Protein AF-0000000085167799 (afdb_homodimer)

Foldseek 3Di:
DPPPPPPPPPPPPPDDDDDDDDDPCPPPVPPPPPPPLPVLQLLVLVLLQCFQQNLVRHDLVSSCVSSVHDSVVVCVVAVDSVRSLVVSVVSQCVVLVVVLVVQLVVDDFLLSSLLSNLLSLLVCLADPNLQSFDNLLSCQVVLVVDDPVVSVVSVVSLVVQLVVQLVSLVRNCVVVVFDVPQDSNVLSVVVSVVSSVSSVVSSVHDHSVVSSVVSVVSSVSRD/DPPPPPPPPPPPPPDDDPPDDDDDPPPPPPPPPPPPLPVLQLLVLVLLQCFQQNLVRHDLVSSCVSSVHDSVVVCVVAVDSVRSLVVSVVSQCVVLVVVLVVQLVVDDFLLSSLLSNLLSLLVCLADPSLQSFDNLLSCQVVLVVDDPVVSVVSVVSLVVQLVVQLVSLVRNCVVVNFDVPQDSNVLSVVVSVVSSVSSVVSSVHDHSVVSSVVSVVSSVSRD

Nearest PDB structures (foldseek):
  6nsm-assembly1_B  TM=8.716E-01  e=3.048E-09  Pseudomonas aeruginosa UCBPP-PA14
  6nsr-assembly1_B  TM=8.713E-01  e=4.704E-09  Pseudomonas aeruginosa
  3eup-assembly1_B  TM=7.888E-01  e=7.803E-07  Cytophaga hutchinsonii ATCC 33406
  3qbm-assembly1_B  TM=8.323E-01  e=1.219E-05  Chloroflexus aurantiacus J-10-fl
  2hyj-assembly1_A-2  TM=8.351E-01  e=9.693E-05  Streptomyces coelicolor A3(2)

Secondary structure (DSSP, 8-state):
----------------------S---------------HHHHHHHHHHHHHHH-TTT--HHHHHHHHT--HHHHHHH-SSHHHHHHHHHHHHHHHHHHHHHHHHHT-SSHHHHHHHHHHHHHHHTSHHHHHH--HHHHHHTTGGGS-HHHHHHHHHHHHHHHHHHHHHHHHHHHHTSS-TTS-HHHHHHHHHHHHHHHHHHHHT---HHHHHHHHHHHGGGG-/-------------------------S------------HHHHHHHHHHHHHHH-TTT--HHHHHHHHT--HHHHHHH-SSHHHHHHHHHHHHHHHHHHHHHHHHHT-SSHHHHHHHHHHHHHHHTSHHHHHH--HHHHHHTTGGGS-HHHHHHHHHHHHHHHHHHHHHHHHHHHHTSS-TTS-HHHHHHHHHHHHHHHHHHHHT---HHHHHHHHHHHGGGG-

pLDDT: mean 85.29, std 23.71, range [21.75, 98.88]

Radius of gyration: 26.13 Å; Cα contacts (8 Å, |Δi|>4): 588; chains: 2; bounding box: 106×63×50 Å

Solvent-accessible surface area (backbone atoms only — not comparable to full-atom values): 23380 Å² total; per-residue (Å²): 132,86,72,78,72,74,78,72,80,75,78,76,75,81,74,82,86,82,82,78,82,77,64,88,66,71,74,57,74,59,72,65,72,68,77,71,73,52,62,63,62,29,34,50,25,35,36,50,45,35,12,30,33,18,73,66,54,44,46,68,68,57,37,21,62,50,30,71,39,57,64,69,58,46,46,71,75,25,86,42,70,67,57,43,46,52,52,20,49,50,50,50,50,53,58,48,49,53,55,48,50,55,44,26,66,71,32,89,44,24,43,46,20,49,48,32,46,46,49,53,44,26,60,50,13,12,49,69,48,1,46,37,38,41,53,66,60,38,46,34,41,28,32,77,73,44,58,69,70,57,32,49,52,53,45,45,53,55,50,49,52,28,52,50,42,26,51,34,44,51,45,2,37,73,75,62,61,19,40,79,82,54,53,43,69,39,52,15,49,41,52,43,19,28,50,49,5,33,35,42,53,5,28,61,59,34,49,57,70,63,40,53,49,24,44,67,50,58,57,42,51,41,98,130,87,72,77,74,73,80,73,80,78,78,77,77,80,74,84,83,80,76,82,84,85,73,81,62,87,70,63,73,62,75,66,73,68,77,73,74,53,63,64,61,28,35,51,24,36,38,51,45,36,12,30,31,19,74,66,54,45,45,69,68,59,38,21,62,50,31,70,38,56,62,70,58,44,46,72,74,23,84,43,68,66,58,43,47,54,52,20,50,50,51,53,51,53,57,49,51,54,54,49,50,54,45,26,66,70,33,91,44,25,43,45,19,49,49,30,47,46,48,54,43,27,61,49,14,13,50,70,49,2,46,37,39,40,54,65,61,39,44,35,42,29,33,76,74,44,58,68,72,57,31,50,52,54,44,45,53,56,50,50,53,29,50,50,41,26,51,34,44,49,44,3,36,73,75,63,62,20,40,77,82,54,53,42,69,39,51,14,48,39,52,42,18,28,52,50,5,34,35,43,53,5,27,62,57,36,51,56,68,62,41,52,48,23,46,66,50,57,56,42,51,43,96

Organism: Herbaspirillum seropedicae (strain SmR1) (NCBI:txid757424)

InterPro domains:
  IPR001647 DNA-binding HTH domain, TetR-type [PF00440] (43-88)
  IPR001647 DNA-binding HTH domain, TetR-type [PR00455] (42-55)
  IPR001647 DNA-binding HTH domain, TetR-type [PR00455] (63-86)
  IPR001647 DNA-binding HTH domain, TetR-type [PS50977] (36-96)
  IPR009057 Homedomain-like superfamily [SSF46689] (28-114)
  IPR011075 Tetracyclin repressor-like, C-terminal domain [PF16925] (110-206)
  IPR023772 DNA-binding HTH domain, TetR-type, conserved site [PS01081] (54-84)
  IPR036271 Tetracyclin repressor-like, C-terminal domain superfamily [SSF48498] (109-222)

Structure (mmCIF, N/CA/C/O backbone):
data_AF-0000000085167799-model_v1
#
loop_
_entity.id
_entity.type
_entity.pdbx_description
1 polymer 'Transcription regulator protein'
#
loop_
_atom_site.group_PDB
_atom_site.id
_atom_site.type_symbol
_atom_site.label_atom_id
_atom_site.label_alt_id
_atom_site.label_comp_id
_atom_site.label_asym_id
_atom_site.label_entity_id
_atom_site.label_seq_id
_atom_site.pdbx_PDB_ins_code
_atom_site.Cartn_x
_atom_site.Cartn_y
_atom_site.Cartn_z
_atom_site.occupancy
_atom_site.B_iso_or_equiv
_atom_site.auth_seq_id
_atom_site.auth_comp_id
_atom_site.auth_asym_id
_atom_site.auth_atom_id
_atom_site.pdbx_PDB_model_num
ATOM 1 N N . MET A 1 1 ? -22.047 -16.547 17.547 1 22.27 1 MET A N 1
ATOM 2 C CA . MET A 1 1 ? -21.625 -15.594 18.562 1 22.27 1 MET A CA 1
ATOM 3 C C . MET A 1 1 ? -21.266 -14.25 17.953 1 22.27 1 MET A C 1
ATOM 5 O O . MET A 1 1 ? -20.516 -14.195 16.969 1 22.27 1 MET A O 1
ATOM 9 N N . ASP A 1 2 ? -22.156 -13.164 18.188 1 23.72 2 ASP A N 1
ATOM 10 C CA . ASP A 1 2 ? -22.312 -11.82 17.625 1 23.72 2 ASP A CA 1
ATOM 11 C C . ASP A 1 2 ? -21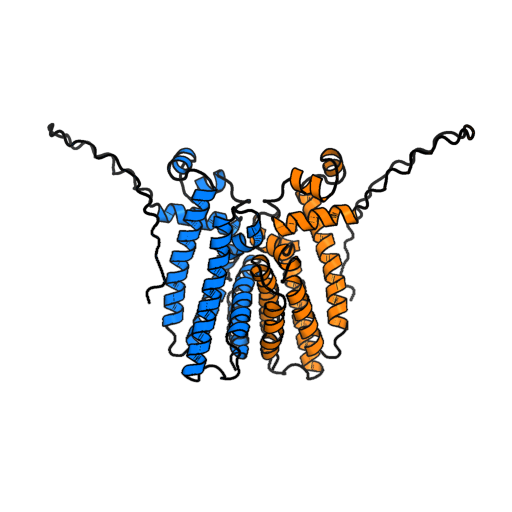.078 -10.961 17.953 1 23.72 2 ASP A C 1
ATOM 13 O O . ASP A 1 2 ? -20.906 -10.508 19.078 1 23.72 2 ASP A O 1
ATOM 17 N N . ILE A 1 3 ? -19.953 -11.422 17.484 1 25.67 3 ILE A N 1
ATOM 18 C CA . ILE A 1 3 ? -18.656 -10.844 17.828 1 25.67 3 ILE A CA 1
ATOM 19 C C . ILE A 1 3 ? -18.641 -9.359 17.484 1 25.67 3 ILE A C 1
ATOM 21 O O . ILE A 1 3 ? -17.625 -8.68 17.641 1 25.67 3 ILE A O 1
ATOM 25 N N . PHE A 1 4 ? -19.469 -8.969 16.453 1 30.88 4 PHE A N 1
ATOM 26 C CA . PHE A 1 4 ? -19.328 -7.59 16 1 30.88 4 PHE A CA 1
ATOM 27 C C . PHE A 1 4 ? -19.875 -6.621 17.047 1 30.88 4 PHE A C 1
ATOM 29 O O . PHE A 1 4 ? -21.078 -6.406 17.141 1 30.88 4 PHE A O 1
ATOM 36 N N . GLY A 1 5 ? -19.328 -6.637 18.25 1 28.16 5 GLY A N 1
ATOM 37 C CA . GLY A 1 5 ? -19.719 -5.645 19.234 1 28.16 5 GLY A CA 1
ATOM 38 C C . GLY A 1 5 ? -19.609 -4.219 18.734 1 28.16 5 GLY A C 1
ATOM 39 O O . GLY A 1 5 ? -18.531 -3.77 18.344 1 28.16 5 GLY A O 1
ATOM 40 N N . SER A 1 6 ? -20.672 -3.779 18.047 1 31.38 6 SER A N 1
ATOM 41 C CA . SER A 1 6 ? -20.891 -2.438 17.516 1 31.38 6 SER A CA 1
ATOM 42 C C . SER A 1 6 ? -20.766 -1.386 18.609 1 31.38 6 SER A C 1
ATOM 44 O O . SER A 1 6 ? -21.609 -1.299 19.5 1 31.38 6 SER A O 1
ATOM 46 N N . ASN A 1 7 ? -19.672 -1.253 19.266 1 30.11 7 ASN A N 1
ATOM 47 C CA . ASN A 1 7 ? -19.625 -0.133 20.203 1 30.11 7 ASN A CA 1
ATOM 48 C C . ASN A 1 7 ? -19.984 1.184 19.516 1 30.11 7 ASN A C 1
ATOM 50 O O . ASN A 1 7 ? -19.219 1.701 18.703 1 30.11 7 ASN A O 1
ATOM 54 N N . HIS A 1 8 ? -21.328 1.431 19.344 1 27.83 8 HIS A N 1
ATOM 55 C CA . HIS A 1 8 ? -21.922 2.68 18.891 1 27.83 8 HIS A CA 1
ATOM 56 C C . HIS A 1 8 ? -21.516 3.85 19.766 1 27.83 8 HIS A C 1
ATOM 58 O O . HIS A 1 8 ? -21.812 3.869 20.969 1 27.83 8 HIS A O 1
ATOM 64 N N . PHE A 1 9 ? -20.453 4.445 19.641 1 27.14 9 PHE A N 1
ATOM 65 C CA . PHE A 1 9 ? -20.188 5.715 20.297 1 27.14 9 PHE A CA 1
ATOM 66 C C . PHE A 1 9 ? -21.297 6.719 20.016 1 27.14 9 PHE A C 1
ATOM 68 O O . PHE A 1 9 ? -21.562 7.039 18.844 1 27.14 9 PHE A O 1
ATOM 75 N N . GLN A 1 10 ? -22.406 6.703 20.734 1 25.61 10 GLN A N 1
ATOM 76 C CA . GLN A 1 10 ? -23.516 7.645 20.719 1 25.61 10 GLN A CA 1
ATOM 77 C C . GLN A 1 10 ? -23.031 9.078 20.938 1 25.61 10 GLN A C 1
ATOM 79 O O . GLN A 1 10 ? -22.469 9.398 21.984 1 25.61 10 GLN A O 1
ATOM 84 N N . ILE A 1 11 ? -22.562 9.719 19.906 1 28.67 11 ILE A N 1
ATOM 85 C CA . ILE A 1 11 ? -22.312 11.148 20.031 1 28.67 11 ILE A CA 1
ATOM 86 C C . ILE A 1 11 ? -23.609 11.875 20.375 1 28.67 11 ILE A C 1
ATOM 88 O O . ILE A 1 11 ? -24.562 11.867 19.594 1 28.67 11 ILE A O 1
ATOM 92 N N . ASN A 1 12 ? -24.047 11.898 21.594 1 27.44 12 ASN A N 1
ATOM 93 C CA . ASN A 1 12 ? -25.203 12.625 22.109 1 27.44 12 ASN A CA 1
ATOM 94 C C . ASN A 1 12 ? -25.125 14.109 21.766 1 27.44 12 ASN A C 1
ATOM 96 O O . ASN A 1 12 ? -24.359 14.852 22.391 1 27.44 12 ASN A O 1
ATOM 100 N N . ILE A 1 13 ? -25.422 14.453 20.531 1 28.95 13 ILE A N 1
ATOM 101 C CA . ILE A 1 13 ? -25.547 15.875 20.219 1 28.95 13 ILE A CA 1
ATOM 102 C C . ILE A 1 13 ? -26.75 16.453 20.953 1 28.95 13 ILE A C 1
ATOM 104 O O . ILE A 1 13 ? -27.891 16.031 20.719 1 28.95 13 ILE A O 1
ATOM 108 N N . PHE A 1 14 ? -26.688 16.906 22.188 1 27.14 14 PHE A N 1
ATOM 109 C CA . PHE A 1 14 ? -27.672 17.531 23.062 1 27.14 14 PHE A CA 1
ATOM 110 C C . PHE A 1 14 ? -28.359 18.703 22.375 1 27.14 14 PHE A C 1
ATOM 112 O O . PHE A 1 14 ? -27.719 19.719 22.094 1 27.14 14 PHE A O 1
ATOM 119 N N . MET A 1 15 ? -29.344 18.484 21.438 1 28.73 15 MET A N 1
ATOM 120 C CA . MET A 1 15 ? -30.109 19.609 20.906 1 28.73 15 MET A CA 1
ATOM 121 C C . MET A 1 15 ? -31.031 20.203 21.969 1 28.73 15 MET A C 1
ATOM 123 O O . MET A 1 15 ? -31.781 19.469 22.625 1 28.73 15 MET A O 1
ATOM 127 N N . PRO A 1 16 ? -30.844 21.422 22.516 1 26.89 16 PRO A N 1
ATOM 128 C CA . PRO A 1 16 ? -31.688 22 23.562 1 26.89 16 PRO A CA 1
ATOM 129 C C . PRO A 1 16 ? -33.156 22.172 23.125 1 26.89 16 PRO A C 1
ATOM 131 O O . PRO A 1 16 ? -33.406 22.375 21.938 1 26.89 16 PRO A O 1
ATOM 134 N N . ALA A 1 17 ? -34.188 21.672 23.844 1 29.75 17 ALA A N 1
ATOM 135 C CA . ALA A 1 17 ? -35.656 21.641 23.656 1 29.75 17 ALA A CA 1
ATOM 136 C C . ALA A 1 17 ? -36.25 23.031 23.812 1 29.75 17 ALA A C 1
ATOM 138 O O . ALA A 1 17 ? -36.188 23.625 24.891 1 29.75 17 ALA A O 1
ATOM 139 N N . SER A 1 18 ? -36.406 23.938 22.75 1 27.64 18 SER A N 1
ATOM 140 C CA . SER A 1 18 ? -37.031 25.25 22.828 1 27.64 18 SER A CA 1
ATOM 141 C C . SER A 1 18 ? -38.531 25.109 23.188 1 27.64 18 SER A C 1
ATOM 143 O O . SER A 1 18 ? -39.188 24.172 22.734 1 27.64 18 SER A O 1
ATOM 145 N N . SER A 1 19 ? -39 25.781 24.188 1 26.09 19 SER A N 1
ATOM 146 C CA . SER A 1 19 ? -40.281 25.938 24.844 1 26.09 19 SER A CA 1
ATOM 147 C C . SER A 1 19 ? -41.312 26.625 23.938 1 26.09 19 SER A C 1
ATOM 149 O O . SER A 1 19 ? -40.969 27.609 23.266 1 26.09 19 SER A O 1
ATOM 151 N N . SER A 1 20 ? -42.531 26.031 23.578 1 28.88 20 SER A N 1
ATOM 152 C CA . SER A 1 20 ? -43.625 26.281 22.641 1 28.88 20 SER A CA 1
ATOM 153 C C . SER A 1 20 ? -44.562 27.391 23.156 1 28.88 20 SER A C 1
ATOM 155 O O . SER A 1 20 ? -45.719 27.453 22.766 1 28.88 20 SER A O 1
ATOM 157 N N . SER A 1 21 ? -44.188 28.594 23.594 1 31.06 21 SER A N 1
ATOM 158 C CA . SER A 1 21 ? -45.281 29.453 24 1 31.06 21 SER A CA 1
ATOM 159 C C . SER A 1 21 ? -46.156 29.859 22.797 1 31.06 21 SER A C 1
ATOM 161 O O . SER A 1 21 ? -45.625 30.094 21.703 1 31.06 21 SER A O 1
ATOM 163 N N . SER A 1 22 ? -47.562 29.844 22.844 1 33.28 22 SER A N 1
ATOM 164 C CA . SER A 1 22 ? -48.688 29.781 21.922 1 33.28 22 SER A CA 1
ATOM 165 C C . SER A 1 22 ? -48.938 31.141 21.297 1 33.28 22 SER A C 1
ATOM 167 O O . SER A 1 22 ? -49.969 31.344 20.641 1 33.28 22 SER A O 1
ATOM 169 N N . ALA A 1 23 ? -48.219 32.25 21.344 1 37.31 23 ALA A N 1
ATOM 170 C CA . ALA A 1 23 ? -48.844 33.469 20.844 1 37.31 23 ALA A CA 1
ATOM 171 C C . ALA A 1 23 ? -49.25 33.344 19.391 1 37.31 23 ALA A C 1
ATOM 173 O O . ALA A 1 23 ? -48.688 32.5 18.656 1 37.31 23 ALA A O 1
ATOM 174 N N . PRO A 1 24 ? -50.219 34.094 18.875 1 39.09 24 PRO A N 1
ATOM 175 C CA . PRO A 1 24 ? -50.844 33.938 17.547 1 39.09 24 PRO A CA 1
ATOM 176 C C . PRO A 1 24 ? -49.812 33.875 16.422 1 39.09 24 PRO A C 1
ATOM 178 O O . PRO A 1 24 ? -49 34.781 16.297 1 39.09 24 PRO A O 1
ATOM 181 N N . SER A 1 25 ? -49.188 32.75 16.141 1 32.28 25 SER A N 1
ATOM 182 C CA . SER A 1 25 ? -47.844 32.656 15.547 1 32.28 25 SER A CA 1
ATOM 183 C C . SER A 1 25 ? -47.875 33.125 14.094 1 32.28 25 SER A C 1
ATOM 185 O O . SER A 1 25 ? -48.594 32.562 13.266 1 32.28 25 SER A O 1
ATOM 187 N N . SER A 1 26 ? -48.125 34.469 13.711 1 37.03 26 SER A N 1
ATOM 188 C CA . SER A 1 26 ? -47.719 34.844 12.352 1 37.03 26 SER A CA 1
ATOM 189 C C . SER A 1 26 ? -46.625 33.875 11.836 1 37.03 26 SER A C 1
ATOM 191 O O . SER A 1 26 ? -45.625 33.656 12.508 1 37.03 26 SER A O 1
ATOM 193 N N . ARG A 1 27 ? -47.125 32.938 11.086 1 35.09 27 ARG A N 1
ATOM 194 C CA . ARG A 1 27 ? -46.219 31.844 10.672 1 35.09 27 ARG A CA 1
ATOM 195 C C . ARG A 1 27 ? -44.906 32.406 10.188 1 35.09 27 ARG A C 1
ATOM 197 O O . ARG A 1 27 ? -44.781 32.844 9.055 1 35.09 27 ARG A O 1
ATOM 204 N N . ARG A 1 28 ? -44.312 33.312 11.023 1 37.09 28 ARG A N 1
ATOM 205 C CA . ARG A 1 28 ? -42.938 33.531 10.633 1 37.09 28 ARG A CA 1
ATOM 206 C C . ARG A 1 28 ? -42.375 32.281 9.961 1 37.09 28 ARG A C 1
ATOM 208 O O . ARG A 1 28 ? -42.656 31.156 10.383 1 37.09 28 ARG A O 1
ATOM 215 N N . ARG A 1 29 ? -42.312 32.375 8.609 1 38.84 29 ARG A N 1
ATOM 216 C CA . ARG A 1 29 ? -41.562 31.359 7.895 1 38.84 29 ARG A CA 1
ATOM 217 C C . ARG A 1 29 ? -40.531 30.703 8.805 1 38.84 29 ARG A C 1
ATOM 219 O O . ARG A 1 29 ? -39.656 31.375 9.344 1 38.84 29 ARG A O 1
ATOM 226 N N . ASN A 1 30 ? -41 29.906 9.711 1 35.81 30 ASN A N 1
ATOM 227 C CA . ASN A 1 30 ? -40.094 29.156 10.562 1 35.81 30 ASN A CA 1
ATOM 228 C C . ASN A 1 30 ? -38.688 29.062 9.945 1 35.81 30 ASN A C 1
ATOM 230 O O . ASN A 1 30 ? -38.562 28.766 8.758 1 35.81 30 ASN A O 1
ATOM 234 N N . PRO A 1 31 ? -37.844 30.047 10.312 1 37.38 31 PRO A N 1
ATOM 235 C CA . PRO A 1 31 ? -36.562 29.812 9.664 1 37.38 31 PRO A CA 1
ATOM 236 C C . PRO A 1 31 ? -36.344 28.344 9.289 1 37.38 31 PRO A C 1
ATOM 238 O O . PRO A 1 31 ? -36.844 27.453 9.977 1 37.38 31 PRO A O 1
ATOM 241 N N . GLY A 1 32 ? -36.656 28.031 7.996 1 38.66 32 GLY A N 1
ATOM 242 C CA . GLY A 1 32 ? -36.344 26.703 7.496 1 38.66 32 GLY A CA 1
ATOM 243 C C . GLY A 1 32 ? -35.344 25.969 8.367 1 38.66 32 GLY A C 1
ATOM 244 O O . GLY A 1 32 ? -34.562 26.594 9.117 1 38.66 32 GLY A O 1
ATOM 245 N N . ARG A 1 33 ? -35.812 24.969 9.195 1 40.88 33 ARG A N 1
ATOM 246 C CA . ARG A 1 33 ? -34.812 24.156 9.914 1 40.88 33 ARG A CA 1
ATOM 247 C C . ARG A 1 33 ? -33.438 24.281 9.289 1 40.88 33 ARG A C 1
ATOM 249 O O . ARG A 1 33 ? -33.281 24.188 8.07 1 40.88 33 ARG A O 1
ATOM 256 N N . PRO A 1 34 ? -32.625 25.203 9.742 1 43.53 34 PRO A N 1
ATOM 257 C CA . PRO A 1 34 ? -31.312 25.219 9.125 1 43.53 34 PRO A CA 1
ATOM 258 C C . PRO A 1 34 ? -31 23.922 8.375 1 43.53 34 PRO A C 1
ATOM 260 O O . PRO A 1 34 ? -31.469 22.844 8.75 1 43.53 34 PRO A O 1
ATOM 263 N N . ARG A 1 35 ? -31 23.828 7.145 1 43.03 35 ARG A N 1
ATOM 264 C CA . ARG A 1 35 ? -30.594 22.641 6.395 1 43.03 35 ARG A CA 1
ATOM 265 C C . ARG A 1 35 ? -29.766 21.703 7.262 1 43.03 35 ARG A C 1
ATOM 267 O O . ARG A 1 35 ? -28.734 22.094 7.816 1 43.03 35 ARG A O 1
ATOM 274 N N . GLU A 1 36 ? -30.328 21.016 8.219 1 46.03 36 GLU A N 1
ATOM 275 C CA . GLU A 1 36 ? -29.656 19.922 8.93 1 46.03 36 GLU A CA 1
ATOM 276 C C . GLU A 1 36 ? -28.438 19.422 8.172 1 46.03 36 GLU A C 1
ATOM 278 O O . GLU A 1 36 ? -28.547 19.031 7.004 1 46.03 36 GLU A O 1
ATOM 283 N N . PHE A 1 37 ? -27.375 20.109 8.352 1 56.44 37 PHE A N 1
ATOM 284 C CA . PHE A 1 37 ? -26.078 19.609 7.93 1 56.44 37 PHE A CA 1
ATOM 285 C C . PHE A 1 37 ? -26.062 18.094 7.867 1 56.44 37 PHE A C 1
ATOM 287 O O . PHE A 1 37 ? -26.406 17.422 8.844 1 56.44 37 PHE A O 1
ATOM 294 N N . ASP A 1 38 ? -26.391 17.594 6.75 1 75.88 38 ASP A N 1
ATOM 295 C CA . ASP A 1 38 ? -26.25 16.141 6.598 1 75.88 38 ASP A CA 1
ATOM 296 C C . ASP A 1 38 ? -24.828 15.695 6.949 1 75.88 38 ASP A C 1
ATOM 298 O O . ASP A 1 38 ? -23.922 15.812 6.125 1 75.88 38 ASP A O 1
ATOM 302 N N . ALA A 1 39 ? -24.609 15.492 8.219 1 82.19 39 ALA A N 1
ATOM 303 C CA . ALA A 1 39 ? -23.312 15.086 8.773 1 82.19 39 ALA A CA 1
ATOM 304 C C . ALA A 1 39 ? -22.656 14.023 7.891 1 82.19 39 ALA A C 1
ATOM 306 O O . ALA A 1 39 ? -21.438 14.039 7.695 1 82.19 39 ALA A O 1
ATOM 307 N N . ASP A 1 40 ? -23.516 13.297 7.27 1 87.75 40 ASP A N 1
ATOM 308 C CA . ASP A 1 40 ? -22.984 12.227 6.43 1 87.75 40 ASP A CA 1
ATOM 309 C C . ASP A 1 40 ? -22.375 12.781 5.145 1 87.75 40 ASP A C 1
ATOM 311 O O . ASP A 1 40 ? -21.281 12.391 4.754 1 87.75 40 ASP A O 1
ATOM 315 N N . GLN A 1 41 ? -23.031 13.633 4.559 1 89.12 41 GLN A N 1
ATOM 316 C CA . GLN A 1 41 ? -22.516 14.242 3.338 1 89.12 41 GLN A CA 1
ATOM 317 C C . GLN A 1 41 ? -21.25 15.039 3.615 1 89.12 41 GLN A C 1
ATOM 319 O O . GLN A 1 41 ? -20.312 15.023 2.812 1 89.12 41 GLN A O 1
ATOM 324 N N . ALA A 1 42 ? -21.297 15.766 4.711 1 91.75 42 ALA A N 1
ATOM 325 C CA . ALA A 1 42 ? -20.109 16.531 5.109 1 91.75 42 ALA A CA 1
ATOM 326 C C . ALA A 1 42 ? -18.922 15.602 5.34 1 91.75 42 ALA A C 1
ATOM 328 O O . ALA A 1 42 ? -17.812 15.883 4.871 1 91.75 42 ALA A O 1
ATOM 329 N N . LEU A 1 43 ? -19.203 14.5 5.953 1 95.12 43 LEU A N 1
ATOM 330 C CA . LEU A 1 43 ? -18.125 13.555 6.242 1 95.12 43 LEU A CA 1
ATOM 331 C C . LEU A 1 43 ? -17.594 12.922 4.961 1 95.12 43 LEU A C 1
ATOM 333 O O . LEU A 1 43 ? -16.422 12.594 4.863 1 95.12 43 LEU A O 1
ATOM 337 N N . ASP A 1 44 ? -18.469 12.812 3.928 1 95.94 44 ASP A N 1
ATOM 338 C CA . ASP A 1 44 ? -18 12.305 2.641 1 95.94 44 ASP A CA 1
ATOM 339 C C . ASP A 1 44 ? -16.938 13.219 2.035 1 95.94 44 ASP A C 1
ATOM 341 O O . ASP A 1 44 ? -15.992 12.742 1.401 1 95.94 44 ASP A O 1
ATOM 345 N N . GLY A 1 45 ? -17.141 14.477 2.238 1 96.31 45 GLY A N 1
ATOM 346 C CA . GLY A 1 45 ? -16.125 15.422 1.806 1 96.31 45 GLY A CA 1
ATOM 347 C C . GLY A 1 45 ? -14.812 15.266 2.541 1 96.31 45 GLY A C 1
ATOM 348 O O . GLY A 1 45 ? -13.742 15.344 1.933 1 96.31 45 GLY A O 1
ATOM 349 N N . ALA A 1 46 ? -14.945 15.039 3.869 1 97.31 46 ALA A N 1
ATOM 350 C CA . ALA A 1 46 ? -13.742 14.82 4.664 1 97.31 46 ALA A CA 1
ATOM 351 C C . ALA A 1 46 ? -13.016 13.555 4.215 1 97.31 46 ALA A C 1
ATOM 353 O O . ALA A 1 46 ? -11.789 13.539 4.109 1 97.31 46 ALA A O 1
ATOM 354 N N . VAL A 1 47 ? -13.781 12.492 3.912 1 97.12 47 VAL A N 1
ATOM 355 C CA . VAL A 1 47 ? -13.219 11.227 3.449 1 97.12 47 VAL A CA 1
ATOM 356 C C . VAL A 1 47 ? -12.414 11.461 2.172 1 97.12 47 VAL A C 1
ATOM 358 O O . VAL A 1 47 ? -11.305 10.938 2.029 1 97.12 47 VAL A O 1
ATOM 361 N N . ARG A 1 48 ? -12.922 12.211 1.294 1 96.38 48 ARG A N 1
ATOM 362 C CA . ARG A 1 48 ? -12.242 12.492 0.033 1 96.38 48 ARG A CA 1
ATOM 363 C C . ARG A 1 48 ? -10.906 13.188 0.272 1 96.38 48 ARG A C 1
ATOM 365 O O . ARG A 1 48 ? -9.875 12.766 -0.271 1 96.38 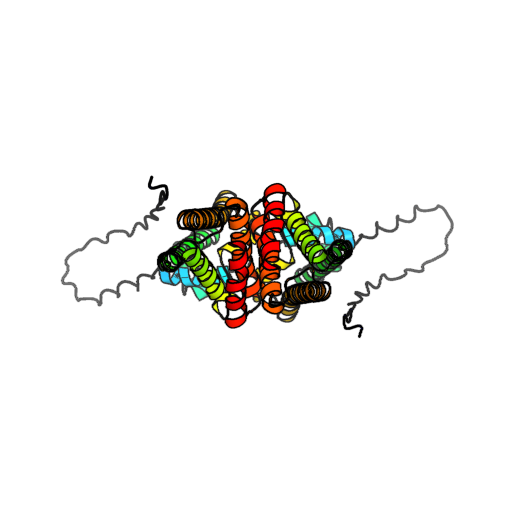48 ARG A O 1
ATOM 372 N N . VAL A 1 49 ? -10.914 14.172 1.124 1 96.38 49 VAL A N 1
ATOM 373 C CA . VAL A 1 49 ? -9.711 14.961 1.37 1 96.38 49 VAL A CA 1
ATOM 374 C C . VAL A 1 49 ? -8.672 14.102 2.084 1 96.38 49 VAL A C 1
ATOM 376 O O . VAL A 1 49 ? -7.504 14.07 1.681 1 96.38 49 VAL A O 1
ATOM 379 N N . PHE A 1 50 ? -9.086 13.383 3.123 1 96.31 50 PHE A N 1
ATOM 380 C CA . PHE A 1 50 ? -8.156 12.539 3.865 1 96.31 50 PHE A CA 1
ATOM 381 C C . PHE A 1 50 ? -7.617 11.414 2.984 1 96.31 50 PHE A C 1
ATOM 383 O O . PHE A 1 50 ? -6.465 11 3.131 1 96.31 50 PHE A O 1
ATOM 390 N N . SER A 1 51 ? -8.406 10.891 2.057 1 96.31 51 SER A N 1
ATOM 391 C CA . SER A 1 51 ? -7.965 9.836 1.153 1 96.31 51 SER A CA 1
ATOM 392 C C . SER A 1 51 ? -6.941 10.352 0.15 1 96.31 51 SER A C 1
ATOM 394 O O . SER A 1 51 ? -5.969 9.672 -0.163 1 96.31 51 SER A O 1
ATOM 396 N N . GLU A 1 52 ? -7.133 11.531 -0.285 1 93.75 52 GLU A N 1
ATOM 397 C CA . GLU A 1 52 ? -6.285 12.109 -1.322 1 93.75 52 GLU A CA 1
ATOM 398 C C . GLU A 1 52 ? -4.973 12.625 -0.74 1 93.75 52 GLU A C 1
ATOM 400 O O . GLU A 1 52 ? -3.904 12.406 -1.313 1 93.75 52 GLU A O 1
ATOM 405 N N . ARG A 1 53 ? -5.078 13.156 0.478 1 92.25 53 ARG A N 1
ATOM 406 C CA . ARG A 1 53 ? -3.93 13.914 0.959 1 92.25 53 ARG A CA 1
ATOM 407 C C . ARG A 1 53 ? -3.293 13.234 2.168 1 92.25 53 ARG A C 1
ATOM 409 O O . ARG A 1 53 ? -2.17 13.57 2.553 1 92.25 53 ARG A O 1
ATOM 416 N N . GLY A 1 54 ? -4.023 12.305 2.736 1 93 54 GLY A N 1
ATOM 417 C CA . GLY A 1 54 ? -3.58 11.758 4.012 1 93 54 GLY A CA 1
ATOM 418 C C . GLY A 1 54 ? -3.932 12.648 5.191 1 93 54 GLY A C 1
ATOM 419 O O . GLY A 1 54 ? -4.367 13.789 5.012 1 93 54 GLY A O 1
ATOM 420 N N . TYR A 1 55 ? -3.746 12.18 6.402 1 93.19 55 TYR A N 1
ATOM 421 C CA . TYR A 1 55 ? -4.09 12.891 7.633 1 93.19 55 TYR A CA 1
ATOM 422 C C . TYR A 1 55 ? -3.236 14.141 7.797 1 93.19 55 TYR A C 1
ATOM 424 O O . TYR A 1 55 ? -3.768 15.242 7.961 1 93.19 55 TYR A O 1
ATOM 432 N N . ALA A 1 56 ? -1.935 13.953 7.75 1 91.44 56 ALA A N 1
ATOM 433 C CA . ALA A 1 56 ? -1.026 15.07 7.977 1 91.44 56 ALA A CA 1
ATOM 434 C C . ALA A 1 56 ? -1.117 16.094 6.844 1 91.44 56 ALA A C 1
ATOM 436 O O . ALA A 1 56 ? -0.964 17.297 7.066 1 91.44 56 ALA A O 1
ATOM 437 N N . GLY A 1 57 ? -1.465 15.695 5.645 1 92.38 57 GLY A N 1
ATOM 438 C CA . GLY A 1 57 ? -1.466 16.562 4.48 1 92.38 57 GLY A CA 1
ATOM 439 C C . GLY A 1 57 ? -2.756 17.344 4.32 1 92.38 57 GLY A C 1
ATOM 440 O O . GLY A 1 57 ? -2.812 18.312 3.559 1 92.38 57 GLY A O 1
ATOM 441 N N . ALA A 1 58 ? -3.729 16.922 5.031 1 94.38 58 ALA A N 1
ATOM 442 C CA . ALA A 1 58 ? -5.02 17.609 4.969 1 94.38 58 ALA A CA 1
ATOM 443 C C . ALA A 1 58 ? -5.035 18.828 5.875 1 94.38 58 ALA A C 1
ATOM 445 O O . ALA A 1 58 ? -4.691 18.734 7.055 1 94.38 58 ALA A O 1
ATOM 446 N N . SER A 1 59 ? -5.465 19.969 5.348 1 94.12 59 SER A N 1
ATOM 447 C CA . SER A 1 59 ? -5.598 21.172 6.145 1 94.12 59 SER A CA 1
ATOM 448 C C . SER A 1 59 ? -7.051 21.422 6.535 1 94.12 59 SER A C 1
ATOM 450 O O . SER A 1 59 ? -7.969 20.891 5.906 1 94.12 59 SER A O 1
ATOM 452 N N . ILE A 1 60 ? -7.176 22.203 7.527 1 94.56 60 ILE A N 1
ATOM 453 C CA . ILE A 1 60 ? -8.516 22.578 7.973 1 94.56 60 ILE A CA 1
ATOM 454 C C . ILE A 1 60 ? -9.242 23.328 6.863 1 94.56 60 ILE A C 1
ATOM 456 O O . ILE A 1 60 ? -10.453 23.188 6.691 1 94.56 60 ILE A O 1
ATOM 460 N N . SER A 1 61 ? -8.5 24.156 6.129 1 95.69 61 SER A N 1
ATOM 461 C CA . SER A 1 61 ? -9.086 24.875 5.004 1 95.69 61 SER A CA 1
ATOM 462 C C . SER A 1 61 ? -9.594 23.922 3.936 1 95.69 61 SER A C 1
ATOM 464 O O . SER A 1 61 ? -10.711 24.078 3.43 1 95.69 61 SER A O 1
ATOM 466 N N . ASP A 1 62 ? -8.797 22.875 3.561 1 95.19 62 ASP A N 1
ATOM 467 C CA . ASP A 1 62 ? -9.219 21.844 2.617 1 95.19 62 ASP A CA 1
ATOM 468 C C . ASP A 1 62 ? -10.5 21.156 3.09 1 95.19 62 ASP A C 1
ATOM 470 O O . ASP A 1 62 ? -11.414 20.922 2.299 1 95.19 62 ASP A O 1
ATOM 474 N N . LEU A 1 63 ? -10.531 20.797 4.371 1 96.88 63 LEU A N 1
ATOM 475 C CA . LEU A 1 63 ? -11.641 20.062 4.957 1 96.88 63 LEU A CA 1
ATOM 476 C C . LEU A 1 63 ? -12.906 20.906 4.996 1 96.88 63 LEU A C 1
ATOM 478 O O . LEU A 1 63 ? -13.984 20.453 4.633 1 96.88 63 LEU A O 1
ATOM 482 N N . SER A 1 64 ? -12.68 22.141 5.422 1 96.38 64 SER A N 1
ATOM 483 C CA . SER A 1 64 ? -13.805 23.078 5.449 1 96.38 64 SER A CA 1
ATOM 484 C C . SER A 1 64 ? -14.438 23.219 4.07 1 96.38 64 SER A C 1
ATOM 486 O O . SER A 1 64 ? -15.656 23.141 3.932 1 96.38 64 SER A O 1
ATOM 488 N N . GLU A 1 65 ? -13.672 23.391 3.045 1 96.44 65 GLU A N 1
ATOM 489 C CA . GLU A 1 65 ? -14.141 23.547 1.672 1 96.44 65 GLU A CA 1
ATOM 490 C C . GLU A 1 65 ? -14.852 22.281 1.188 1 96.44 65 GLU A C 1
ATOM 492 O O . GLU A 1 65 ? -15.961 22.344 0.658 1 96.44 65 GLU A O 1
ATOM 497 N N . ALA A 1 66 ? -14.281 21.156 1.454 1 95.75 66 ALA A N 1
ATOM 498 C CA . ALA A 1 66 ? -14.82 19.891 0.973 1 95.75 66 ALA A CA 1
ATOM 499 C C . ALA A 1 66 ? -16.109 19.531 1.691 1 95.75 66 ALA A C 1
ATOM 501 O O . ALA A 1 66 ? -17 18.906 1.104 1 95.75 66 ALA A O 1
ATOM 502 N N . MET A 1 67 ? -16.156 19.906 2.906 1 95.88 67 MET A N 1
ATOM 503 C CA . MET A 1 67 ? -17.312 19.562 3.73 1 95.88 67 MET A CA 1
ATOM 504 C C . MET A 1 67 ? -18.406 20.625 3.576 1 95.88 67 MET A C 1
ATOM 506 O O . MET A 1 67 ? -19.531 20.422 4.035 1 95.88 67 MET A O 1
ATOM 510 N N . GLN A 1 68 ? -17.969 21.766 2.998 1 94.31 68 GLN A N 1
ATOM 511 C CA . GLN A 1 68 ? -18.891 22.891 2.83 1 94.31 68 GLN A CA 1
ATOM 512 C C . GLN A 1 68 ? -19.406 23.391 4.18 1 94.31 68 GLN A C 1
ATOM 514 O O . GLN A 1 68 ? -20.609 23.578 4.359 1 94.31 68 GLN A O 1
ATOM 519 N N . LEU A 1 69 ? -18.5 23.484 5.086 1 91.75 69 LEU A N 1
ATOM 520 C CA . LEU A 1 69 ? -18.734 24.031 6.418 1 91.75 69 LEU A CA 1
ATOM 521 C C . LEU A 1 69 ? -17.719 25.141 6.73 1 91.75 69 LEU A C 1
ATOM 523 O O . LEU A 1 69 ? -16.547 25.016 6.406 1 91.75 69 LEU A O 1
ATOM 527 N N . ALA A 1 70 ? -18.266 26.156 7.301 1 91.38 70 ALA A N 1
ATOM 528 C CA . ALA A 1 70 ? -17.344 27.172 7.816 1 91.38 70 ALA A CA 1
ATOM 529 C C . ALA A 1 70 ? -16.422 26.578 8.875 1 91.38 70 ALA A C 1
ATOM 531 O O . ALA A 1 70 ? -16.812 25.656 9.602 1 91.38 70 ALA A O 1
ATOM 532 N N . GLN A 1 71 ? -15.242 27.109 8.984 1 91 71 GLN A N 1
ATOM 533 C CA . GLN A 1 71 ? -14.25 26.578 9.914 1 91 71 GLN A CA 1
ATOM 534 C C . GLN A 1 71 ? -14.781 26.578 11.344 1 91 71 GLN A C 1
ATOM 536 O O . GLN A 1 71 ? -14.57 25.609 12.086 1 91 71 GLN A O 1
ATOM 541 N N . GLY A 1 72 ? -15.469 27.641 11.719 1 89.75 72 GLY A N 1
ATOM 542 C CA . GLY A 1 72 ? -16.062 27.703 13.047 1 89.75 72 GLY A CA 1
ATOM 543 C C . GLY A 1 72 ? -17.047 26.578 13.305 1 89.75 72 GLY A C 1
ATOM 544 O O . GLY A 1 72 ? -17.031 25.969 14.383 1 89.75 72 GLY A O 1
ATOM 545 N N . SER A 1 73 ? -17.891 26.266 12.375 1 89.88 73 SER A N 1
ATOM 546 C CA . SER A 1 73 ? -18.859 25.188 12.469 1 89.88 73 SER A CA 1
ATOM 547 C C . SER A 1 73 ? -18.156 23.828 12.562 1 89.88 73 SER A C 1
ATOM 549 O O . SER A 1 73 ? -18.625 22.938 13.273 1 89.88 73 SER A O 1
ATOM 551 N N . LEU A 1 74 ? -17.062 23.719 11.852 1 90.31 74 LEU A N 1
ATOM 552 C CA . LEU A 1 74 ? -16.281 22.484 11.875 1 90.31 74 LEU A CA 1
ATOM 553 C C . LEU A 1 74 ? -15.742 22.219 13.266 1 90.31 74 LEU A C 1
ATOM 555 O O . LEU A 1 74 ? -15.844 21.094 13.773 1 90.31 74 LEU A O 1
ATOM 559 N N . TYR A 1 75 ? -15.242 23.234 13.898 1 88.94 75 TYR A N 1
ATOM 560 C CA . TYR A 1 75 ? -14.641 23.078 15.219 1 88.94 75 TYR A CA 1
ATOM 561 C C . TYR A 1 75 ? -15.711 22.828 16.281 1 88.94 75 TYR A C 1
ATOM 563 O O . TYR A 1 75 ? -15.453 22.172 17.281 1 88.94 75 TYR A O 1
ATOM 571 N N . LYS A 1 76 ? -16.922 23.359 16.016 1 88.5 76 LYS A N 1
ATOM 572 C CA . LYS A 1 76 ? -18.031 23.125 16.922 1 88.5 76 LYS A CA 1
ATOM 573 C C . LYS A 1 76 ? -18.5 21.672 16.844 1 88.5 76 LYS A C 1
ATOM 575 O O . LYS A 1 76 ? -18.859 21.062 17.859 1 88.5 76 LYS A O 1
ATOM 580 N N . ALA A 1 77 ? -18.438 21.234 15.688 1 88.75 77 ALA A N 1
ATOM 581 C CA . ALA A 1 77 ? -18.938 19.891 15.453 1 88.75 77 ALA A CA 1
ATOM 582 C C . ALA A 1 77 ? -17.875 18.844 15.82 1 88.75 77 ALA A C 1
ATOM 584 O O . ALA A 1 77 ? -18.203 17.766 16.312 1 88.75 77 ALA A O 1
ATOM 585 N N . PHE A 1 78 ? -16.594 19.25 15.453 1 90.19 78 PHE A N 1
ATOM 586 C CA . PHE A 1 78 ? -15.492 18.344 15.703 1 90.19 78 PHE A CA 1
ATOM 587 C C . PHE A 1 78 ? -14.406 19.016 16.531 1 90.19 78 PHE A C 1
ATOM 589 O O . PHE A 1 78 ? -13.969 20.125 16.203 1 90.19 78 PHE A O 1
ATOM 596 N N . ARG A 1 79 ? -14.148 18.594 17.609 1 87.75 79 ARG A N 1
ATOM 597 C CA . ARG A 1 79 ? -13.211 19.156 18.562 1 87.75 79 ARG A CA 1
ATOM 598 C C . ARG A 1 79 ? -11.875 19.484 17.891 1 87.75 79 ARG A C 1
ATOM 600 O O . ARG A 1 79 ? -11.305 20.547 18.125 1 87.75 79 ARG A O 1
ATOM 607 N N . ASP A 1 80 ? -11.344 18.578 17.094 1 92.25 80 ASP A N 1
ATOM 608 C CA . ASP A 1 80 ? -10.047 18.734 16.438 1 92.25 80 ASP A CA 1
ATOM 609 C C . ASP A 1 80 ? -9.969 17.891 15.18 1 92.25 80 ASP A C 1
ATOM 611 O O . ASP A 1 80 ? -10.914 17.172 14.836 1 92.25 80 ASP A O 1
ATOM 615 N N . LYS A 1 81 ? -8.93 18.031 14.484 1 92.81 81 LYS A N 1
ATOM 616 C CA . LYS A 1 81 ? -8.727 17.312 13.227 1 92.81 81 LYS A CA 1
ATOM 617 C C . LYS A 1 81 ? -8.758 15.805 13.445 1 92.81 81 LYS A C 1
ATOM 619 O O . LYS A 1 81 ? -9.273 15.062 12.602 1 92.81 81 LYS A O 1
ATOM 624 N N . GLN A 1 82 ? -8.172 15.344 14.555 1 93 82 GLN A N 1
ATOM 625 C CA . GLN A 1 82 ? -8.125 13.914 14.82 1 93 82 GLN A CA 1
ATOM 626 C C . GLN A 1 82 ? -9.523 13.336 14.992 1 93 82 GLN A C 1
ATOM 628 O O . GLN A 1 82 ? -9.828 12.258 14.469 1 93 82 GLN A O 1
ATOM 633 N N . SER A 1 83 ? -10.305 14.047 15.734 1 93.44 83 SER A N 1
ATOM 634 C CA . SER A 1 83 ? -11.68 13.594 15.922 1 93.44 83 SER A CA 1
ATOM 635 C C . SER A 1 83 ? -12.438 13.539 14.602 1 93.44 83 SER A C 1
ATOM 637 O O . SER A 1 83 ? -13.219 12.625 14.359 1 93.44 83 SER A O 1
ATOM 639 N N . LEU A 1 84 ? -12.289 14.602 13.805 1 95 84 LEU A N 1
ATOM 640 C CA . LEU A 1 84 ? -12.891 14.617 12.484 1 95 84 LEU A CA 1
ATOM 641 C C . LEU A 1 84 ? -12.375 13.461 11.633 1 95 84 LEU A C 1
ATOM 643 O O . LEU A 1 84 ? -13.156 12.797 10.945 1 95 84 LEU A O 1
ATOM 647 N N . PHE A 1 85 ? -11.125 13.219 11.711 1 95.62 85 PHE A N 1
ATOM 648 C CA . PHE A 1 85 ? -10.5 12.125 10.969 1 95.62 85 PHE A CA 1
ATOM 649 C C . PHE A 1 85 ? -11.117 10.781 11.367 1 95.62 85 PHE A C 1
ATOM 651 O O . PHE A 1 85 ? -11.469 9.977 10.508 1 95.62 85 PHE A O 1
ATOM 658 N N . LEU A 1 86 ? -11.211 10.531 12.625 1 94.56 86 LEU A N 1
ATOM 659 C CA . LEU A 1 86 ? -11.758 9.273 13.117 1 94.56 86 LEU A CA 1
ATOM 660 C C . LEU A 1 86 ? -13.195 9.086 12.664 1 94.56 86 LEU A C 1
ATOM 662 O O . LEU A 1 86 ? -13.602 7.977 12.297 1 94.56 86 LEU A O 1
ATOM 666 N N . ALA A 1 87 ? -13.93 10.141 12.656 1 95 87 ALA A N 1
ATOM 667 C CA . ALA A 1 87 ? -15.305 10.086 12.172 1 95 87 ALA A CA 1
ATOM 668 C C . ALA A 1 87 ? -15.352 9.758 10.688 1 95 87 ALA A C 1
ATOM 670 O O . ALA A 1 87 ? -16.172 8.945 10.242 1 95 87 ALA A O 1
ATOM 671 N N . ALA A 1 88 ? -14.516 10.422 9.938 1 96.5 88 ALA A N 1
ATOM 672 C CA . ALA A 1 88 ? -14.422 10.164 8.5 1 96.5 88 ALA A CA 1
ATOM 673 C C . ALA A 1 88 ? -14 8.719 8.234 1 96.5 88 ALA A C 1
ATOM 675 O O . ALA A 1 88 ? -14.562 8.062 7.352 1 96.5 88 ALA A O 1
ATOM 676 N N . LEU A 1 89 ? -13.023 8.227 8.969 1 95.56 89 LEU A N 1
ATOM 677 C CA . LEU A 1 89 ? -12.547 6.855 8.82 1 95.56 89 LEU A CA 1
ATOM 678 C C . LEU A 1 89 ? -13.656 5.855 9.117 1 95.56 89 LEU A C 1
ATOM 680 O O . LEU A 1 89 ? -13.828 4.875 8.391 1 95.56 89 LEU A O 1
ATOM 684 N N . GLU A 1 90 ? -14.336 6.07 10.156 1 94.69 90 GLU A N 1
ATOM 685 C CA . GLU A 1 90 ? -15.445 5.184 10.508 1 94.69 90 GLU A CA 1
ATOM 686 C C . GLU A 1 90 ? -16.516 5.168 9.414 1 94.69 90 GLU A C 1
ATOM 688 O O . GLU A 1 90 ? -17.016 4.105 9.062 1 94.69 90 GLU A O 1
ATOM 693 N N . ARG A 1 91 ? -16.844 6.32 8.961 1 94.81 91 ARG A N 1
ATOM 694 C CA . ARG A 1 91 ? -17.812 6.402 7.867 1 94.81 91 ARG A CA 1
ATOM 695 C C . ARG A 1 91 ? -17.312 5.645 6.641 1 94.81 91 ARG A C 1
ATOM 697 O O . ARG A 1 91 ? -18.062 4.871 6.035 1 94.81 91 ARG A O 1
ATOM 704 N N . TYR A 1 92 ? -16.109 5.91 6.297 1 96.19 92 TYR A N 1
ATOM 705 C CA . TYR A 1 92 ? -15.477 5.242 5.164 1 96.19 92 TYR A CA 1
ATOM 706 C C . TYR A 1 92 ? -15.555 3.727 5.312 1 96.19 92 TYR A C 1
ATOM 708 O O . TYR A 1 92 ? -15.969 3.027 4.387 1 96.19 92 TYR A O 1
ATOM 716 N N . ARG A 1 93 ? -15.148 3.225 6.43 1 94.69 93 ARG A N 1
ATOM 717 C CA . ARG A 1 93 ? -15.125 1.79 6.699 1 94.69 93 ARG A CA 1
ATOM 718 C C . ARG A 1 93 ? -16.531 1.2 6.621 1 94.69 93 ARG A C 1
ATOM 720 O O . ARG A 1 93 ? -16.734 0.146 6.016 1 94.69 93 ARG A O 1
ATOM 727 N N . THR A 1 94 ? -17.484 1.841 7.227 1 94.56 94 THR A N 1
ATOM 728 C CA . THR A 1 94 ? -18.859 1.347 7.277 1 94.56 94 THR A CA 1
ATOM 729 C C . THR A 1 94 ? -19.438 1.244 5.875 1 94.56 94 THR A C 1
ATOM 731 O O . THR A 1 94 ? -20 0.205 5.504 1 94.56 94 THR A O 1
ATOM 734 N N . GLN A 1 95 ? -19.328 2.275 5.117 1 95 95 GLN A N 1
ATOM 735 C CA . GLN A 1 95 ? -19.875 2.287 3.764 1 95 95 GLN A CA 1
ATOM 736 C C . GLN A 1 95 ? -19.203 1.232 2.891 1 95 95 GLN A C 1
ATOM 738 O O . GLN A 1 95 ? -19.875 0.512 2.148 1 95 95 GLN A O 1
ATOM 743 N N . ARG A 1 96 ? -17.969 1.139 3.008 1 95.75 96 ARG A N 1
ATOM 744 C CA . ARG A 1 96 ? -17.219 0.192 2.178 1 95.75 96 ARG A CA 1
ATOM 745 C C . ARG A 1 96 ? -17.516 -1.245 2.6 1 95.75 96 ARG A C 1
ATOM 747 O O . ARG A 1 96 ? -17.609 -2.137 1.754 1 95.75 96 ARG A O 1
ATOM 754 N N . SER A 1 97 ? -17.578 -1.456 3.928 1 95.81 97 SER A N 1
ATOM 755 C CA . SER A 1 97 ? -17.859 -2.797 4.426 1 95.81 97 SER A CA 1
ATOM 756 C C . SER A 1 97 ? -19.203 -3.307 3.912 1 95.81 97 SER A C 1
ATOM 758 O O . 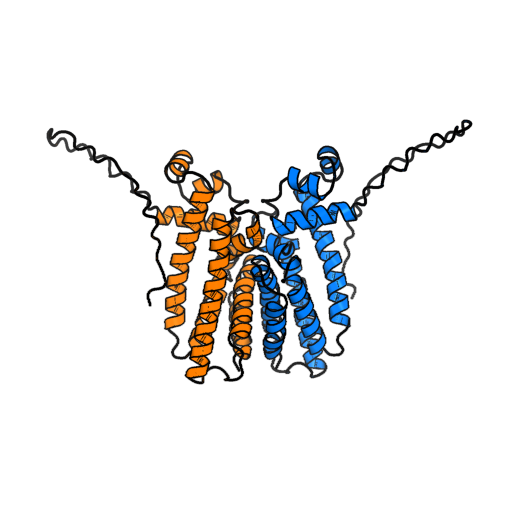SER A 1 97 ? -19.328 -4.477 3.537 1 95.81 97 SER A O 1
ATOM 760 N N . GLU A 1 98 ? -20.172 -2.455 3.859 1 96.38 98 GLU A N 1
ATOM 761 C CA . GLU A 1 98 ? -21.5 -2.83 3.367 1 96.38 98 GLU A CA 1
ATOM 762 C C . GLU A 1 98 ? -21.453 -3.205 1.89 1 96.38 98 GLU A C 1
ATOM 764 O O . GLU A 1 98 ? -22.016 -4.227 1.484 1 96.38 98 GLU A O 1
ATOM 769 N N . LYS A 1 99 ? -20.828 -2.416 1.105 1 97.62 99 LYS A N 1
ATOM 770 C CA . LYS A 1 99 ? -20.703 -2.678 -0.326 1 97.62 99 LYS A CA 1
ATOM 771 C C . LYS A 1 99 ? -19.906 -3.951 -0.583 1 97.62 99 LYS A C 1
ATOM 773 O O . LYS A 1 99 ? -20.266 -4.746 -1.458 1 97.62 99 LYS A O 1
ATOM 778 N N . LEU A 1 100 ? -18.859 -4.141 0.197 1 97.94 100 LEU A N 1
ATOM 779 C CA . LEU A 1 100 ? -18.016 -5.32 0.072 1 97.94 100 LEU A CA 1
ATOM 780 C C . LEU A 1 100 ? -18.797 -6.586 0.412 1 97.94 100 LEU A C 1
ATOM 782 O O . LEU A 1 100 ? -18.719 -7.582 -0.311 1 97.94 100 LEU A O 1
ATOM 786 N N . ARG A 1 101 ? -19.531 -6.523 1.474 1 97.69 101 ARG A N 1
ATOM 787 C CA . ARG A 1 101 ? -20.328 -7.68 1.881 1 97.69 101 ARG A CA 1
ATOM 788 C C . ARG A 1 101 ? -21.344 -8.055 0.801 1 97.69 101 ARG A C 1
ATOM 790 O O . ARG A 1 101 ? -21.531 -9.242 0.508 1 97.69 101 ARG A O 1
ATOM 797 N N . ARG A 1 102 ? -21.938 -7.094 0.216 1 98.25 102 ARG A N 1
ATOM 798 C CA . ARG A 1 102 ? -22.891 -7.348 -0.857 1 98.25 102 ARG A CA 1
ATOM 799 C C . ARG A 1 102 ? -22.219 -8.016 -2.047 1 98.25 102 ARG A C 1
ATOM 801 O O . ARG A 1 102 ? -22.766 -8.953 -2.631 1 98.25 102 ARG A O 1
ATOM 808 N N . ALA A 1 103 ? -21.047 -7.562 -2.406 1 98.5 103 ALA A N 1
ATOM 809 C CA . ALA A 1 103 ? -20.297 -8.148 -3.512 1 98.5 103 ALA A CA 1
ATOM 810 C C . ALA A 1 103 ? -19.938 -9.602 -3.223 1 98.5 103 ALA A C 1
ATOM 812 O O . ALA A 1 103 ? -20.109 -10.477 -4.078 1 98.5 103 ALA A O 1
ATOM 813 N N . ILE A 1 104 ? -19.484 -9.859 -2.027 1 98.56 104 ILE A N 1
ATOM 814 C CA . ILE A 1 104 ? -19.062 -11.195 -1.618 1 98.56 104 ILE A CA 1
ATOM 815 C C . ILE A 1 104 ? -20.266 -12.133 -1.62 1 98.56 104 ILE A C 1
ATOM 817 O O . ILE A 1 104 ? -20.188 -13.258 -2.131 1 98.56 104 ILE A O 1
ATOM 821 N N . ASP A 1 105 ? -21.391 -11.664 -1.159 1 97.94 105 ASP A N 1
ATOM 822 C CA . ASP A 1 105 ? -22.578 -12.477 -0.961 1 97.94 105 ASP A CA 1
ATOM 823 C C . ASP A 1 105 ? -23.203 -12.875 -2.299 1 97.94 105 ASP A C 1
ATOM 825 O O . ASP A 1 105 ? -24.031 -13.789 -2.359 1 97.94 105 ASP A O 1
ATOM 829 N N . ALA A 1 106 ? -22.797 -12.258 -3.332 1 98.31 106 ALA A N 1
ATOM 830 C CA . ALA A 1 106 ? -23.328 -12.57 -4.66 1 98.31 106 ALA A CA 1
ATOM 831 C C . ALA A 1 106 ? -22.703 -13.852 -5.203 1 98.31 106 ALA A C 1
ATOM 833 O O . ALA A 1 106 ? -23.188 -14.414 -6.188 1 98.31 106 ALA A O 1
ATOM 834 N N . GLY A 1 107 ? -21.625 -14.359 -4.605 1 98.56 107 GLY A N 1
ATOM 835 C CA . GLY A 1 107 ? -20.984 -15.586 -5.047 1 98.56 107 GLY A CA 1
ATOM 836 C C . GLY A 1 107 ? -21.594 -16.828 -4.449 1 98.56 107 GLY A C 1
ATOM 837 O O . GLY A 1 107 ? -22 -16.844 -3.281 1 98.56 107 GLY A O 1
ATOM 838 N N . ALA A 1 108 ? -21.562 -17.891 -5.227 1 98.44 108 ALA A N 1
ATOM 839 C CA . ALA A 1 108 ? -22.188 -19.141 -4.797 1 98.44 108 ALA A CA 1
ATOM 840 C C . ALA A 1 108 ? -21.172 -20.031 -4.102 1 98.44 108 ALA A C 1
ATOM 842 O O . ALA A 1 108 ? -21.531 -20.875 -3.268 1 98.44 108 ALA A O 1
ATOM 843 N N . THR A 1 109 ? -19.938 -19.969 -4.434 1 98.75 109 THR A N 1
ATOM 844 C CA . THR A 1 109 ? -18.875 -20.781 -3.859 1 98.75 109 THR A CA 1
ATOM 845 C C . THR A 1 109 ? -17.828 -19.891 -3.182 1 98.75 109 THR A C 1
ATOM 847 O O . THR A 1 109 ? -17.828 -18.672 -3.371 1 98.75 109 THR A O 1
ATOM 850 N N . GLY A 1 110 ? -17 -20.453 -2.342 1 98.69 110 GLY A N 1
ATOM 851 C CA . GLY A 1 110 ? -15.914 -19.703 -1.737 1 98.69 110 GLY A CA 1
ATOM 852 C C . GLY A 1 110 ? -15.023 -19.016 -2.756 1 98.69 110 GLY A C 1
ATOM 853 O O . GLY A 1 110 ? -14.641 -17.859 -2.574 1 98.69 110 GLY A O 1
ATOM 854 N N . ARG A 1 111 ? -14.758 -19.734 -3.818 1 98.69 111 ARG A N 1
ATOM 855 C CA . ARG A 1 111 ? -13.922 -19.188 -4.875 1 98.69 111 ARG A CA 1
ATOM 856 C C . ARG A 1 111 ? -14.586 -17.969 -5.523 1 98.69 111 ARG A C 1
ATOM 858 O O . ARG A 1 111 ? -13.938 -16.953 -5.758 1 98.69 111 ARG A O 1
ATOM 865 N N . GLU A 1 112 ? -15.875 -18.062 -5.812 1 98.75 112 GLU A N 1
ATOM 866 C CA . GLU A 1 112 ? -16.594 -16.953 -6.414 1 98.75 112 GLU A CA 1
ATOM 867 C C . GLU A 1 112 ? -16.656 -15.758 -5.469 1 98.75 112 GLU A C 1
ATOM 869 O O . GLU A 1 112 ? -16.578 -14.609 -5.906 1 98.75 112 GLU A O 1
ATOM 874 N N . ARG A 1 113 ? -16.797 -16.031 -4.195 1 98.81 113 ARG A N 1
ATOM 875 C CA . ARG A 1 113 ? -16.812 -14.969 -3.199 1 98.81 113 ARG A CA 1
ATOM 876 C C . ARG A 1 113 ? -15.461 -14.273 -3.105 1 98.81 113 ARG A C 1
ATOM 878 O O . ARG A 1 113 ? -15.391 -13.047 -3.016 1 98.81 113 ARG A O 1
ATOM 885 N N . LEU A 1 114 ? -14.414 -15.039 -3.186 1 98.88 114 LEU A N 1
ATOM 886 C CA . LEU A 1 114 ? -13.07 -14.477 -3.215 1 98.88 114 LEU A CA 1
ATOM 887 C C . LEU A 1 114 ? -12.859 -13.648 -4.477 1 98.88 114 LEU A C 1
ATOM 889 O O . LEU A 1 114 ? -12.297 -12.547 -4.418 1 98.88 114 LEU A O 1
ATOM 893 N N . ARG A 1 115 ? -13.297 -14.172 -5.594 1 98.81 115 ARG A N 1
ATOM 894 C CA . ARG A 1 115 ? -13.211 -13.438 -6.848 1 98.81 115 ARG A CA 1
ATOM 895 C C . ARG A 1 115 ? -13.945 -12.102 -6.754 1 98.81 115 ARG A C 1
ATOM 897 O O . ARG A 1 115 ? -13.43 -11.07 -7.195 1 98.81 115 ARG A O 1
ATOM 904 N N . ASN A 1 116 ? -15.117 -12.148 -6.168 1 98.81 116 ASN A N 1
ATOM 905 C CA . ASN A 1 116 ? -15.914 -10.938 -6.023 1 98.81 116 ASN A CA 1
ATOM 906 C C . ASN A 1 116 ? -15.227 -9.906 -5.129 1 98.81 116 ASN A C 1
ATOM 908 O O . ASN A 1 116 ? -15.281 -8.711 -5.398 1 98.81 116 ASN A O 1
ATOM 912 N N . MET A 1 117 ? -14.625 -10.359 -4.09 1 98.81 117 MET A N 1
ATOM 913 C CA . MET A 1 117 ? -13.875 -9.453 -3.225 1 98.81 117 MET A CA 1
ATOM 914 C C . MET A 1 117 ? -12.719 -8.805 -3.982 1 98.81 117 MET A C 1
ATOM 916 O O . MET A 1 117 ? -12.523 -7.594 -3.91 1 98.81 117 MET A O 1
ATOM 920 N N . LEU A 1 118 ? -11.992 -9.617 -4.746 1 98.81 118 LEU A N 1
ATOM 921 C CA . LEU A 1 118 ? -10.859 -9.094 -5.508 1 98.81 118 LEU A CA 1
ATOM 922 C C . LEU A 1 118 ? -11.336 -8.102 -6.566 1 98.81 118 LEU A C 1
ATOM 924 O O . LEU A 1 118 ? -10.695 -7.07 -6.789 1 98.81 118 LEU A O 1
ATOM 928 N N . LEU A 1 119 ? -12.477 -8.367 -7.18 1 98.69 119 LEU A N 1
ATOM 929 C CA . LEU A 1 119 ? -13.047 -7.461 -8.172 1 98.69 119 LEU A CA 1
ATOM 930 C C . LEU A 1 119 ? -13.453 -6.137 -7.535 1 98.69 119 LEU A C 1
ATOM 932 O O . LEU A 1 119 ? -13.258 -5.074 -8.125 1 98.69 119 LEU A O 1
ATOM 936 N N . PHE A 1 120 ? -14 -6.238 -6.367 1 98.56 120 PHE A N 1
ATOM 937 C CA . PHE A 1 120 ? -14.375 -5.035 -5.625 1 98.56 120 PHE A CA 1
ATOM 938 C C . PHE A 1 120 ? -13.156 -4.141 -5.406 1 98.56 120 PHE A C 1
ATOM 940 O O . PHE A 1 120 ? -13.234 -2.926 -5.594 1 98.56 120 PHE A O 1
ATOM 947 N N . TYR A 1 121 ? -12.07 -4.707 -5.023 1 98.56 121 TYR A N 1
ATOM 948 C CA . TYR A 1 121 ? -10.844 -3.941 -4.789 1 98.56 121 TYR A CA 1
ATOM 949 C C . TYR A 1 121 ? -10.258 -3.438 -6.102 1 98.56 121 TYR A C 1
ATOM 951 O O . TYR A 1 121 ? -9.75 -2.318 -6.168 1 98.56 121 TYR A O 1
ATOM 959 N N . ALA A 1 122 ? -10.328 -4.25 -7.133 1 98.62 122 ALA A N 1
ATOM 960 C CA . ALA A 1 122 ? -9.859 -3.793 -8.438 1 98.62 122 ALA A CA 1
ATOM 961 C C . ALA A 1 122 ? -10.648 -2.578 -8.914 1 98.62 122 ALA A C 1
ATOM 963 O O . ALA A 1 122 ? -10.07 -1.606 -9.406 1 98.62 122 ALA A O 1
ATOM 964 N N . GLU A 1 123 ? -11.945 -2.607 -8.688 1 98.12 123 GLU A N 1
ATOM 965 C CA . GLU A 1 123 ? -12.82 -1.504 -9.07 1 98.12 123 GLU A CA 1
ATOM 966 C C . GLU A 1 123 ? -12.539 -0.259 -8.234 1 98.12 123 GLU A C 1
ATOM 968 O O . GLU A 1 123 ? -12.688 0.866 -8.711 1 98.12 123 GLU A O 1
ATOM 973 N N . SER A 1 124 ? -12.086 -0.487 -7.051 1 97.75 124 SER A N 1
ATOM 974 C CA . SER A 1 124 ? -11.773 0.616 -6.148 1 97.75 124 SER A CA 1
ATOM 975 C C . SER A 1 124 ? -10.383 1.175 -6.418 1 97.75 124 SER A C 1
ATOM 977 O O . SER A 1 124 ? -9.992 2.195 -5.844 1 97.75 124 SER A O 1
ATOM 979 N N . ALA A 1 125 ? -9.586 0.503 -7.25 1 98.25 125 ALA A N 1
ATOM 980 C CA . ALA A 1 125 ? -8.18 0.853 -7.441 1 98.25 125 ALA A CA 1
ATOM 981 C C . ALA A 1 125 ? -7.918 1.307 -8.875 1 98.25 125 ALA A C 1
ATOM 983 O O . ALA A 1 125 ? -6.793 1.208 -9.367 1 98.25 125 ALA A O 1
ATOM 984 N N . GLN A 1 126 ? -8.961 1.747 -9.555 1 97.19 126 GLN A N 1
ATOM 985 C CA . GLN A 1 126 ? -8.836 2.16 -10.945 1 97.19 126 GLN A CA 1
ATOM 986 C C . GLN A 1 126 ? -9.516 3.506 -11.188 1 97.19 126 GLN A C 1
ATOM 988 O O . GLN A 1 126 ? -10.32 3.951 -10.375 1 97.19 126 GLN A O 1
ATOM 993 N N . GLY A 1 127 ? -9.07 4.211 -12.281 1 96 127 GLY A N 1
ATOM 994 C CA . GLY A 1 127 ? -9.711 5.457 -12.664 1 96 127 GLY A CA 1
ATOM 995 C C . GLY A 1 127 ? -9.711 6.496 -11.562 1 96 127 GLY A C 1
ATOM 996 O O . GLY A 1 127 ? -8.727 6.637 -10.836 1 96 127 GLY A O 1
ATOM 997 N N . ALA A 1 128 ? -10.797 7.211 -11.477 1 95.38 128 ALA A N 1
ATOM 998 C CA . ALA A 1 128 ? -10.922 8.289 -10.508 1 95.38 128 ALA A CA 1
ATOM 999 C C . ALA A 1 128 ? -10.914 7.746 -9.078 1 95.38 128 ALA A C 1
ATOM 1001 O O . ALA A 1 128 ? -10.32 8.344 -8.18 1 95.38 128 ALA A O 1
ATOM 1002 N N . ALA A 1 129 ? -11.547 6.609 -8.883 1 95.25 129 ALA A N 1
ATOM 1003 C CA . ALA A 1 129 ? -11.578 5.996 -7.559 1 95.25 129 ALA A CA 1
ATOM 1004 C C . ALA A 1 129 ? -10.172 5.629 -7.09 1 95.25 129 ALA A C 1
ATOM 1006 O O . ALA A 1 129 ? -9.828 5.84 -5.93 1 95.25 129 ALA A O 1
ATOM 1007 N N . GLY A 1 130 ? -9.406 5.082 -8.031 1 96.5 130 GLY A N 1
ATOM 1008 C CA . GLY A 1 130 ? -8.023 4.762 -7.711 1 96.5 130 GLY A CA 1
ATOM 1009 C C . GLY A 1 130 ? -7.199 5.98 -7.344 1 96.5 130 GLY A C 1
ATOM 1010 O O . GLY A 1 130 ? -6.461 5.961 -6.359 1 96.5 130 GLY A O 1
ATOM 1011 N N . ARG A 1 131 ? -7.41 7.012 -8.07 1 95.06 131 ARG A N 1
ATOM 1012 C CA . ARG A 1 131 ? -6.617 8.227 -7.871 1 95.06 131 ARG A CA 1
ATOM 1013 C C . ARG A 1 131 ? -7.008 8.922 -6.57 1 95.06 131 ARG A C 1
ATOM 1015 O O . ARG A 1 131 ? -6.195 9.625 -5.973 1 95.06 131 ARG A O 1
ATOM 1022 N N . GLN A 1 132 ? -8.242 8.734 -6.195 1 95.25 132 GLN A N 1
ATOM 1023 C CA . GLN A 1 132 ? -8.656 9.281 -4.91 1 95.25 132 GLN A CA 1
ATOM 1024 C C . GLN A 1 132 ? -7.922 8.602 -3.758 1 95.25 132 GLN A C 1
ATOM 1026 O O . GLN A 1 132 ? -7.578 9.25 -2.768 1 95.25 132 GLN A O 1
ATOM 1031 N N 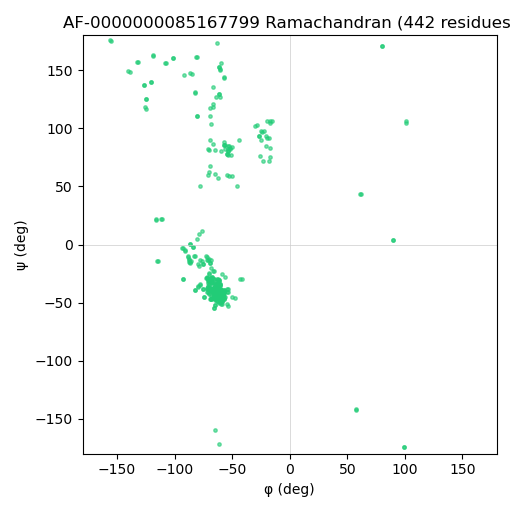. GLY A 1 133 ? -7.77 7.297 -3.867 1 96.31 133 GLY A N 1
ATOM 1032 C CA . GLY A 1 133 ? -7 6.566 -2.873 1 96.31 133 GLY A CA 1
ATOM 1033 C C . GLY A 1 133 ? -7.867 5.887 -1.828 1 96.31 133 GLY A C 1
ATOM 1034 O O . GLY A 1 133 ? -9.094 5.852 -1.959 1 96.31 133 GLY A O 1
ATOM 1035 N N . CYS A 1 134 ? -7.277 5.348 -0.905 1 97.12 134 CYS A N 1
ATOM 1036 C CA . CYS A 1 134 ? -7.891 4.559 0.156 1 97.12 134 CYS A CA 1
ATOM 1037 C C . CYS A 1 134 ? -7.516 5.102 1.529 1 97.12 134 CYS A C 1
ATOM 1039 O O . CYS A 1 134 ? -6.336 5.152 1.879 1 97.12 134 CYS A O 1
ATOM 1041 N N . LEU A 1 135 ? -8.477 5.391 2.301 1 96.69 135 LEU A N 1
ATOM 1042 C CA . LEU A 1 135 ? -8.227 6.004 3.602 1 96.69 135 LEU A CA 1
ATOM 1043 C C . LEU A 1 135 ? -7.527 5.027 4.539 1 96.69 135 LEU A C 1
ATOM 1045 O O . LEU A 1 135 ? -6.688 5.43 5.348 1 96.69 135 LEU A O 1
ATOM 1049 N N . VAL A 1 136 ? -7.82 3.756 4.395 1 96.19 136 VAL A N 1
ATOM 1050 C CA . VAL A 1 136 ? -7.191 2.744 5.238 1 96.19 136 VAL A CA 1
ATOM 1051 C C . VAL A 1 136 ? -5.711 2.627 4.895 1 96.19 136 VAL A C 1
ATOM 1053 O O . VAL A 1 136 ? -4.855 2.66 5.781 1 96.19 136 VAL A O 1
ATOM 1056 N N . VAL A 1 137 ? -5.363 2.545 3.635 1 96.94 137 VAL A N 1
ATOM 1057 C CA . VAL A 1 137 ? -3.975 2.389 3.211 1 96.94 137 VAL A CA 1
ATOM 1058 C C . VAL A 1 137 ? -3.178 3.639 3.578 1 96.94 137 VAL A C 1
ATOM 1060 O O . VAL A 1 137 ? -2.078 3.541 4.129 1 96.94 137 VAL A O 1
ATOM 1063 N N . SER A 1 138 ? -3.734 4.828 3.297 1 95.06 138 SER A N 1
ATOM 1064 C CA . SER A 1 138 ? -3.045 6.074 3.621 1 95.06 138 SER A CA 1
ATOM 1065 C C . SER A 1 138 ? -2.787 6.188 5.121 1 95.06 138 SER A C 1
ATOM 1067 O O . SER A 1 138 ? -1.764 6.734 5.539 1 95.06 138 SER A O 1
ATOM 1069 N N . SER A 1 139 ? -3.697 5.691 5.953 1 95.19 139 SER A N 1
ATOM 1070 C CA . SER A 1 139 ? -3.541 5.723 7.402 1 95.19 139 SER A CA 1
ATOM 1071 C C . SER A 1 139 ? -2.533 4.68 7.875 1 95.19 139 SER A C 1
ATOM 1073 O O . SER A 1 139 ? -1.729 4.945 8.773 1 95.19 139 SER A O 1
ATOM 1075 N N . ALA A 1 140 ? -2.566 3.514 7.227 1 95.44 140 ALA A N 1
ATOM 1076 C CA . ALA A 1 140 ? -1.678 2.42 7.613 1 95.44 140 ALA A CA 1
ATOM 1077 C C . ALA A 1 140 ? -0.216 2.799 7.395 1 95.44 140 ALA A C 1
ATOM 1079 O O . ALA A 1 140 ? 0.638 2.52 8.234 1 95.44 140 ALA A O 1
ATOM 1080 N N . VAL A 1 141 ? 0.075 3.477 6.32 1 94.88 141 VAL A N 1
ATOM 1081 C CA . VAL A 1 141 ? 1.459 3.799 5.984 1 94.88 141 VAL A CA 1
ATOM 1082 C C . VAL A 1 141 ? 1.958 4.93 6.879 1 94.88 141 VAL A C 1
ATOM 1084 O O . VAL A 1 141 ? 3.166 5.152 6.996 1 94.88 141 VAL A O 1
ATOM 1087 N N . ALA A 1 142 ? 1.081 5.637 7.508 1 91.88 142 ALA A N 1
ATOM 1088 C CA . ALA A 1 142 ? 1.427 6.738 8.406 1 91.88 142 ALA A CA 1
ATOM 1089 C C . ALA A 1 142 ? 1.102 6.387 9.852 1 91.88 142 ALA A C 1
ATOM 1091 O O . ALA A 1 142 ? 0.903 7.277 10.688 1 91.88 142 ALA A O 1
ATOM 1092 N N . ILE A 1 143 ? 1.004 5.152 10.172 1 92.94 143 ILE A N 1
ATOM 1093 C CA . ILE A 1 143 ? 0.383 4.668 11.398 1 92.94 143 ILE A CA 1
ATOM 1094 C C . ILE A 1 143 ? 1.162 5.176 12.609 1 92.94 143 ILE A C 1
ATOM 1096 O O . ILE A 1 143 ? 0.583 5.418 13.672 1 92.94 143 ILE A O 1
ATOM 1100 N N . THR A 1 144 ? 2.441 5.398 12.508 1 89.12 144 THR A N 1
ATOM 1101 C CA . THR A 1 144 ? 3.287 5.836 13.617 1 89.12 144 THR A CA 1
ATOM 1102 C C . THR A 1 144 ? 2.955 7.27 14.016 1 89.12 144 THR A C 1
ATOM 1104 O O . THR A 1 144 ? 3.334 7.719 15.102 1 89.12 144 THR A O 1
ATOM 1107 N N . GLY A 1 145 ? 2.256 8.008 13.188 1 86.69 145 GLY A N 1
ATOM 1108 C CA . GLY A 1 145 ? 1.904 9.391 13.469 1 86.69 145 GLY A CA 1
ATOM 1109 C C . GLY A 1 145 ? 0.625 9.523 14.273 1 86.69 145 GLY A C 1
ATOM 1110 O O . GLY A 1 145 ? 0.241 10.633 14.656 1 86.69 145 GLY A O 1
ATOM 1111 N N . PHE A 1 146 ? 0.06 8.383 14.594 1 91.12 146 PHE A N 1
ATOM 1112 C CA . PHE A 1 146 ? -1.207 8.406 15.312 1 91.12 146 PHE A CA 1
ATOM 1113 C C . PHE A 1 146 ? -1.011 7.98 16.766 1 91.12 146 PHE A C 1
ATOM 1115 O O . PHE A 1 146 ? -0.058 7.266 17.078 1 91.12 146 PHE A O 1
ATOM 1122 N N . GLU A 1 147 ? -1.967 8.453 17.578 1 92.38 147 GLU A N 1
ATOM 1123 C CA . GLU A 1 147 ? -2.021 7.922 18.938 1 92.38 147 GLU A CA 1
ATOM 1124 C C . GLU A 1 147 ? -2.287 6.422 18.922 1 92.38 147 GLU A C 1
ATOM 1126 O O . GLU A 1 147 ? -2.924 5.902 18.016 1 92.38 147 GLU A O 1
ATOM 1131 N N . PRO A 1 148 ? -1.834 5.758 19.922 1 93.44 148 PRO A N 1
ATOM 1132 C CA . PRO A 1 148 ? -1.901 4.297 19.969 1 93.44 148 PRO A CA 1
ATOM 1133 C C . PRO A 1 148 ? -3.316 3.766 19.75 1 93.44 148 PRO A C 1
ATOM 1135 O O . PRO A 1 148 ? -3.506 2.762 19.047 1 93.44 148 PRO A O 1
ATOM 1138 N N . SER A 1 149 ? -4.27 4.438 20.281 1 92.75 149 SER A N 1
ATOM 1139 C CA . SER A 1 149 ? -5.645 3.971 20.141 1 92.75 149 SER A CA 1
ATOM 1140 C C . SER A 1 149 ? -6.098 4.02 18.688 1 92.75 149 SER A C 1
ATOM 1142 O O . SER A 1 149 ? -6.766 3.1 18.219 1 92.75 149 SER A O 1
ATOM 1144 N N . VAL A 1 150 ? -5.703 5.07 18 1 92.5 150 VAL A N 1
ATOM 1145 C CA . VAL A 1 150 ? -6.051 5.227 16.578 1 92.5 150 VAL A CA 1
ATOM 1146 C C . VAL A 1 150 ? -5.254 4.23 15.742 1 92.5 150 VAL A C 1
ATOM 1148 O O . VAL A 1 150 ? -5.805 3.586 14.852 1 92.5 150 VAL A O 1
ATOM 1151 N N . ALA A 1 151 ? -3.998 4.074 16.109 1 94.06 151 ALA A N 1
ATOM 1152 C CA . ALA A 1 151 ? -3.145 3.109 15.422 1 94.06 151 ALA A CA 1
ATOM 1153 C C . ALA A 1 151 ? -3.725 1.701 15.516 1 94.06 151 ALA A C 1
ATOM 1155 O O . ALA A 1 151 ? -3.732 0.959 14.523 1 94.06 151 ALA A O 1
ATOM 1156 N N . THR A 1 152 ? -4.223 1.356 16.609 1 94.06 152 THR A N 1
ATOM 1157 C CA . THR A 1 152 ? -4.812 0.042 16.828 1 94.06 152 THR A CA 1
ATOM 1158 C C . THR A 1 152 ? -6.059 -0.145 15.977 1 94.06 152 THR A C 1
ATOM 1160 O O . THR A 1 152 ? -6.297 -1.232 15.445 1 94.06 152 THR A O 1
ATOM 1163 N N . GLN A 1 153 ? -6.789 0.888 15.82 1 92 153 GLN A N 1
ATOM 1164 C CA . GLN A 1 153 ? -7.988 0.815 14.992 1 92 153 GLN A CA 1
ATOM 1165 C C . GLN A 1 153 ? -7.637 0.587 13.523 1 92 153 GLN A C 1
ATOM 1167 O O . GLN A 1 153 ? -8.273 -0.223 12.852 1 92 153 GLN A O 1
ATOM 1172 N N . ILE A 1 154 ? -6.625 1.273 13.094 1 93.75 154 ILE A N 1
ATOM 1173 C CA . ILE A 1 154 ? -6.172 1.123 11.711 1 93.75 154 ILE A CA 1
ATOM 1174 C C . ILE A 1 154 ? -5.672 -0.302 11.484 1 93.75 154 ILE A C 1
ATOM 1176 O O . ILE A 1 154 ? -6.078 -0.967 10.531 1 93.75 154 ILE A O 1
ATOM 1180 N N . ALA A 1 155 ? -4.871 -0.804 12.406 1 95.25 155 ALA A N 1
ATOM 1181 C CA . ALA A 1 155 ? -4.32 -2.152 12.312 1 95.25 155 ALA A CA 1
ATOM 1182 C C . ALA A 1 155 ? -5.426 -3.203 12.359 1 95.25 155 ALA A C 1
ATOM 1184 O O . ALA A 1 155 ? -5.344 -4.23 11.688 1 95.25 155 ALA A O 1
ATOM 1185 N N . SER A 1 156 ? -6.457 -2.914 13.07 1 95.19 156 SER A N 1
ATOM 1186 C CA . SER A 1 156 ? -7.562 -3.859 13.211 1 95.19 156 SER A CA 1
ATOM 1187 C C . SER A 1 156 ? -8.344 -3.994 11.906 1 95.19 156 SER A C 1
ATOM 1189 O O . SER A 1 156 ? -8.906 -5.055 11.625 1 95.19 156 SER A O 1
ATOM 1191 N N . THR A 1 157 ? -8.383 -2.922 11.148 1 94.88 157 THR A N 1
ATOM 1192 C CA . THR A 1 157 ? -9.047 -2.982 9.852 1 94.88 157 THR A CA 1
ATOM 1193 C C . THR A 1 157 ? -8.352 -3.977 8.93 1 94.88 157 THR A C 1
ATOM 1195 O O . THR A 1 157 ? -9.008 -4.789 8.281 1 94.88 157 THR A O 1
ATOM 1198 N N . LEU A 1 158 ? -7.031 -3.992 8.914 1 96.88 158 LEU A N 1
ATOM 1199 C CA . LEU A 1 158 ? -6.254 -4.938 8.125 1 96.88 158 LEU A CA 1
ATOM 1200 C C . LEU A 1 158 ? -6.461 -6.363 8.625 1 96.88 158 LEU A C 1
ATOM 1202 O O . LEU A 1 158 ? -6.66 -7.285 7.828 1 96.88 158 LEU A O 1
ATOM 1206 N N . ALA A 1 159 ? -6.484 -6.48 9.93 1 96.81 159 ALA A N 1
ATOM 1207 C CA . ALA A 1 159 ? -6.664 -7.797 10.539 1 96.81 159 ALA A CA 1
ATOM 1208 C C . ALA A 1 159 ? -8.039 -8.375 10.211 1 96.81 159 ALA A C 1
ATOM 1210 O O . ALA A 1 159 ? -8.172 -9.57 9.945 1 96.81 159 ALA A O 1
ATOM 1211 N N . ARG A 1 160 ? -9.016 -7.551 10.234 1 96.19 160 ARG A N 1
ATOM 1212 C CA . ARG A 1 160 ? -10.375 -7.984 9.922 1 96.19 160 ARG A CA 1
ATOM 1213 C C . ARG A 1 160 ? -10.484 -8.43 8.469 1 96.19 160 ARG A C 1
ATOM 1215 O O . ARG A 1 160 ? -11.164 -9.414 8.172 1 96.19 160 ARG A O 1
ATOM 1222 N N . ASN A 1 161 ? -9.875 -7.664 7.562 1 97.31 161 ASN A N 1
ATOM 1223 C CA . ASN A 1 161 ? -9.867 -8.047 6.152 1 97.31 161 ASN A CA 1
ATOM 1224 C C . ASN A 1 161 ? -9.172 -9.391 5.941 1 97.31 161 ASN A C 1
ATOM 1226 O O . ASN A 1 161 ? -9.648 -10.227 5.176 1 97.31 161 ASN A O 1
ATOM 1230 N N . GLU A 1 162 ? -8.07 -9.586 6.645 1 98.12 162 GLU A N 1
ATOM 1231 C CA . GLU A 1 162 ? -7.332 -10.844 6.535 1 98.12 162 GLU A CA 1
ATOM 1232 C C . GLU A 1 162 ? -8.156 -12.016 7.059 1 98.12 162 GLU A C 1
ATOM 1234 O O . GLU A 1 162 ? -8.188 -13.086 6.445 1 98.12 162 GLU A O 1
ATOM 1239 N N . ALA A 1 163 ? -8.82 -11.797 8.164 1 98.25 163 ALA A N 1
ATOM 1240 C CA . ALA A 1 163 ? -9.672 -12.828 8.75 1 98.25 163 ALA A CA 1
ATOM 1241 C C . ALA A 1 163 ? -10.805 -13.203 7.797 1 98.25 163 ALA A C 1
ATOM 1243 O O . ALA A 1 163 ? -11.141 -14.383 7.645 1 98.25 163 ALA A O 1
ATOM 1244 N N . LEU A 1 164 ? -11.375 -12.219 7.203 1 98.25 164 LEU A N 1
ATOM 1245 C CA . LEU A 1 164 ? -12.453 -12.453 6.242 1 98.25 164 LEU A CA 1
ATOM 1246 C C . LEU A 1 164 ? -11.953 -13.281 5.062 1 98.25 164 LEU A C 1
ATOM 1248 O O . LEU A 1 164 ? -12.617 -14.227 4.645 1 98.25 164 LEU A O 1
ATOM 1252 N N . LEU A 1 165 ? -10.82 -12.961 4.551 1 98.69 165 LEU A N 1
ATOM 1253 C CA . LEU A 1 165 ? -10.219 -13.719 3.463 1 98.69 165 LEU A CA 1
ATOM 1254 C C . LEU A 1 165 ? -9.984 -15.172 3.879 1 98.69 165 LEU A C 1
ATOM 1256 O O . LEU A 1 165 ? -10.289 -16.094 3.117 1 98.69 165 LEU A O 1
ATOM 1260 N N . GLY A 1 166 ? -9.43 -15.328 5.074 1 98.75 166 GLY A N 1
ATOM 1261 C CA . GLY A 1 166 ? -9.234 -16.672 5.586 1 98.75 166 GLY A CA 1
ATOM 1262 C C . GLY A 1 166 ? -10.523 -17.484 5.664 1 98.75 166 GLY A C 1
ATOM 1263 O O . GLY A 1 166 ? -10.539 -18.656 5.316 1 98.75 166 GLY A O 1
ATOM 1264 N N . GLU A 1 167 ? -11.547 -16.828 6.09 1 98.62 167 GLU A N 1
ATOM 1265 C CA . GLU A 1 167 ? -12.852 -17.469 6.18 1 98.62 167 GLU A CA 1
ATOM 1266 C C . GLU A 1 167 ? -13.352 -17.891 4.801 1 98.62 167 GLU A C 1
ATOM 1268 O O . GLU A 1 167 ? -13.875 -19 4.637 1 98.62 167 GLU A O 1
ATOM 1273 N N . LEU A 1 168 ? -13.234 -17.078 3.844 1 98.75 168 LEU A N 1
ATOM 1274 C CA . LEU A 1 168 ? -13.695 -17.375 2.492 1 98.75 168 LEU A CA 1
ATOM 1275 C C . LEU A 1 168 ? -12.891 -18.516 1.884 1 98.75 168 LEU A C 1
ATOM 1277 O O . LEU A 1 168 ? -13.438 -19.344 1.161 1 98.75 168 LEU A O 1
ATOM 1281 N N . ILE A 1 169 ? -11.562 -18.562 2.141 1 98.81 169 ILE A N 1
ATOM 1282 C CA . ILE A 1 169 ? -10.711 -19.656 1.656 1 98.81 169 ILE A CA 1
ATOM 1283 C C . ILE A 1 169 ? -11.172 -20.969 2.264 1 98.81 169 ILE A C 1
ATOM 1285 O O . ILE A 1 169 ? -11.312 -21.969 1.555 1 98.81 169 ILE A O 1
ATOM 1289 N N . ARG A 1 170 ? -11.453 -20.984 3.553 1 98.75 170 ARG A N 1
ATOM 1290 C CA . ARG A 1 170 ? -11.922 -22.203 4.219 1 98.75 170 ARG A CA 1
ATOM 1291 C C . ARG A 1 170 ? -13.273 -22.641 3.664 1 98.75 170 ARG A C 1
ATOM 1293 O O . ARG A 1 170 ? -13.516 -23.844 3.484 1 98.75 170 ARG A O 1
ATOM 1300 N N . GLN A 1 171 ? -14.156 -21.703 3.412 1 98.5 171 GLN A N 1
ATOM 1301 C CA . GLN A 1 171 ? -15.43 -22.031 2.777 1 98.5 171 GLN A CA 1
ATOM 1302 C C . GLN A 1 171 ? -15.211 -22.672 1.413 1 98.5 171 GLN A C 1
ATOM 1304 O O . GLN A 1 171 ? -15.883 -23.656 1.075 1 98.5 171 GLN A O 1
ATOM 1309 N N . GLY A 1 172 ? -14.297 -22.062 0.661 1 98.75 172 GLY A N 1
ATOM 1310 C CA . GLY A 1 172 ? -13.969 -22.656 -0.632 1 98.75 172 GLY A CA 1
ATOM 1311 C C . GLY A 1 172 ? -13.398 -24.047 -0.53 1 98.75 172 GLY A C 1
ATOM 1312 O O . GLY A 1 172 ? -13.672 -24.906 -1.377 1 98.75 172 GLY A O 1
ATOM 1313 N N . GLN A 1 173 ? -12.586 -24.297 0.458 1 98.69 173 GLN A N 1
ATOM 1314 C CA . GLN A 1 173 ? -12.062 -25.641 0.688 1 98.69 173 GLN A CA 1
ATOM 1315 C C . GLN A 1 173 ? -13.188 -26.609 1.056 1 98.69 173 GLN A C 1
ATOM 1317 O O . GLN A 1 173 ? -13.203 -27.75 0.594 1 98.69 173 GLN A O 1
ATOM 1322 N N . GLN A 1 174 ? -14.133 -26.172 1.813 1 98.44 174 GLN A N 1
ATOM 1323 C CA . GLN A 1 174 ? -15.266 -26.984 2.232 1 98.44 174 GLN A CA 1
ATOM 1324 C C . GLN A 1 174 ? -16.172 -27.328 1.05 1 98.44 174 GLN A C 1
ATOM 1326 O O . GLN A 1 174 ? -16.641 -28.453 0.932 1 98.44 174 GLN A O 1
ATOM 1331 N N . ASP A 1 175 ? -16.375 -26.375 0.134 1 98.44 175 ASP A N 1
ATOM 1332 C CA . ASP A 1 175 ? -17.297 -26.625 -0.972 1 98.44 175 ASP A CA 1
ATOM 1333 C C . ASP A 1 175 ? -16.562 -27.156 -2.195 1 98.44 175 ASP A C 1
ATOM 1335 O O . ASP A 1 175 ? -17.172 -27.391 -3.244 1 98.44 175 ASP A O 1
ATOM 1339 N N . GLY A 1 176 ? -15.234 -27.25 -2.082 1 98.5 176 GLY A N 1
ATOM 1340 C CA . GLY A 1 176 ? -14.422 -27.891 -3.107 1 98.5 176 GLY A CA 1
ATOM 1341 C C . GLY A 1 176 ? -13.953 -26.938 -4.184 1 98.5 176 GLY A C 1
ATOM 1342 O O . GLY A 1 176 ? -13.242 -27.344 -5.109 1 98.5 176 GLY A O 1
ATOM 1343 N N . SER A 1 177 ? -14.242 -25.641 -4.059 1 98.5 177 SER A N 1
ATOM 1344 C CA . SER A 1 177 ? -13.914 -24.672 -5.102 1 98.5 177 SER A CA 1
ATOM 1345 C C . SER A 1 177 ? -12.5 -24.125 -4.926 1 98.5 177 SER A C 1
ATOM 1347 O O . SER A 1 177 ? -11.969 -23.469 -5.824 1 98.5 177 SER A O 1
ATOM 1349 N N . VAL A 1 178 ? -11.883 -24.375 -3.758 1 98.5 178 VAL A N 1
ATOM 1350 C CA . VAL A 1 178 ? -10.492 -24.062 -3.473 1 98.5 178 VAL A CA 1
ATOM 1351 C C . VAL A 1 178 ? -9.734 -25.344 -3.119 1 98.5 178 VAL A C 1
ATOM 1353 O O . VAL A 1 178 ? -10.266 -26.219 -2.439 1 98.5 178 VAL A O 1
ATOM 1356 N N . ALA A 1 179 ? -8.477 -25.453 -3.619 1 98.06 179 ALA A N 1
ATOM 1357 C CA . ALA A 1 179 ? -7.676 -26.656 -3.398 1 98.06 179 ALA A CA 1
ATOM 1358 C C . ALA A 1 179 ? -7.516 -26.938 -1.908 1 98.06 179 ALA A C 1
ATOM 1360 O O . ALA A 1 179 ? -7.266 -26.016 -1.118 1 98.06 179 ALA A O 1
ATOM 1361 N N . ALA A 1 180 ? -7.508 -28.125 -1.499 1 97.19 180 ALA A N 1
ATOM 1362 C CA . ALA A 1 180 ? -7.418 -28.547 -0.104 1 97.19 180 ALA A CA 1
ATOM 1363 C C . ALA A 1 180 ? -6.027 -28.266 0.464 1 97.19 180 ALA A C 1
ATOM 1365 O O . ALA A 1 180 ? -5.879 -28.016 1.662 1 97.19 180 ALA A O 1
ATOM 1366 N N . HIS A 1 181 ? -5.074 -28.203 -0.376 1 95.06 181 HIS A N 1
ATOM 1367 C CA . HIS A 1 181 ? -3.699 -28.078 0.091 1 95.06 181 HIS A CA 1
ATOM 1368 C C . HIS A 1 181 ? -3.316 -26.609 0.264 1 95.06 181 HIS A C 1
ATOM 1370 O O . HIS A 1 181 ? -2.24 -26.297 0.781 1 95.06 181 HIS A O 1
ATOM 1376 N N . ALA A 1 182 ? -4.207 -25.734 -0.234 1 95.19 182 ALA A N 1
ATOM 1377 C CA . ALA A 1 182 ? -3.928 -24.328 -0.003 1 95.19 182 ALA A CA 1
ATOM 1378 C C . ALA A 1 182 ? -3.893 -24 1.49 1 95.19 182 ALA A C 1
ATOM 1380 O O . ALA A 1 182 ? -4.766 -24.453 2.244 1 95.19 182 ALA A O 1
ATOM 1381 N N . ASP A 1 183 ? -2.85 -23.328 1.945 1 96.56 183 ASP A N 1
ATOM 1382 C CA . ASP A 1 183 ? -2.736 -22.906 3.336 1 96.56 183 ASP A CA 1
ATOM 1383 C C . ASP A 1 183 ? -3.549 -21.641 3.592 1 96.56 183 ASP A C 1
ATOM 1385 O O . ASP A 1 183 ? -3.17 -20.547 3.152 1 96.56 183 ASP A O 1
ATOM 1389 N N . PRO A 1 184 ? -4.633 -21.734 4.355 1 97.75 184 PRO A N 1
ATOM 1390 C CA . PRO A 1 184 ? -5.539 -20.594 4.457 1 97.75 184 PRO A CA 1
ATOM 1391 C C . PRO A 1 184 ? -4.867 -19.344 5.043 1 97.75 184 PRO A C 1
ATOM 1393 O O . PRO A 1 184 ? -4.996 -18.25 4.48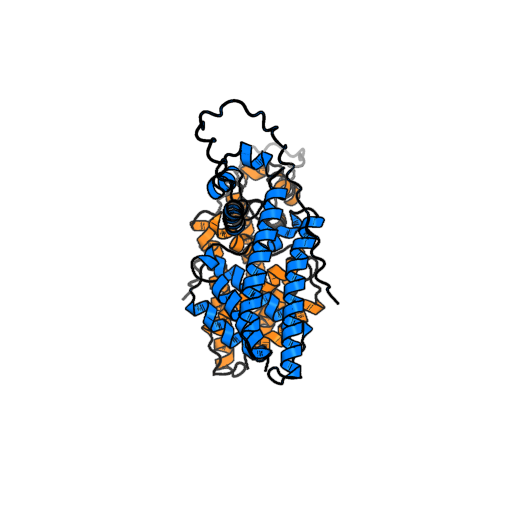8 1 97.75 184 PRO A O 1
ATOM 1396 N N . PRO A 1 185 ? -4.059 -19.422 6.133 1 97.62 185 PRO A N 1
ATOM 1397 C CA . PRO A 1 185 ? -3.451 -18.219 6.695 1 97.62 185 PRO A CA 1
ATOM 1398 C C . PRO A 1 185 ? -2.512 -17.516 5.719 1 97.62 185 PRO A C 1
ATOM 1400 O O . PRO A 1 185 ? -2.611 -16.297 5.523 1 97.62 185 PRO A O 1
ATOM 1403 N N . SER A 1 186 ? -1.651 -18.266 5.035 1 97.88 186 SER A N 1
ATOM 1404 C CA . SER A 1 186 ? -0.688 -17.656 4.117 1 97.88 186 SER A CA 1
ATOM 1405 C C . SER A 1 186 ? -1.376 -17.125 2.863 1 97.88 186 SER A C 1
ATOM 1407 O O . SER A 1 186 ? -1.009 -16.078 2.348 1 97.88 186 SER A O 1
ATOM 1409 N N . THR A 1 187 ? -2.355 -17.891 2.434 1 98.5 187 THR A N 1
ATOM 1410 C CA . THR A 1 187 ? -3.092 -17.453 1.254 1 98.5 187 THR A CA 1
ATOM 1411 C C . THR A 1 187 ? -3.898 -16.188 1.56 1 98.5 187 THR A C 1
ATOM 1413 O O . THR A 1 187 ? -3.963 -15.273 0.739 1 98.5 187 THR A O 1
ATOM 1416 N N . ALA A 1 188 ? -4.48 -16.141 2.717 1 98.69 188 ALA A N 1
ATOM 1417 C CA . ALA A 1 188 ? -5.223 -14.961 3.146 1 98.69 188 ALA A CA 1
ATOM 1418 C C . ALA A 1 188 ? -4.309 -13.742 3.25 1 98.69 188 ALA A C 1
ATOM 1420 O O . ALA A 1 188 ? -4.668 -12.648 2.811 1 98.69 188 ALA A O 1
ATOM 1421 N N . ARG A 1 189 ? -3.164 -13.945 3.816 1 98.44 189 ARG A N 1
ATOM 1422 C CA . ARG A 1 189 ? -2.197 -12.859 3.955 1 98.44 189 ARG A CA 1
ATOM 1423 C C . ARG A 1 189 ? -1.732 -12.359 2.592 1 98.44 189 ARG A C 1
ATOM 1425 O O . ARG A 1 189 ? -1.578 -11.156 2.385 1 98.44 189 ARG A O 1
ATOM 1432 N N . LEU A 1 190 ? -1.508 -13.305 1.702 1 98.69 190 LEU A N 1
ATOM 1433 C CA . LEU A 1 190 ? -1.129 -12.938 0.342 1 98.69 190 LEU A CA 1
ATOM 1434 C C . LEU A 1 190 ? -2.203 -12.07 -0.308 1 98.69 190 LEU A C 1
ATOM 1436 O O . LEU A 1 190 ? -1.898 -11.023 -0.878 1 98.69 190 LEU A O 1
ATOM 1440 N N . LEU A 1 191 ? -3.436 -12.5 -0.213 1 98.88 191 LEU A N 1
ATOM 1441 C CA . LEU A 1 191 ? -4.527 -11.766 -0.85 1 98.88 191 LEU A CA 1
ATOM 1442 C C . LEU A 1 191 ? -4.758 -10.43 -0.164 1 98.88 191 LEU A C 1
ATOM 1444 O O . LEU A 1 191 ? -5.129 -9.445 -0.816 1 98.88 191 LEU A O 1
ATOM 1448 N N . LEU A 1 192 ? -4.543 -10.375 1.155 1 98.69 192 LEU A N 1
ATOM 1449 C CA . LEU A 1 192 ? -4.57 -9.086 1.849 1 98.69 192 LEU A CA 1
ATOM 1450 C C . LEU A 1 192 ? -3.529 -8.133 1.273 1 98.69 192 LEU A C 1
ATOM 1452 O O . LEU A 1 192 ? -3.85 -7 0.917 1 98.69 192 LEU A O 1
ATOM 1456 N N . CYS A 1 193 ? -2.279 -8.602 1.174 1 98.75 193 CYS A N 1
ATOM 1457 C CA . CYS A 1 193 ? -1.219 -7.777 0.602 1 98.75 193 CYS A CA 1
ATOM 1458 C C . CYS A 1 193 ? -1.574 -7.336 -0.812 1 98.75 193 CYS A C 1
ATOM 1460 O O . CYS A 1 193 ? -1.36 -6.18 -1.179 1 98.75 193 CYS A O 1
ATOM 1462 N N . LEU A 1 194 ? -2.156 -8.211 -1.539 1 98.81 194 LEU A N 1
ATOM 1463 C CA . LEU A 1 194 ? -2.531 -7.898 -2.912 1 98.81 194 LEU A CA 1
ATOM 1464 C C . LEU A 1 194 ? -3.555 -6.766 -2.951 1 98.81 194 LEU A C 1
ATOM 1466 O O . LEU A 1 194 ? -3.389 -5.797 -3.695 1 98.81 194 LEU A O 1
ATOM 1470 N N . THR A 1 195 ? -4.59 -6.855 -2.154 1 98.62 195 THR A N 1
ATOM 1471 C CA . THR A 1 195 ? -5.652 -5.859 -2.182 1 98.62 195 THR A CA 1
ATOM 1472 C C . THR A 1 195 ? -5.137 -4.504 -1.71 1 98.62 195 THR A C 1
ATOM 1474 O O . THR A 1 195 ? -5.5 -3.467 -2.27 1 98.62 195 THR A O 1
ATOM 1477 N N . GLN A 1 196 ? -4.277 -4.535 -0.723 1 98.31 196 GLN A N 1
ATOM 1478 C CA . GLN A 1 196 ? -3.674 -3.277 -0.287 1 98.31 196 GLN A CA 1
ATOM 1479 C C . GLN A 1 196 ? -2.766 -2.699 -1.367 1 98.31 196 GLN A C 1
ATOM 1481 O O . GLN A 1 196 ? -2.775 -1.491 -1.612 1 98.31 196 GLN A O 1
ATOM 1486 N N . GLY A 1 197 ? -2.025 -3.562 -2.016 1 98.69 197 GLY A N 1
ATOM 1487 C CA . GLY A 1 197 ? -1.152 -3.123 -3.092 1 98.69 197 GLY A CA 1
ATOM 1488 C C . GLY A 1 197 ? -1.908 -2.561 -4.281 1 98.69 197 GLY A C 1
ATOM 1489 O O . GLY A 1 197 ? -1.441 -1.627 -4.934 1 98.69 197 GLY A O 1
ATOM 1490 N N . MET A 1 198 ? -3.092 -3.113 -4.578 1 98.62 198 MET A N 1
ATOM 1491 C CA . MET A 1 198 ? -3.943 -2.559 -5.629 1 98.62 198 MET A CA 1
ATOM 1492 C C . MET A 1 198 ? -4.258 -1.092 -5.355 1 98.62 198 MET A C 1
ATOM 1494 O O . MET A 1 198 ? -4.219 -0.263 -6.266 1 98.62 198 MET A O 1
ATOM 1498 N N . ARG A 1 199 ? -4.52 -0.859 -4.105 1 98.19 199 ARG A N 1
ATOM 1499 C CA . ARG A 1 199 ? -4.883 0.507 -3.738 1 98.19 199 ARG A CA 1
ATOM 1500 C C . ARG A 1 199 ? -3.684 1.442 -3.869 1 98.19 199 ARG A C 1
ATOM 1502 O O . ARG A 1 199 ? -3.828 2.586 -4.305 1 98.19 199 ARG A O 1
ATOM 1509 N N . VAL A 1 200 ? -2.486 1.005 -3.551 1 98.12 200 VAL A N 1
ATOM 1510 C CA . VAL A 1 200 ? -1.273 1.803 -3.695 1 98.12 200 VAL A CA 1
ATOM 1511 C C . VAL A 1 200 ? -1.018 2.092 -5.172 1 98.12 200 VAL A C 1
ATOM 1513 O O . VAL A 1 200 ? -0.868 3.25 -5.566 1 98.12 200 VAL A O 1
ATOM 1516 N N . VAL A 1 201 ? -1.012 1.057 -5.965 1 98.06 201 VAL A N 1
ATOM 1517 C CA . VAL A 1 201 ? -0.696 1.175 -7.383 1 98.06 201 VAL A CA 1
ATOM 1518 C C . VAL A 1 201 ? -1.796 1.961 -8.094 1 98.06 201 VAL A C 1
ATOM 1520 O O . VAL A 1 201 ? -1.516 2.758 -8.992 1 98.06 201 VAL A O 1
ATOM 1523 N N . GLY A 1 202 ? -3.018 1.726 -7.695 1 97.56 202 GLY A N 1
ATOM 1524 C CA . GLY A 1 202 ? -4.145 2.447 -8.266 1 97.56 202 GLY A CA 1
ATOM 1525 C C . GLY A 1 202 ? -4.062 3.947 -8.047 1 97.56 202 GLY A C 1
ATOM 1526 O O . GLY A 1 202 ? -4.52 4.727 -8.891 1 97.56 202 GLY A O 1
ATOM 1527 N N . LYS A 1 203 ? -3.523 4.32 -6.934 1 96.81 203 LYS A N 1
ATOM 1528 C CA . LYS A 1 203 ? -3.373 5.738 -6.625 1 96.81 203 LYS A CA 1
ATOM 1529 C C . LYS A 1 203 ? -2.477 6.434 -7.645 1 96.81 203 LYS A C 1
ATOM 1531 O O . LYS A 1 203 ? -2.643 7.625 -7.914 1 96.81 203 LYS A O 1
ATOM 1536 N N . ALA A 1 204 ? -1.56 5.703 -8.172 1 93.88 204 ALA A N 1
ATOM 1537 C CA . ALA A 1 204 ? -0.634 6.25 -9.156 1 93.88 204 ALA A CA 1
ATOM 1538 C C . ALA A 1 204 ? -1.245 6.23 -10.555 1 93.88 204 ALA A C 1
ATOM 1540 O O . ALA A 1 204 ? -0.608 6.648 -11.523 1 93.88 204 ALA A O 1
ATOM 1541 N N . GLY A 1 205 ? -2.393 5.719 -10.641 1 93 205 GLY A N 1
ATOM 1542 C CA . GLY A 1 205 ? -3.104 5.777 -11.914 1 93 205 GLY A CA 1
ATOM 1543 C C . GLY A 1 205 ? -3.045 4.473 -12.688 1 93 205 GLY A C 1
ATOM 1544 O O . GLY A 1 205 ? -1.976 4.062 -13.141 1 93 205 GLY A O 1
ATOM 1545 N N . ARG A 1 206 ? -4.066 3.764 -12.703 1 95.56 206 ARG A N 1
ATOM 1546 C CA . ARG A 1 206 ? -4.23 2.551 -13.5 1 95.56 206 ARG A CA 1
ATOM 1547 C C . ARG A 1 206 ? -5.625 2.48 -14.109 1 95.56 206 ARG A C 1
ATOM 1549 O O . ARG A 1 206 ? -6.586 2.99 -13.531 1 95.56 206 ARG A O 1
ATOM 1556 N N . SER A 1 207 ? -5.688 1.853 -15.289 1 97.31 207 SER A N 1
ATOM 1557 C CA . SER A 1 207 ? -6.977 1.696 -15.953 1 97.31 207 SER A CA 1
ATOM 1558 C C . SER A 1 207 ? -7.758 0.521 -15.375 1 97.31 207 SER A C 1
ATOM 1560 O O . SER A 1 207 ? -7.188 -0.341 -14.703 1 97.31 207 SER A O 1
ATOM 1562 N N . ARG A 1 208 ? -9.023 0.58 -15.648 1 97.25 208 ARG A N 1
ATOM 1563 C CA . ARG A 1 208 ? -9.906 -0.505 -15.242 1 97.25 208 ARG A CA 1
ATOM 1564 C C . ARG A 1 208 ? -9.461 -1.834 -15.836 1 97.25 208 ARG A C 1
ATOM 1566 O O . ARG A 1 208 ? -9.391 -2.846 -15.141 1 97.25 208 ARG A O 1
ATOM 1573 N N . LYS A 1 209 ? -9.125 -1.821 -17.078 1 97.31 209 LYS A N 1
ATOM 1574 C CA . LYS A 1 209 ? -8.703 -3.035 -17.766 1 97.31 209 LYS A CA 1
ATOM 1575 C C . LYS A 1 209 ? -7.469 -3.645 -17.125 1 97.31 209 LYS A C 1
ATOM 1577 O O . LYS A 1 209 ? -7.414 -4.855 -16.891 1 97.31 209 LYS A O 1
ATOM 1582 N N . GLU A 1 210 ? -6.535 -2.842 -16.781 1 96.12 210 GLU A N 1
ATOM 1583 C CA . GLU A 1 210 ? -5.293 -3.301 -16.172 1 96.12 210 GLU A CA 1
ATOM 1584 C C . GLU A 1 210 ? -5.562 -3.953 -14.812 1 96.12 210 GLU A C 1
ATOM 1586 O O . GLU A 1 210 ? -5.016 -5.016 -14.508 1 96.12 210 GLU A O 1
ATOM 1591 N N . MET A 1 211 ? -6.449 -3.361 -14.031 1 97.44 211 MET A N 1
ATOM 1592 C CA . MET A 1 211 ? -6.668 -3.828 -12.664 1 97.44 211 MET A CA 1
ATOM 1593 C C . MET A 1 211 ? -7.535 -5.082 -12.656 1 97.44 211 MET A C 1
ATOM 1595 O O . MET A 1 211 ? -7.32 -5.98 -11.836 1 97.44 211 MET A O 1
ATOM 1599 N N . LEU A 1 212 ? -8.484 -5.188 -13.57 1 97 212 LEU A N 1
ATOM 1600 C CA . LEU A 1 212 ? -9.344 -6.363 -13.617 1 97 212 LEU A CA 1
ATOM 1601 C C . LEU A 1 212 ? -8.57 -7.586 -14.102 1 97 212 LEU A C 1
ATOM 1603 O O . LEU A 1 212 ? -8.844 -8.711 -13.664 1 97 212 LEU A O 1
ATOM 1607 N N . ALA A 1 213 ? -7.582 -7.371 -14.945 1 96.31 213 ALA A N 1
ATOM 1608 C CA . ALA A 1 213 ? -6.812 -8.477 -15.508 1 96.31 213 ALA A CA 1
ATOM 1609 C C . ALA A 1 213 ? -6.02 -9.203 -14.43 1 96.31 213 ALA A C 1
ATOM 1611 O O . ALA A 1 213 ? -5.812 -10.414 -14.508 1 96.31 213 ALA A O 1
ATOM 1612 N N . LEU A 1 214 ? -5.641 -8.508 -13.406 1 95.5 214 LEU A N 1
ATOM 1613 C CA . LEU A 1 214 ? -4.793 -9.172 -12.422 1 95.5 214 LEU A CA 1
ATOM 1614 C C . LEU A 1 214 ? -5.625 -10.047 -11.484 1 95.5 214 LEU A C 1
ATOM 1616 O O . LEU A 1 214 ? -5.09 -10.938 -10.82 1 95.5 214 LEU A O 1
ATOM 1620 N N . VAL A 1 215 ? -6.965 -9.82 -11.453 1 97.62 215 VAL A N 1
ATOM 1621 C CA . VAL A 1 215 ? -7.832 -10.609 -10.586 1 97.62 215 VAL A CA 1
ATOM 1622 C C . VAL A 1 215 ? -7.836 -12.062 -11.039 1 97.62 215 VAL A C 1
ATOM 1624 O O . VAL A 1 215 ? -7.727 -12.977 -10.219 1 97.62 215 VAL A O 1
ATOM 1627 N N . GLU A 1 216 ? -7.898 -12.266 -12.328 1 94.5 216 GLU A N 1
ATOM 1628 C CA . GLU A 1 216 ? -7.934 -13.625 -12.859 1 94.5 216 GLU A CA 1
ATOM 1629 C C . GLU A 1 216 ? -6.625 -14.359 -12.586 1 94.5 216 GLU A C 1
ATOM 1631 O O . GLU A 1 216 ? -6.625 -15.555 -12.289 1 94.5 216 GLU A O 1
ATOM 1636 N N . VAL A 1 217 ? -5.57 -13.68 -12.672 1 96.69 217 VAL A N 1
ATOM 1637 C CA . VAL A 1 217 ? -4.27 -14.266 -12.367 1 96.69 217 VAL A CA 1
ATOM 1638 C C . VAL A 1 217 ? -4.188 -14.617 -10.883 1 96.69 217 VAL A C 1
ATOM 1640 O O . VAL A 1 217 ? -3.682 -15.68 -10.523 1 96.69 217 VAL A O 1
ATOM 1643 N N . ALA A 1 218 ? -4.711 -13.758 -10.023 1 98.12 218 ALA A N 1
ATOM 1644 C CA . ALA A 1 218 ? -4.652 -13.922 -8.57 1 98.12 218 ALA A CA 1
ATOM 1645 C C . ALA A 1 218 ? -5.371 -15.188 -8.133 1 98.12 218 ALA A C 1
ATOM 1647 O O . ALA A 1 218 ? -4.957 -15.844 -7.172 1 98.12 218 ALA A O 1
ATOM 1648 N N . LEU A 1 219 ? -6.391 -15.562 -8.875 1 97.25 219 LEU A N 1
ATOM 1649 C CA . LEU A 1 219 ? -7.211 -16.703 -8.469 1 97.25 219 LEU A CA 1
ATOM 1650 C C . LEU A 1 219 ? -6.43 -18 -8.609 1 97.25 219 LEU A C 1
ATOM 1652 O O . LEU A 1 219 ? -6.82 -19.031 -8.047 1 97.25 219 LEU A O 1
ATOM 1656 N N . LYS A 1 220 ? -5.289 -18.031 -9.273 1 95.75 220 LYS A N 1
ATOM 1657 C CA . LYS A 1 220 ? -4.473 -19.219 -9.469 1 95.75 220 LYS A CA 1
ATOM 1658 C C . LY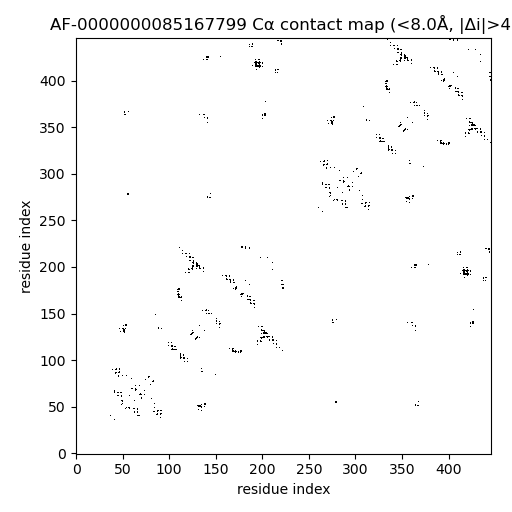S A 1 220 ? -3.906 -19.719 -8.141 1 95.75 220 LYS A C 1
ATOM 1660 O O . LYS A 1 220 ? -3.609 -20.906 -8 1 95.75 220 LYS A O 1
ATOM 1665 N N . VAL A 1 221 ? -3.805 -18.828 -7.152 1 96.56 221 VAL A N 1
ATOM 1666 C CA . VAL A 1 221 ? -3.207 -19.234 -5.883 1 96.56 221 VAL A CA 1
ATOM 1667 C C . VAL A 1 221 ? -4.168 -20.156 -5.129 1 96.56 221 VAL A C 1
ATOM 1669 O O . VAL A 1 221 ? -3.781 -20.797 -4.148 1 96.56 221 VAL A O 1
ATOM 1672 N N . LEU A 1 222 ? -5.379 -20.219 -5.625 1 97.31 222 LEU A N 1
ATOM 1673 C CA . LEU A 1 222 ? -6.41 -21.016 -4.965 1 97.31 222 LEU A CA 1
ATOM 1674 C C . LEU A 1 222 ? -6.43 -22.438 -5.512 1 97.31 222 LEU A C 1
ATOM 1676 O O . LEU A 1 222 ? -7.184 -23.281 -5.023 1 97.31 222 LEU A O 1
ATOM 1680 N N . ASP A 1 223 ? -5.652 -22.719 -6.531 1 93.06 223 ASP A N 1
ATOM 1681 C CA . ASP A 1 223 ? -5.652 -24.031 -7.191 1 93.06 223 ASP A CA 1
ATOM 1682 C C . ASP A 1 223 ? -4.574 -24.938 -6.613 1 93.06 223 ASP A C 1
ATOM 1684 O O . ASP A 1 223 ? -3.572 -24.469 -6.078 1 93.06 223 ASP A O 1
ATOM 1688 N N . MET B 1 1 ? 21.094 -0.63 -25.547 1 21.75 1 MET B N 1
ATOM 1689 C CA . MET B 1 1 ? 20.891 0.815 -25.547 1 21.75 1 MET B CA 1
ATOM 1690 C C . MET B 1 1 ? 20.609 1.328 -24.141 1 21.75 1 MET B C 1
ATOM 1692 O O . MET B 1 1 ? 19.797 0.757 -23.422 1 21.75 1 MET B O 1
ATOM 1696 N N . ASP B 1 2 ? 21.641 2.121 -23.531 1 23.52 2 ASP B N 1
ATOM 1697 C CA . ASP B 1 2 ? 21.891 2.633 -22.188 1 23.52 2 ASP B CA 1
ATOM 1698 C C . ASP B 1 2 ? 20.781 3.592 -21.75 1 23.52 2 ASP B C 1
ATOM 1700 O O . ASP B 1 2 ? 20.75 4.746 -22.188 1 23.52 2 ASP B O 1
ATOM 1704 N N . ILE B 1 3 ? 19.578 3.119 -21.766 1 25.12 3 ILE B N 1
ATOM 1705 C CA . ILE B 1 3 ? 18.406 3.965 -21.578 1 25.12 3 ILE B CA 1
ATOM 1706 C C . ILE B 1 3 ? 18.484 4.664 -20.219 1 25.12 3 ILE B C 1
ATOM 1708 O O . ILE B 1 3 ? 17.547 5.344 -19.812 1 25.12 3 ILE B O 1
ATOM 1712 N N . PHE B 1 4 ? 19.234 4.016 -19.25 1 30.31 4 PHE B N 1
ATOM 1713 C CA . PHE B 1 4 ? 19.156 4.613 -17.922 1 30.31 4 PHE B CA 1
ATOM 1714 C C . PHE B 1 4 ? 19.875 5.957 -17.891 1 30.31 4 PHE B C 1
ATOM 1716 O O . PHE B 1 4 ? 21.094 6.012 -17.812 1 30.31 4 PHE B O 1
ATOM 1723 N N . GLY B 1 5 ? 19.438 6.914 -18.656 1 27.92 5 GLY B N 1
ATOM 1724 C CA . GLY B 1 5 ? 19.984 8.258 -18.594 1 27.92 5 GLY B CA 1
ATOM 1725 C C . GLY B 1 5 ? 20.047 8.805 -17.188 1 27.92 5 GLY B C 1
ATOM 1726 O O . GLY B 1 5 ? 19.016 8.93 -16.516 1 27.92 5 GLY B O 1
ATOM 1727 N N . SER B 1 6 ? 21.109 8.461 -16.453 1 31.41 6 SER B N 1
ATOM 1728 C CA . SER B 1 6 ? 21.484 8.922 -15.117 1 31.41 6 SER B CA 1
ATOM 1729 C C . SER B 1 6 ? 21.516 10.445 -15.047 1 31.41 6 SER B C 1
ATOM 1731 O O . SER B 1 6 ? 22.422 11.07 -15.609 1 31.41 6 SER B O 1
ATOM 1733 N N . ASN B 1 7 ? 20.5 11.133 -15.305 1 30.73 7 ASN B N 1
ATOM 1734 C CA . ASN B 1 7 ? 20.625 12.57 -15.086 1 30.73 7 ASN B CA 1
ATOM 1735 C C . ASN B 1 7 ? 21.094 12.883 -13.672 1 30.73 7 ASN B C 1
ATOM 1737 O O . ASN B 1 7 ? 20.359 12.703 -12.703 1 30.73 7 ASN B O 1
ATOM 1741 N N . HIS B 1 8 ? 22.484 12.766 -13.43 1 28.92 8 HIS B N 1
ATOM 1742 C CA . HIS B 1 8 ? 23.203 13.156 -12.219 1 28.92 8 HIS B CA 1
ATOM 1743 C C . HIS B 1 8 ? 22.969 14.633 -11.898 1 28.92 8 HIS B C 1
ATOM 1745 O O . HIS B 1 8 ? 23.328 15.508 -12.703 1 28.92 8 HIS B O 1
ATOM 1751 N N . PHE B 1 9 ? 22.047 15.016 -11.234 1 28.11 9 PHE B N 1
ATOM 1752 C CA . PHE B 1 9 ? 21.984 16.375 -10.695 1 28.11 9 PHE B CA 1
ATOM 1753 C C . PHE B 1 9 ? 23.203 16.672 -9.836 1 28.11 9 PHE B C 1
ATOM 1755 O O . PHE B 1 9 ? 23.453 15.984 -8.836 1 28.11 9 PHE B O 1
ATOM 1762 N N . GLN B 1 10 ? 24.391 17.125 -10.383 1 26.97 10 GLN B N 1
ATOM 1763 C CA . GLN B 1 10 ? 25.609 17.594 -9.727 1 26.97 10 GLN B CA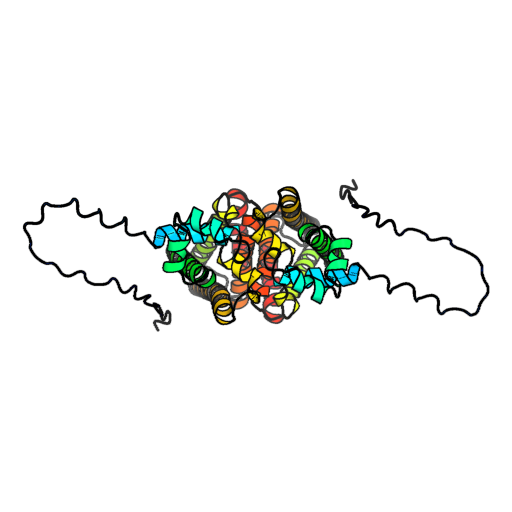 1
ATOM 1764 C C . GLN B 1 10 ? 25.312 18.75 -8.773 1 26.97 10 GLN B C 1
ATOM 1766 O O . GLN B 1 10 ? 24.859 19.812 -9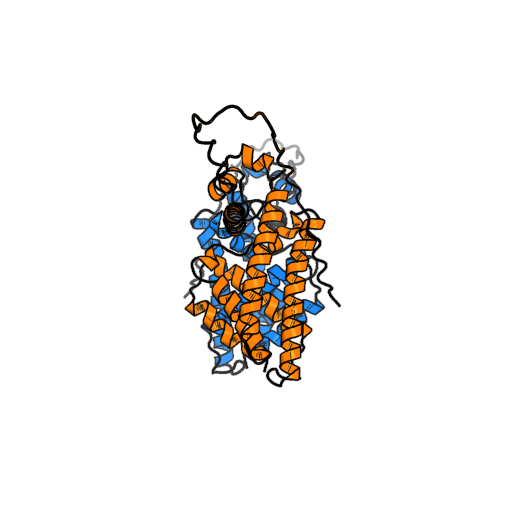.203 1 26.97 10 GLN B O 1
ATOM 1771 N N . ILE B 1 11 ? 24.938 18.5 -7.566 1 29.25 11 ILE B N 1
ATOM 1772 C CA . ILE B 1 11 ? 24.859 19.578 -6.582 1 29.25 11 ILE B CA 1
ATOM 1773 C C . ILE B 1 11 ? 26.266 20.125 -6.332 1 29.25 11 ILE B C 1
ATOM 1775 O O . ILE B 1 11 ? 27.156 19.406 -5.855 1 29.25 11 ILE B O 1
ATOM 1779 N N . ASN B 1 12 ? 26.828 20.984 -7.137 1 28.19 12 ASN B N 1
ATOM 1780 C CA . ASN B 1 12 ? 28.109 21.688 -6.977 1 28.19 12 ASN B CA 1
ATOM 1781 C C . ASN B 1 12 ? 28.172 22.438 -5.652 1 28.19 12 ASN B C 1
ATOM 1783 O O . ASN B 1 12 ? 27.578 23.516 -5.52 1 28.19 12 ASN B O 1
ATOM 1787 N N . ILE B 1 13 ? 28.422 21.734 -4.539 1 28.05 13 ILE B N 1
ATOM 1788 C CA . ILE B 1 13 ? 28.672 22.453 -3.293 1 28.05 13 ILE B CA 1
ATOM 1789 C C . ILE B 1 13 ? 30.031 23.156 -3.375 1 28.05 13 ILE B C 1
ATOM 1791 O O . ILE B 1 13 ? 31.062 22.516 -3.482 1 28.05 13 ILE B O 1
ATOM 1795 N N . PHE B 1 14 ? 30.188 24.312 -3.986 1 28.05 14 PHE B N 1
ATOM 1796 C CA . PHE B 1 14 ? 31.359 25.172 -4.152 1 28.05 14 PHE B CA 1
ATOM 1797 C C . PHE B 1 14 ? 31.984 25.516 -2.799 1 28.05 14 PHE B C 1
ATOM 1799 O O . PHE B 1 14 ? 31.375 26.219 -1.992 1 28.05 14 PHE B O 1
ATOM 1806 N N . MET B 1 15 ? 32.781 24.594 -2.137 1 28.58 15 MET B N 1
ATOM 1807 C CA . MET B 1 15 ? 33.5 25.016 -0.946 1 28.58 15 MET B CA 1
ATOM 1808 C C . MET B 1 15 ? 34.625 26 -1.311 1 28.58 15 MET B C 1
ATOM 1810 O O . MET B 1 15 ? 35.406 25.75 -2.244 1 28.58 15 MET B O 1
ATOM 1814 N N . PRO B 1 16 ? 34.656 27.25 -0.875 1 27.05 16 PRO B N 1
ATOM 1815 C CA . PRO B 1 16 ? 35.688 28.25 -1.245 1 27.05 16 PRO B CA 1
ATOM 1816 C C . PRO B 1 16 ? 37.062 27.906 -0.721 1 27.05 16 PRO B C 1
ATOM 1818 O O . PRO B 1 16 ? 37.188 27.359 0.375 1 27.05 16 PRO B O 1
ATOM 1821 N N . ALA B 1 17 ? 38.125 27.672 -1.498 1 31.48 17 ALA B N 1
ATOM 1822 C CA . ALA B 1 17 ? 39.531 27.328 -1.225 1 31.48 17 ALA B CA 1
ATOM 1823 C C . ALA B 1 17 ? 40.281 28.516 -0.632 1 31.48 17 ALA B C 1
ATOM 1825 O O . ALA B 1 17 ? 40.5 29.531 -1.307 1 31.48 17 ALA B O 1
ATOM 1826 N N . SER B 1 18 ? 40.188 28.812 0.795 1 26.55 18 SER B N 1
ATOM 1827 C CA . SER B 1 18 ? 40.969 29.922 1.33 1 26.55 18 SER B CA 1
ATOM 1828 C C . SER B 1 18 ? 42.469 29.609 1.284 1 26.55 18 SER B C 1
ATOM 1830 O O . SER B 1 18 ? 42.906 28.594 1.822 1 26.55 18 SER B O 1
ATOM 1832 N N . SER B 1 19 ? 43.25 30.078 0.452 1 27.67 19 SER B N 1
ATOM 1833 C CA . SER B 1 19 ? 44.656 29.859 0.134 1 27.67 19 SER B CA 1
ATOM 1834 C C . SER B 1 19 ? 45.562 30.531 1.148 1 27.67 19 SER B C 1
ATOM 1836 O O . SER B 1 19 ? 46.781 30.562 0.973 1 27.67 19 SER B O 1
ATOM 1838 N N . SER B 1 20 ? 45.094 31.094 2.434 1 27.17 20 SER B N 1
ATOM 1839 C CA . SER B 1 20 ? 46.062 32.094 2.805 1 27.17 20 SER B CA 1
ATOM 1840 C C . SER B 1 20 ? 47.438 31.469 3.088 1 27.17 20 SER B C 1
ATOM 1842 O O . SER B 1 20 ? 47.531 30.25 3.252 1 27.17 20 SER B O 1
ATOM 1844 N N . SER B 1 21 ? 48.375 32.219 3.891 1 29.69 21 SER B N 1
ATOM 1845 C CA . SER B 1 21 ? 49.719 32.688 4.121 1 29.69 21 SER B CA 1
ATOM 1846 C C . SER B 1 21 ? 50.5 31.734 5.02 1 29.69 21 SER B C 1
ATOM 1848 O O . SER B 1 21 ? 49.938 31.094 5.906 1 29.69 21 SER B O 1
ATOM 1850 N N . SER B 1 22 ? 51.844 31.531 4.859 1 32.34 22 SER B N 1
ATOM 1851 C CA . SER B 1 22 ? 52.875 30.531 5.098 1 32.34 22 SER B CA 1
ATOM 1852 C C . SER B 1 22 ? 53.344 30.562 6.543 1 32.34 22 SER B C 1
ATOM 1854 O O . SER B 1 22 ? 54.344 29.906 6.887 1 32.34 22 SER B O 1
ATOM 1856 N N . ALA B 1 23 ? 52.75 31.422 7.613 1 36.53 23 ALA B N 1
ATOM 1857 C CA . ALA B 1 23 ? 53.688 31.578 8.719 1 36.53 23 ALA B CA 1
ATOM 1858 C C . ALA B 1 23 ? 53.969 30.25 9.383 1 36.53 23 ALA B C 1
ATOM 1860 O O . ALA B 1 23 ? 53.156 29.312 9.328 1 36.53 23 ALA B O 1
ATOM 1861 N N . PRO B 1 24 ? 54.906 30.219 10.32 1 36.19 24 PRO B N 1
ATOM 1862 C CA . PRO B 1 24 ? 55.625 29.031 10.805 1 36.19 24 PRO B CA 1
ATOM 1863 C C . PRO B 1 24 ? 54.688 28 11.43 1 36.19 24 PRO B C 1
ATOM 1865 O O . PRO B 1 24 ? 53.531 28.297 11.758 1 36.19 24 PRO B O 1
ATOM 1868 N N . SER B 1 25 ? 55.094 26.938 12.062 1 33.62 25 SER B N 1
ATOM 1869 C CA . SER B 1 25 ? 54.75 25.75 12.844 1 33.62 25 SER B CA 1
ATOM 1870 C C . SER B 1 25 ? 54.219 26.141 14.227 1 33.62 25 SER B C 1
ATOM 1872 O O . SER B 1 25 ? 53.969 25.266 15.055 1 33.62 25 SER B O 1
ATOM 1874 N N . SER B 1 26 ? 54.094 27.094 15.297 1 39.16 26 SER B N 1
ATOM 1875 C CA . SER B 1 26 ? 53.375 26.438 16.375 1 39.16 26 SER B CA 1
ATOM 1876 C C . SER B 1 26 ? 52.156 25.641 15.844 1 39.16 26 SER B C 1
ATOM 1878 O O . SER B 1 26 ? 51.281 26.219 15.195 1 39.16 26 SER B O 1
ATOM 1880 N N . ARG B 1 27 ? 52.344 24.438 15.531 1 35.94 27 ARG B N 1
ATOM 1881 C CA . ARG B 1 27 ? 51.375 23.75 14.695 1 35.94 27 ARG B CA 1
ATOM 1882 C C . ARG B 1 27 ? 49.938 23.938 15.242 1 35.94 27 ARG B C 1
ATOM 1884 O O . ARG B 1 27 ? 49.594 23.297 16.234 1 35.94 27 ARG B O 1
ATOM 1891 N N . ARG B 1 28 ? 49.531 25.219 15.336 1 37.22 28 ARG B N 1
ATOM 1892 C CA . ARG B 1 28 ? 48.094 25.328 15.641 1 37.22 28 ARG B CA 1
ATOM 1893 C C . ARG B 1 28 ? 47.344 24.141 15.055 1 37.22 28 ARG B C 1
ATOM 1895 O O . ARG B 1 28 ? 47.562 23.75 13.914 1 37.22 28 ARG B O 1
ATOM 1902 N N . ARG B 1 29 ? 47 23.141 15.977 1 39.09 29 ARG B N 1
ATOM 1903 C CA . ARG B 1 29 ? 46.062 22.078 15.641 1 39.09 29 ARG B CA 1
ATOM 1904 C C . ARG B 1 29 ? 45.094 22.547 14.531 1 39.09 29 ARG B C 1
ATOM 1906 O O . ARG B 1 29 ? 44.375 23.531 14.688 1 39.09 29 ARG B O 1
ATOM 1913 N N . ASN B 1 30 ? 45.625 22.578 13.328 1 36.5 30 ASN B N 1
ATOM 1914 C CA . ASN B 1 30 ? 44.719 22.891 12.227 1 36.5 30 ASN B CA 1
ATOM 1915 C C . ASN B 1 30 ? 43.25 22.531 12.562 1 36.5 30 ASN B C 1
ATOM 1917 O O . ASN B 1 30 ? 43 21.469 13.125 1 36.5 30 ASN B O 1
ATOM 1921 N N . PRO B 1 31 ? 42.5 23.5 12.984 1 37.88 31 PRO B N 1
ATOM 1922 C CA . PRO B 1 31 ? 41.125 23.078 13.234 1 37.88 31 PRO B CA 1
ATOM 1923 C C . PRO B 1 31 ? 40.719 21.875 12.383 1 37.88 31 PRO B C 1
ATOM 1925 O O . PRO B 1 31 ? 41.156 21.75 11.227 1 37.88 31 PRO B O 1
ATOM 1928 N N . GLY B 1 32 ? 40.875 20.625 12.953 1 39 32 GLY B N 1
ATOM 1929 C CA . GLY B 1 32 ? 40.344 19.422 12.336 1 39 32 GLY B CA 1
ATOM 1930 C C . GLY B 1 32 ? 39.312 19.688 11.258 1 39 32 GLY B C 1
ATOM 1931 O O . GLY B 1 32 ? 38.656 20.734 11.273 1 39 32 GLY B O 1
ATOM 1932 N N . ARG B 1 33 ? 39.656 19.516 9.938 1 41.56 33 ARG B N 1
ATOM 1933 C CA . ARG B 1 33 ? 38.625 19.578 8.898 1 41.56 33 ARG B CA 1
ATOM 1934 C C . ARG B 1 33 ? 37.25 19.344 9.484 1 41.56 33 ARG B C 1
ATOM 1936 O O . ARG B 1 33 ? 37.031 18.406 10.258 1 41.56 33 ARG B O 1
ATOM 1943 N N . PRO B 1 34 ? 36.5 20.312 9.852 1 43.94 34 PRO B N 1
ATOM 1944 C CA . PRO B 1 34 ? 35.156 20.016 10.344 1 43.94 34 PRO B CA 1
ATOM 1945 C C . PRO B 1 34 ? 34.656 18.641 9.906 1 43.94 34 PRO B C 1
ATOM 1947 O O . PRO B 1 34 ? 35.031 18.156 8.844 1 43.94 34 PRO B O 1
ATOM 1950 N N . ARG B 1 35 ? 34.562 17.656 10.656 1 43.34 35 ARG B N 1
ATOM 1951 C CA . ARG B 1 35 ? 33.969 16.359 10.336 1 43.34 35 ARG B CA 1
ATOM 1952 C C . ARG B 1 35 ? 33.094 16.438 9.102 1 43.34 35 ARG B C 1
ATOM 1954 O O . ARG B 1 35 ? 32.156 17.219 9.055 1 43.34 35 ARG B O 1
ATOM 1961 N N . GLU B 1 36 ? 33.562 16.516 7.906 1 46.41 36 GLU B N 1
ATOM 1962 C CA . GLU B 1 36 ? 32.812 16.375 6.66 1 46.41 36 GLU B CA 1
ATOM 1963 C C . GLU B 1 36 ? 31.516 15.641 6.887 1 46.41 36 GLU B C 1
ATOM 1965 O O . GLU B 1 36 ? 31.5 14.531 7.418 1 46.41 36 GLU B O 1
ATOM 1970 N N . PHE B 1 37 ? 30.531 16.344 7.277 1 56.72 37 PHE B N 1
ATOM 1971 C CA . PHE B 1 37 ? 29.141 15.867 7.266 1 56.72 37 PHE B CA 1
ATOM 1972 C C . PHE B 1 37 ? 28.953 14.797 6.199 1 56.72 37 PHE B C 1
ATOM 1974 O O . PHE B 1 37 ? 29.281 15.008 5.031 1 56.72 37 PHE B O 1
ATOM 1981 N N . ASP B 1 38 ? 29.094 13.578 6.594 1 76.19 38 ASP B N 1
ATOM 1982 C CA . ASP B 1 38 ? 28.766 12.508 5.66 1 76.19 38 ASP B CA 1
ATOM 1983 C C . ASP B 1 38 ? 27.312 12.633 5.172 1 76.19 38 ASP B C 1
ATOM 1985 O O . ASP B 1 38 ? 26.391 12.227 5.863 1 76.19 38 ASP B O 1
ATOM 1989 N N . ALA B 1 39 ? 27.125 13.422 4.148 1 82.25 39 ALA B N 1
ATOM 1990 C CA . ALA B 1 39 ? 25.812 13.703 3.541 1 82.25 39 ALA B CA 1
ATOM 1991 C C . ALA B 1 39 ? 24.984 12.43 3.412 1 82.25 39 ALA B C 1
ATOM 1993 O O . ALA B 1 39 ? 23.781 12.445 3.621 1 82.25 39 ALA B O 1
ATOM 1994 N N . ASP B 1 40 ? 25.719 11.375 3.266 1 87.94 40 ASP B N 1
ATOM 1995 C CA . ASP B 1 40 ? 25.016 10.109 3.092 1 87.94 40 ASP B CA 1
ATOM 1996 C C . ASP B 1 40 ? 24.406 9.625 4.41 1 87.94 40 ASP B C 1
ATOM 1998 O O . ASP B 1 40 ? 23.25 9.211 4.453 1 87.94 40 ASP B O 1
ATOM 2002 N N . GLN B 1 41 ? 25.141 9.695 5.395 1 89.19 41 GLN B N 1
ATOM 2003 C CA . GLN B 1 41 ? 24.641 9.289 6.703 1 89.19 41 GLN B CA 1
ATOM 2004 C C . GLN B 1 41 ? 23.484 10.188 7.16 1 89.19 41 GLN B C 1
ATOM 2006 O O . GLN B 1 41 ? 22.516 9.711 7.75 1 89.19 41 GLN B O 1
ATOM 2011 N N . ALA B 1 42 ? 23.688 11.461 6.926 1 91.88 42 ALA B N 1
ATOM 2012 C CA . ALA B 1 42 ? 22.625 12.414 7.27 1 91.88 42 ALA B CA 1
ATOM 2013 C C . ALA B 1 42 ? 21.344 12.102 6.508 1 91.88 42 ALA B C 1
ATOM 2015 O O . ALA B 1 42 ? 20.266 12.086 7.094 1 91.88 42 ALA B O 1
ATOM 2016 N N . LEU B 1 43 ? 21.516 11.773 5.266 1 95.12 43 LEU B N 1
ATOM 2017 C CA . LEU B 1 43 ? 20.359 11.477 4.441 1 95.12 43 LEU B CA 1
ATOM 2018 C C . LEU B 1 43 ? 19.688 10.18 4.895 1 95.12 43 LEU B C 1
ATOM 2020 O O . LEU B 1 43 ? 18.469 10.031 4.793 1 95.12 43 LEU B O 1
ATOM 2024 N N . ASP B 1 44 ? 20.484 9.25 5.473 1 96 44 ASP B N 1
ATOM 2025 C CA . ASP B 1 44 ? 19.891 8.031 6.016 1 96 44 ASP B CA 1
ATOM 2026 C C . ASP B 1 44 ? 18.922 8.344 7.152 1 96 44 ASP B C 1
ATOM 2028 O O . ASP B 1 44 ? 17.891 7.68 7.301 1 96 44 ASP B O 1
ATOM 2032 N N . GLY B 1 45 ? 19.297 9.305 7.918 1 96.38 45 GLY B N 1
ATOM 2033 C CA . GLY B 1 45 ? 18.391 9.766 8.961 1 96.38 45 GLY B CA 1
ATOM 2034 C C . GLY B 1 45 ? 17.094 10.352 8.414 1 96.38 45 GLY B C 1
ATOM 2035 O O . GLY B 1 45 ? 16.016 10.094 8.945 1 96.38 45 GLY B O 1
ATOM 2036 N N . ALA B 1 46 ? 17.281 11.148 7.328 1 97.31 46 ALA B N 1
ATOM 2037 C CA . ALA B 1 46 ? 16.094 11.727 6.691 1 97.31 46 ALA B CA 1
ATOM 2038 C C . ALA B 1 46 ? 15.188 10.633 6.125 1 97.31 46 ALA B C 1
ATOM 2040 O O . ALA B 1 46 ? 13.961 10.703 6.258 1 97.31 46 ALA B O 1
ATOM 2041 N N . VAL B 1 47 ? 15.789 9.609 5.523 1 97.12 47 VAL B N 1
ATOM 2042 C CA . VAL B 1 47 ? 15.055 8.484 4.953 1 97.12 47 VAL B CA 1
ATOM 2043 C C . VAL B 1 47 ? 14.219 7.812 6.043 1 97.12 47 VAL B C 1
ATOM 2045 O O . VAL B 1 47 ? 13.047 7.496 5.824 1 97.12 47 VAL B O 1
ATOM 2048 N N . ARG B 1 48 ? 14.766 7.621 7.16 1 96.44 48 ARG B N 1
ATOM 2049 C CA . ARG B 1 48 ? 14.062 6.977 8.266 1 96.44 48 ARG B CA 1
ATOM 2050 C C . ARG B 1 48 ? 12.836 7.785 8.68 1 96.44 48 ARG B C 1
ATOM 2052 O O . ARG B 1 48 ? 11.742 7.238 8.805 1 96.44 48 ARG B O 1
ATOM 2059 N N . VAL B 1 49 ? 13.023 9.07 8.805 1 96.38 49 VAL B N 1
ATOM 2060 C CA . VAL B 1 49 ? 11.938 9.93 9.273 1 96.38 49 VAL B CA 1
ATOM 2061 C C . VAL B 1 49 ? 10.836 10 8.219 1 96.38 49 VAL B C 1
ATOM 2063 O O . VAL B 1 49 ? 9.656 9.828 8.539 1 96.38 49 VAL B O 1
ATOM 2066 N N . PHE B 1 50 ? 11.211 10.219 6.965 1 96.38 50 PHE B N 1
ATOM 2067 C CA . PHE B 1 50 ? 10.227 10.297 5.895 1 96.38 50 PHE B CA 1
ATOM 2068 C C . PHE B 1 50 ? 9.508 8.969 5.715 1 96.38 50 PHE B C 1
ATOM 2070 O O . PHE B 1 50 ? 8.32 8.938 5.379 1 96.38 50 PHE B O 1
ATOM 2077 N N . SER B 1 51 ? 10.172 7.844 5.93 1 96.44 51 SER B N 1
ATOM 2078 C CA . SER B 1 51 ? 9.547 6.527 5.805 1 96.44 51 SER B CA 1
ATOM 2079 C C . SER B 1 51 ? 8.547 6.281 6.93 1 96.44 51 SER B C 1
ATOM 2081 O O . SER B 1 51 ? 7.477 5.719 6.699 1 96.44 51 SER B O 1
ATOM 2083 N N . GLU B 1 52 ? 8.867 6.738 8.078 1 93.81 52 GLU B N 1
ATOM 2084 C CA . GLU B 1 52 ? 8.047 6.484 9.258 1 93.81 52 GLU B CA 1
ATOM 2085 C C . GLU B 1 52 ? 6.836 7.418 9.297 1 93.81 52 GLU B C 1
ATOM 2087 O O . GLU B 1 52 ? 5.723 6.98 9.594 1 93.81 52 GLU B O 1
ATOM 2092 N N . ARG B 1 53 ? 7.074 8.648 8.844 1 92.25 53 ARG B N 1
ATOM 2093 C CA . ARG B 1 53 ? 6.055 9.648 9.117 1 92.25 53 ARG B CA 1
ATOM 2094 C C . ARG B 1 53 ? 5.402 10.141 7.832 1 92.25 53 ARG B C 1
ATOM 2096 O O . ARG B 1 53 ? 4.352 10.781 7.871 1 92.25 53 ARG B O 1
ATOM 2103 N N . GLY B 1 54 ? 6.039 9.82 6.723 1 93 54 GLY B N 1
ATOM 2104 C CA . GLY B 1 54 ? 5.602 10.438 5.477 1 93 54 GLY B CA 1
ATOM 2105 C C . GLY B 1 54 ? 6.125 11.844 5.289 1 93 54 GLY B C 1
ATOM 2106 O O . GLY B 1 54 ? 6.68 12.438 6.219 1 93 54 GLY B O 1
ATOM 2107 N N . TYR B 1 55 ? 5.945 12.43 4.129 1 93.25 55 TYR B N 1
ATOM 2108 C CA . TYR B 1 55 ? 6.441 13.758 3.779 1 93.25 55 TYR B CA 1
ATOM 2109 C C . TYR B 1 55 ? 5.766 14.836 4.621 1 93.25 55 TYR B C 1
ATOM 2111 O O . TYR B 1 55 ? 6.438 15.633 5.277 1 93.25 55 TYR B O 1
ATOM 2119 N N . ALA B 1 56 ? 4.449 14.836 4.59 1 91.69 56 ALA B N 1
ATOM 2120 C CA . ALA B 1 56 ? 3.701 15.867 5.297 1 91.69 56 ALA B CA 1
ATOM 2121 C C . ALA B 1 56 ? 3.855 15.727 6.809 1 91.69 56 ALA B C 1
ATOM 2123 O O . ALA B 1 56 ? 3.871 16.719 7.535 1 91.69 56 ALA B O 1
ATOM 2124 N N . GLY B 1 57 ? 4.09 14.555 7.328 1 92.38 57 GLY B N 1
ATOM 2125 C CA . GLY B 1 57 ? 4.137 14.297 8.758 1 92.38 57 GLY B CA 1
ATOM 2126 C C . GLY B 1 57 ? 5.504 14.555 9.359 1 92.38 57 GLY B C 1
ATOM 2127 O O . GLY B 1 57 ? 5.641 14.641 10.586 1 92.38 57 GLY B O 1
ATOM 2128 N N . ALA B 1 58 ? 6.453 14.656 8.508 1 94.38 58 ALA B N 1
ATOM 2129 C CA . ALA B 1 58 ? 7.809 14.914 8.977 1 94.38 58 ALA B CA 1
ATOM 2130 C C . ALA B 1 58 ? 8.023 16.406 9.242 1 94.38 58 ALA B C 1
ATOM 2132 O O . ALA B 1 58 ? 7.73 17.234 8.391 1 94.38 58 ALA B O 1
ATOM 2133 N N . SER B 1 59 ? 8.57 16.719 10.398 1 94.12 59 SER B N 1
ATOM 2134 C CA . SER B 1 59 ? 8.898 18.109 10.727 1 94.12 59 SER B CA 1
ATOM 2135 C C . SER B 1 59 ? 10.391 18.375 10.555 1 94.12 59 SER B C 1
ATOM 2137 O O . SER B 1 59 ? 11.195 17.453 10.555 1 94.12 59 SER B O 1
ATOM 2139 N N . ILE B 1 60 ? 10.664 19.609 10.445 1 94.62 60 ILE B N 1
ATOM 2140 C CA . ILE B 1 60 ? 12.062 20.031 10.336 1 94.62 60 ILE B CA 1
ATOM 2141 C C . ILE B 1 60 ? 12.812 19.641 11.609 1 94.62 60 ILE B C 1
ATOM 2143 O O . ILE B 1 60 ? 13.984 19.266 11.555 1 94.62 60 ILE B O 1
ATOM 2147 N N . SER B 1 61 ? 12.141 19.75 12.742 1 95.69 61 SER B N 1
ATOM 2148 C CA . SER B 1 61 ? 12.758 19.359 14.008 1 95.69 61 SER B CA 1
ATOM 2149 C C . SER B 1 61 ? 13.086 17.875 14.016 1 95.69 61 SER B C 1
ATOM 2151 O O . SER B 1 61 ? 14.188 17.469 14.414 1 95.69 61 SER B O 1
ATOM 2153 N N . ASP B 1 62 ? 12.148 16.984 13.57 1 95.19 62 ASP B N 1
ATOM 2154 C CA . ASP B 1 62 ? 12.383 15.547 13.445 1 95.19 62 ASP B CA 1
ATOM 2155 C C . ASP B 1 62 ? 13.586 15.266 12.547 1 95.19 62 ASP B C 1
ATOM 2157 O O . ASP B 1 62 ? 14.43 14.422 12.875 1 95.19 62 ASP B O 1
ATOM 2161 N N . LEU B 1 63 ? 13.641 15.961 11.406 1 96.88 63 LEU B N 1
ATOM 2162 C CA . LEU B 1 63 ? 14.68 15.742 10.406 1 96.88 63 LEU B CA 1
ATOM 2163 C C . LEU B 1 63 ? 16.047 16.203 10.93 1 96.88 63 LEU B C 1
ATOM 2165 O O . LEU B 1 63 ? 17.031 15.484 10.781 1 96.88 63 LEU B O 1
ATOM 2169 N N . SER B 1 64 ? 15.992 17.375 11.539 1 96.31 64 SER B N 1
ATOM 2170 C CA . SER B 1 64 ? 17.219 17.891 12.133 1 96.31 64 SER B CA 1
ATOM 2171 C C . SER B 1 64 ? 17.797 16.906 13.148 1 96.31 64 SER B C 1
ATOM 2173 O O . SER B 1 64 ? 19 16.609 13.125 1 96.31 64 SER B O 1
ATOM 2175 N N . GLU B 1 65 ? 17.016 16.375 14.016 1 96.5 65 GLU B N 1
ATOM 2176 C CA . GLU B 1 65 ? 17.422 15.414 15.047 1 96.5 65 GLU B CA 1
ATOM 2177 C C . GLU B 1 65 ? 17.938 14.125 14.422 1 96.5 65 GLU B C 1
ATOM 2179 O O . GLU B 1 65 ? 19.016 13.641 14.773 1 96.5 65 GLU B O 1
ATOM 2184 N N . ALA B 1 66 ? 17.25 13.625 13.461 1 95.81 66 ALA B N 1
ATOM 2185 C CA . ALA B 1 66 ? 17.594 12.344 12.844 1 95.81 66 ALA B CA 1
ATOM 2186 C C . ALA B 1 66 ? 18.875 12.461 12.016 1 95.81 66 ALA B C 1
ATOM 2188 O O . ALA B 1 66 ? 19.656 11.508 11.922 1 95.81 66 ALA B O 1
ATOM 2189 N N . MET B 1 67 ? 19.016 13.594 11.453 1 95.94 67 MET B N 1
ATOM 2190 C CA . MET B 1 67 ? 20.172 13.82 10.586 1 95.94 67 MET B CA 1
ATOM 2191 C C . MET B 1 67 ? 21.375 14.281 11.391 1 95.94 67 MET B C 1
ATOM 2193 O O . MET B 1 67 ? 22.5 14.336 10.867 1 95.94 67 MET B O 1
ATOM 2197 N N . GLN B 1 68 ? 21.062 14.703 12.633 1 94.44 68 GLN B N 1
ATOM 2198 C CA . GLN B 1 68 ? 22.109 15.234 13.508 1 94.44 68 GLN B CA 1
ATOM 2199 C C . GLN B 1 68 ? 22.734 16.484 12.914 1 94.44 68 GLN B C 1
ATOM 2201 O O . GLN B 1 68 ? 23.969 16.594 12.852 1 94.44 68 GLN B O 1
ATOM 2206 N N . LEU B 1 69 ? 21.922 17.312 12.414 1 91.75 69 LEU B N 1
ATOM 2207 C CA . LEU B 1 69 ? 22.281 18.625 11.883 1 91.75 69 LEU B CA 1
ATOM 2208 C C . LEU B 1 69 ? 21.438 19.719 12.531 1 91.75 69 LEU B C 1
ATOM 2210 O O . LEU B 1 69 ? 20.234 19.547 12.727 1 91.75 69 LEU B O 1
ATOM 2214 N N . ALA B 1 70 ? 22.141 20.766 12.852 1 91.38 70 ALA B N 1
ATOM 2215 C CA . ALA B 1 70 ? 21.375 21.922 13.281 1 91.38 70 ALA B CA 1
ATOM 2216 C C . ALA B 1 70 ? 20.438 22.406 12.172 1 91.38 70 ALA B C 1
ATOM 2218 O O . ALA B 1 70 ? 20.75 22.266 10.984 1 91.38 70 ALA B O 1
ATOM 2219 N N . GLN B 1 71 ? 19.328 23 12.547 1 90.94 71 GLN B N 1
ATOM 2220 C CA . GLN B 1 71 ? 18.328 23.438 11.586 1 90.94 71 GLN B CA 1
ATOM 2221 C C . GLN B 1 71 ? 18.922 24.406 10.57 1 90.94 71 GLN B C 1
ATOM 2223 O O . GLN B 1 71 ? 18.641 24.312 9.375 1 90.94 71 GLN B O 1
ATOM 2228 N N . GLY B 1 72 ? 19.781 25.312 11.047 1 89.69 72 GLY B N 1
ATOM 2229 C CA . GLY B 1 72 ? 20.438 26.234 10.141 1 89.69 72 GLY B CA 1
ATOM 2230 C C . GLY B 1 72 ? 21.281 25.547 9.094 1 89.69 72 GLY B C 1
ATOM 2231 O O . GLY B 1 72 ? 21.25 25.906 7.918 1 89.69 72 GLY B O 1
ATOM 2232 N N . SER B 1 73 ? 22.031 24.562 9.469 1 89.69 73 SER B N 1
ATOM 2233 C CA . SER B 1 73 ? 22.859 23.766 8.562 1 89.69 73 SER B CA 1
ATOM 2234 C C . SER B 1 73 ? 22 23 7.555 1 89.69 73 SER B C 1
ATOM 2236 O O . SER B 1 73 ? 22.391 22.859 6.395 1 89.69 73 SER B O 1
ATOM 2238 N N . LEU B 1 74 ? 20.859 22.562 8.023 1 90.19 74 LEU B N 1
ATOM 2239 C CA . LEU B 1 74 ? 19.922 21.828 7.16 1 90.19 74 LEU B CA 1
ATOM 2240 C C . LEU B 1 74 ? 19.422 22.734 6.035 1 90.19 74 LEU B C 1
ATOM 2242 O O . LEU B 1 74 ? 19.406 22.328 4.871 1 90.19 74 LEU B O 1
ATOM 2246 N N . TYR B 1 75 ? 19.109 23.938 6.367 1 88.88 75 TYR B N 1
ATOM 2247 C CA . TYR B 1 75 ? 18.562 24.875 5.383 1 88.88 75 TYR B CA 1
ATOM 2248 C C . TYR B 1 75 ? 19.641 25.328 4.418 1 88.88 75 TYR B C 1
ATOM 2250 O O . TYR B 1 75 ? 19.359 25.656 3.262 1 88.88 75 TYR B O 1
ATOM 2258 N N . LYS B 1 76 ? 20.906 25.344 4.918 1 88.38 76 LYS B N 1
ATOM 2259 C CA . LYS B 1 76 ? 22.016 25.703 4.055 1 88.38 76 LYS B CA 1
ATOM 2260 C C . LYS B 1 76 ? 22.297 24.594 3.035 1 88.38 76 LYS B C 1
ATOM 2262 O O . LYS B 1 76 ? 22.625 24.875 1.88 1 88.38 76 LYS B O 1
ATOM 2267 N N . ALA B 1 77 ? 22.109 23.484 3.514 1 88.69 77 ALA B N 1
ATOM 2268 C CA . ALA B 1 77 ? 22.422 22.328 2.664 1 88.69 77 ALA B CA 1
ATOM 2269 C C . ALA B 1 77 ? 21.266 22.031 1.72 1 88.69 77 ALA B C 1
ATOM 2271 O O . ALA B 1 77 ? 21.484 21.625 0.576 1 88.69 77 ALA B O 1
ATOM 2272 N N . PHE B 1 78 ? 20.047 22.203 2.344 1 90.06 78 PHE B N 1
ATOM 2273 C CA . PHE B 1 78 ? 18.844 21.906 1.572 1 90.06 78 PHE B CA 1
ATOM 2274 C C . PHE B 1 78 ? 17.891 23.094 1.559 1 90.06 78 PHE B C 1
ATOM 2276 O O . PHE B 1 78 ? 17.594 23.672 2.607 1 90.06 78 PHE B O 1
ATOM 2283 N N . ARG B 1 79 ? 17.609 23.609 0.507 1 87.81 79 ARG B N 1
ATOM 2284 C CA . ARG B 1 79 ? 16.797 24.812 0.315 1 87.81 79 ARG B CA 1
ATOM 2285 C C . ARG B 1 79 ? 15.492 24.703 1.086 1 87.81 79 ARG B C 1
ATOM 2287 O O . ARG B 1 79 ? 15.062 25.672 1.729 1 87.81 79 ARG B O 1
ATOM 2294 N N . ASP B 1 80 ? 14.828 23.578 1.023 1 92.25 80 ASP B N 1
ATOM 2295 C CA . ASP B 1 80 ? 13.531 23.375 1.663 1 92.25 80 ASP B CA 1
ATOM 2296 C C . ASP B 1 80 ? 13.281 21.891 1.921 1 92.25 80 ASP B C 1
ATOM 2298 O O . ASP B 1 80 ? 14.117 21.047 1.591 1 92.25 80 ASP B O 1
ATOM 2302 N N . LYS B 1 81 ? 12.234 21.609 2.539 1 92.81 81 LYS B N 1
ATOM 2303 C CA . LYS B 1 81 ? 11.875 20.234 2.896 1 92.81 81 LYS B CA 1
ATOM 2304 C C . LYS B 1 81 ? 11.734 19.359 1.652 1 92.81 81 LYS B C 1
ATOM 2306 O O . LYS B 1 81 ? 12.117 18.188 1.663 1 92.81 81 LYS B O 1
ATOM 2311 N N . GLN B 1 82 ? 11.148 19.938 0.593 1 93.06 82 GLN B N 1
ATOM 2312 C CA . GLN B 1 82 ? 10.93 19.156 -0.622 1 93.06 82 GLN B CA 1
ATOM 2313 C C . GLN B 1 82 ? 12.258 18.719 -1.238 1 93.06 82 GLN B C 1
ATOM 2315 O O . GLN B 1 82 ? 12.406 17.578 -1.675 1 93.06 82 GLN B O 1
ATOM 2320 N N . SER B 1 83 ? 13.156 19.641 -1.282 1 93.5 83 SER B N 1
ATOM 2321 C CA . SER B 1 83 ? 14.469 19.312 -1.82 1 93.5 83 SER B CA 1
ATOM 2322 C C . SER B 1 83 ? 15.148 18.219 -0.988 1 93.5 83 SER B C 1
ATOM 2324 O O . SER B 1 83 ? 15.805 17.328 -1.534 1 93.5 83 SER B O 1
ATOM 2326 N N . LEU B 1 84 ? 15.094 18.391 0.329 1 95 84 LEU B N 1
ATOM 2327 C CA . LEU B 1 84 ? 15.625 17.359 1.216 1 95 84 LEU B CA 1
ATOM 2328 C C . LEU B 1 84 ? 14.93 16.016 0.984 1 95 84 LEU B C 1
ATOM 2330 O O . LEU B 1 84 ? 15.578 14.977 0.934 1 95 84 LEU B O 1
ATOM 2334 N N . PHE B 1 85 ? 13.664 16.062 0.828 1 95.62 85 PHE B N 1
ATOM 2335 C CA . PHE B 1 85 ? 12.875 14.867 0.578 1 95.62 85 PHE B CA 1
ATOM 2336 C C . PHE B 1 85 ? 13.336 14.172 -0.698 1 95.62 85 PHE B C 1
ATOM 2338 O O . PHE B 1 85 ? 13.539 12.953 -0.711 1 95.62 85 PHE B O 1
ATOM 2345 N N . LEU B 1 86 ? 13.461 14.898 -1.751 1 94.62 86 LEU B N 1
ATOM 2346 C CA . LEU B 1 86 ? 13.867 14.336 -3.035 1 94.62 86 LEU B CA 1
ATOM 2347 C C . LEU B 1 86 ? 15.25 13.703 -2.936 1 94.62 86 LEU B C 1
ATOM 2349 O O . LEU B 1 86 ? 15.492 12.641 -3.516 1 94.62 86 LEU B O 1
ATOM 2353 N N . ALA B 1 87 ? 16.109 14.328 -2.195 1 95.06 87 ALA B N 1
ATOM 2354 C CA . ALA B 1 87 ? 17.438 13.766 -1.981 1 95.06 87 ALA B CA 1
ATOM 2355 C C . ALA B 1 87 ? 17.359 12.461 -1.194 1 95.06 87 ALA B C 1
ATOM 2357 O O . ALA B 1 87 ? 18.047 11.492 -1.525 1 95.06 87 ALA B O 1
ATOM 2358 N N . ALA B 1 88 ? 16.578 12.461 -0.16 1 96.5 88 ALA B N 1
ATOM 2359 C CA . ALA B 1 88 ? 16.375 11.258 0.642 1 96.5 88 ALA B CA 1
ATOM 2360 C C . ALA B 1 88 ? 15.766 10.141 -0.194 1 96.5 88 ALA B C 1
ATOM 2362 O O . ALA B 1 88 ? 16.203 8.984 -0.103 1 96.5 88 ALA B O 1
ATOM 2363 N N . LEU B 1 89 ? 14.781 10.461 -1.002 1 95.62 89 LEU B N 1
ATOM 2364 C CA . LEU B 1 89 ? 14.125 9.484 -1.869 1 95.62 89 LEU B CA 1
ATOM 2365 C C . LEU B 1 89 ? 15.117 8.891 -2.861 1 95.62 89 LEU B C 1
ATOM 2367 O O . LEU B 1 89 ? 15.125 7.676 -3.082 1 95.62 89 LEU B O 1
ATOM 2371 N N . GLU B 1 90 ? 15.875 9.703 -3.451 1 94.75 90 GLU B N 1
ATOM 2372 C CA . GLU B 1 90 ? 16.875 9.219 -4.398 1 94.75 90 GLU B CA 1
ATOM 2373 C C . GLU B 1 90 ? 17.875 8.289 -3.721 1 94.75 90 GLU B C 1
ATOM 2375 O O . GLU B 1 90 ? 18.234 7.246 -4.273 1 94.75 90 GLU B O 1
ATOM 2380 N N . ARG B 1 91 ? 18.344 8.688 -2.596 1 94.88 91 ARG B N 1
ATOM 2381 C CA . ARG B 1 91 ? 19.25 7.832 -1.843 1 94.88 91 ARG B CA 1
ATOM 2382 C C . ARG B 1 91 ? 18.594 6.492 -1.521 1 94.88 91 ARG B C 1
ATOM 2384 O O . ARG B 1 91 ? 19.203 5.438 -1.709 1 94.88 91 ARG B O 1
ATOM 2391 N N . TYR B 1 92 ? 17.422 6.57 -1.024 1 96.25 92 TYR B N 1
ATOM 2392 C CA . TYR B 1 92 ? 16.641 5.379 -0.695 1 96.25 92 TYR B CA 1
ATOM 2393 C C . TYR B 1 92 ? 16.547 4.449 -1.898 1 96.25 92 TYR B C 1
ATOM 2395 O O . TYR B 1 92 ? 16.812 3.252 -1.792 1 96.25 92 TYR B O 1
ATOM 2403 N N . ARG B 1 93 ? 16.125 4.969 -3.002 1 94.69 93 ARG B N 1
ATOM 2404 C CA . ARG B 1 93 ? 15.945 4.195 -4.227 1 94.69 93 ARG B CA 1
ATOM 2405 C C . ARG B 1 93 ? 17.25 3.562 -4.676 1 94.69 93 ARG B C 1
ATOM 2407 O O . ARG B 1 93 ? 17.297 2.385 -5.035 1 94.69 93 ARG B O 1
ATOM 2414 N N . THR B 1 94 ? 18.312 4.324 -4.684 1 94.56 94 THR B N 1
ATOM 2415 C CA . THR B 1 94 ? 19.609 3.859 -5.152 1 94.56 94 THR B CA 1
ATOM 2416 C C . THR B 1 94 ? 20.109 2.701 -4.297 1 94.56 94 THR B C 1
ATOM 2418 O O . THR B 1 94 ? 20.5 1.658 -4.824 1 94.56 94 THR B O 1
ATOM 2421 N N . GLN B 1 95 ? 20.078 2.855 -3.025 1 95 95 GLN B N 1
ATOM 2422 C CA . GLN B 1 95 ? 20.547 1.816 -2.115 1 95 95 GLN B CA 1
ATOM 2423 C C . GLN B 1 95 ? 19.703 0.552 -2.242 1 95 95 GLN B C 1
ATOM 2425 O O . GLN B 1 95 ? 20.234 -0.557 -2.293 1 95 95 GLN B O 1
ATOM 2430 N N . ARG B 1 96 ? 18.484 0.728 -2.322 1 95.75 96 ARG B N 1
ATOM 2431 C CA . ARG B 1 96 ? 17.578 -0.423 -2.396 1 95.75 96 ARG B CA 1
ATOM 2432 C C . ARG B 1 96 ? 17.719 -1.128 -3.744 1 95.75 96 ARG B C 1
ATOM 2434 O O . ARG B 1 96 ? 17.656 -2.357 -3.814 1 95.75 96 ARG B O 1
ATOM 2441 N N . SER B 1 97 ? 17.812 -0.323 -4.809 1 95.81 97 SER B N 1
ATOM 2442 C CA . SER B 1 97 ? 17.953 -0.903 -6.141 1 95.81 97 SER B CA 1
ATOM 2443 C C . SER B 1 97 ? 19.188 -1.79 -6.227 1 95.81 97 SER B C 1
ATOM 2445 O O . SER B 1 97 ? 19.141 -2.869 -6.824 1 95.81 97 SER B O 1
ATOM 2447 N N . GLU B 1 98 ? 20.266 -1.373 -5.633 1 96.38 98 GLU B N 1
ATOM 2448 C CA . GLU B 1 98 ? 21.5 -2.148 -5.641 1 96.38 98 GLU B CA 1
ATOM 2449 C C . GLU B 1 98 ? 21.328 -3.469 -4.895 1 96.38 98 GLU B C 1
ATOM 2451 O O . GLU B 1 98 ? 21.734 -4.523 -5.387 1 96.38 98 GLU B O 1
ATOM 2456 N N . LYS B 1 99 ? 20.766 -3.422 -3.752 1 97.69 99 LYS B N 1
ATOM 2457 C CA . LYS B 1 99 ? 20.531 -4.621 -2.951 1 97.69 99 LYS B CA 1
ATOM 2458 C C . LYS B 1 99 ? 19.562 -5.57 -3.652 1 97.69 99 LYS B C 1
ATOM 2460 O O . LYS B 1 99 ? 19.766 -6.785 -3.648 1 97.69 99 LYS B O 1
ATOM 2465 N N . LEU B 1 100 ? 18.562 -5.004 -4.273 1 97.94 100 LEU B N 1
ATOM 2466 C CA . LEU B 1 100 ? 17.562 -5.793 -4.996 1 97.94 100 LEU B CA 1
ATOM 2467 C C . LEU B 1 100 ? 18.203 -6.496 -6.191 1 97.94 100 LEU B C 1
ATOM 2469 O O . LEU B 1 100 ? 17.969 -7.688 -6.41 1 97.94 100 LEU B O 1
ATOM 2473 N N . ARG B 1 101 ? 19 -5.773 -6.91 1 97.69 101 ARG B N 1
ATOM 2474 C CA . ARG B 1 101 ? 19.656 -6.359 -8.07 1 97.69 101 ARG B CA 1
ATOM 2475 C C . ARG B 1 101 ? 20.547 -7.523 -7.66 1 97.69 101 ARG B C 1
ATOM 2477 O O . ARG B 1 101 ? 20.578 -8.562 -8.328 1 97.69 101 ARG B O 1
ATOM 2484 N N . ARG B 1 102 ? 21.25 -7.371 -6.59 1 98.25 102 ARG B N 1
ATOM 2485 C CA . ARG B 1 102 ? 22.094 -8.438 -6.09 1 98.25 102 ARG B CA 1
ATOM 2486 C C . ARG B 1 102 ? 21.281 -9.672 -5.723 1 98.25 102 ARG B C 1
ATOM 2488 O O . ARG B 1 102 ? 21.672 -10.797 -6.031 1 98.25 102 ARG B O 1
ATOM 2495 N N . ALA B 1 103 ? 20.172 -9.477 -5.078 1 98.5 103 ALA B N 1
ATOM 2496 C CA . ALA B 1 103 ? 19.281 -10.586 -4.695 1 98.5 103 ALA B CA 1
ATOM 2497 C C . ALA B 1 103 ? 18.766 -11.32 -5.93 1 98.5 103 ALA B C 1
ATOM 2499 O O . ALA B 1 103 ? 18.781 -12.547 -5.98 1 98.5 103 ALA B O 1
ATOM 2500 N N . ILE B 1 104 ? 18.328 -10.562 -6.914 1 98.56 104 ILE B N 1
ATOM 2501 C CA . ILE B 1 104 ? 17.781 -11.125 -8.141 1 98.56 104 ILE B CA 1
ATOM 2502 C C . ILE B 1 104 ? 18.844 -11.906 -8.883 1 98.56 104 ILE B C 1
ATOM 2504 O O . ILE B 1 104 ? 18.609 -13.031 -9.344 1 98.56 104 ILE B O 1
ATOM 2508 N N . ASP B 1 105 ? 20.047 -11.398 -8.922 1 97.94 105 ASP B N 1
ATOM 2509 C CA . ASP B 1 105 ? 21.125 -11.953 -9.719 1 97.94 105 ASP B CA 1
ATOM 2510 C C . ASP B 1 105 ? 21.625 -13.273 -9.125 1 97.94 105 ASP B C 1
ATOM 2512 O O . ASP B 1 105 ? 22.328 -14.039 -9.797 1 97.94 105 ASP B O 1
ATOM 2516 N N . ALA B 1 106 ? 21.25 -13.547 -7.941 1 98.31 106 ALA B N 1
ATOM 2517 C CA . ALA B 1 106 ? 21.656 -14.789 -7.289 1 98.31 106 ALA B CA 1
ATOM 2518 C C . ALA B 1 106 ? 20.859 -15.977 -7.812 1 98.31 106 ALA B C 1
ATOM 2520 O O . ALA B 1 106 ? 21.219 -17.125 -7.574 1 98.31 106 ALA B O 1
ATOM 2521 N N . GLY B 1 107 ? 19.75 -15.75 -8.523 1 98.56 107 GLY B N 1
ATOM 2522 C CA . GLY B 1 107 ? 18.922 -16.812 -9.07 1 98.56 107 GLY B CA 1
ATOM 2523 C C . GLY B 1 107 ? 19.422 -17.312 -10.422 1 98.56 107 GLY B C 1
ATOM 2524 O O . GLY B 1 107 ? 19.875 -16.516 -11.25 1 98.56 107 GLY B O 1
ATOM 2525 N N . ALA B 1 108 ? 19.219 -18.578 -10.648 1 98.44 108 ALA B N 1
ATOM 2526 C CA . ALA B 1 108 ? 19.703 -19.188 -11.883 1 98.44 108 ALA B CA 1
ATOM 2527 C C . ALA B 1 108 ? 18.625 -19.172 -12.961 1 98.44 108 ALA B C 1
ATOM 2529 O O . ALA B 1 108 ? 18.922 -19.172 -14.156 1 98.44 108 ALA B O 1
ATOM 2530 N N . THR B 1 109 ? 17.406 -19.219 -12.617 1 98.75 109 THR B N 1
ATOM 2531 C CA . THR B 1 109 ? 16.266 -19.219 -13.539 1 98.75 109 THR B CA 1
ATOM 2532 C C . THR B 1 109 ? 15.383 -18 -13.312 1 98.75 109 THR B C 1
ATOM 2534 O O . THR B 1 109 ? 15.523 -17.312 -12.297 1 98.75 109 THR B O 1
ATOM 2537 N N . GLY B 1 110 ? 14.539 -17.656 -14.25 1 98.69 110 GLY B N 1
ATOM 2538 C CA . GLY B 1 110 ? 13.586 -16.578 -14.062 1 98.69 110 GLY B CA 1
ATOM 2539 C C . GLY B 1 110 ? 12.734 -16.734 -12.82 1 98.69 110 GLY B C 1
ATOM 2540 O O . GLY B 1 110 ? 12.5 -15.773 -12.086 1 98.69 110 GLY B O 1
ATOM 2541 N N . ARG B 1 111 ? 12.328 -17.953 -12.594 1 98.69 111 ARG B N 1
ATOM 2542 C CA . ARG B 1 111 ? 11.508 -18.25 -11.422 1 98.69 111 ARG B CA 1
ATOM 2543 C C . ARG B 1 111 ? 12.289 -17.969 -10.133 1 98.69 111 ARG B C 1
ATOM 2545 O O . ARG B 1 111 ? 11.758 -17.375 -9.203 1 98.69 111 ARG B O 1
ATOM 2552 N N . GLU B 1 112 ? 13.523 -18.406 -10.086 1 98.75 112 GLU B N 1
ATOM 2553 C CA . GLU B 1 112 ? 14.352 -18.188 -8.906 1 98.75 112 GLU B CA 1
ATOM 2554 C C . GLU B 1 112 ? 14.609 -16.703 -8.695 1 98.75 112 GLU B C 1
ATOM 2556 O O . GLU B 1 112 ? 14.656 -16.219 -7.555 1 98.75 112 GLU B O 1
ATOM 2561 N N . ARG B 1 113 ? 14.781 -15.984 -9.766 1 98.81 113 ARG B N 1
ATOM 2562 C CA . ARG B 1 113 ? 14.992 -14.539 -9.688 1 98.81 113 ARG B CA 1
ATOM 2563 C C . ARG B 1 113 ? 13.742 -13.836 -9.172 1 98.81 113 ARG B C 1
ATOM 2565 O O . ARG B 1 113 ? 13.828 -12.93 -8.336 1 98.81 113 ARG B O 1
ATOM 2572 N N . LEU B 1 114 ? 12.609 -14.273 -9.609 1 98.88 114 LEU B N 1
ATOM 2573 C CA . LEU B 1 114 ? 11.344 -13.75 -9.109 1 98.88 114 LEU B CA 1
ATOM 2574 C C . LEU B 1 114 ? 11.164 -14.078 -7.629 1 98.88 114 LEU B C 1
ATOM 2576 O O . LEU B 1 114 ? 10.758 -13.227 -6.84 1 98.88 114 LEU B O 1
ATOM 2580 N N . ARG B 1 115 ? 11.484 -15.289 -7.266 1 98.81 115 ARG B N 1
ATOM 2581 C CA . ARG B 1 115 ? 11.422 -15.695 -5.863 1 98.81 115 ARG B CA 1
ATOM 2582 C C . ARG B 1 115 ? 12.32 -14.812 -5.004 1 98.81 115 ARG B C 1
ATOM 2584 O O . ARG B 1 115 ? 11.922 -14.375 -3.926 1 98.81 115 ARG B O 1
ATOM 2591 N N . ASN B 1 116 ? 13.5 -14.562 -5.504 1 98.81 116 ASN B N 1
ATOM 2592 C CA . ASN B 1 116 ? 14.453 -13.742 -4.773 1 98.81 116 ASN B CA 1
ATOM 2593 C C . ASN B 1 116 ? 13.953 -12.312 -4.605 1 98.81 116 ASN B C 1
ATOM 2595 O O . ASN B 1 116 ? 14.141 -11.703 -3.551 1 98.81 116 ASN B O 1
ATOM 2599 N N . MET B 1 117 ? 13.352 -11.789 -5.605 1 98.81 117 MET B N 1
ATOM 2600 C CA . MET B 1 117 ? 12.766 -10.453 -5.504 1 98.81 117 MET B CA 1
ATOM 2601 C C . MET B 1 117 ? 11.664 -10.422 -4.457 1 98.81 117 MET B C 1
ATOM 2603 O O . MET B 1 117 ? 11.625 -9.523 -3.617 1 98.81 117 MET B O 1
ATOM 2607 N N . LEU B 1 118 ? 10.797 -11.438 -4.473 1 98.81 118 LEU B N 1
ATOM 2608 C CA . LEU B 1 118 ? 9.703 -11.492 -3.506 1 98.81 118 LEU B CA 1
ATOM 2609 C C . LEU B 1 118 ? 10.242 -11.648 -2.088 1 98.81 118 LEU B C 1
ATOM 2611 O O . LEU B 1 118 ? 9.734 -11.031 -1.152 1 98.81 118 LEU B O 1
ATOM 2615 N N . LEU B 1 119 ? 11.305 -12.414 -1.921 1 98.69 119 LEU B N 1
ATOM 2616 C CA . LEU B 1 119 ? 11.93 -12.594 -0.615 1 98.69 119 LEU B CA 1
ATOM 2617 C C . LEU B 1 119 ? 12.531 -11.281 -0.117 1 98.69 119 LEU B C 1
ATOM 2619 O O . LEU B 1 119 ? 12.445 -10.969 1.072 1 98.69 119 LEU B O 1
ATOM 2623 N N . PHE B 1 120 ? 13.133 -10.57 -1.023 1 98.62 120 PHE B N 1
ATOM 2624 C CA . PHE B 1 120 ? 13.688 -9.266 -0.679 1 98.62 120 PHE B CA 1
ATOM 2625 C C . PHE B 1 120 ? 12.609 -8.352 -0.115 1 98.62 120 PHE B C 1
ATOM 2627 O O . PHE B 1 120 ? 12.828 -7.676 0.893 1 98.62 120 PHE B O 1
ATOM 2634 N N . TYR B 1 121 ? 11.469 -8.32 -0.727 1 98.56 121 TYR B N 1
ATOM 2635 C CA . TYR B 1 121 ? 10.367 -7.484 -0.266 1 98.56 121 TYR B CA 1
ATOM 2636 C C . TYR B 1 121 ? 9.781 -8.023 1.032 1 98.56 121 TYR B C 1
ATOM 2638 O O . TYR B 1 121 ? 9.414 -7.25 1.921 1 98.56 121 TYR B O 1
ATOM 2646 N N . ALA B 1 122 ? 9.703 -9.336 1.145 1 98.62 122 ALA B N 1
ATOM 2647 C CA . ALA B 1 122 ? 9.227 -9.914 2.396 1 98.62 122 ALA B CA 1
ATOM 2648 C C . ALA B 1 122 ? 10.133 -9.531 3.561 1 98.62 122 ALA B C 1
ATOM 2650 O O . ALA B 1 122 ? 9.656 -9.156 4.633 1 98.62 122 ALA B O 1
ATOM 2651 N N . GLU B 1 123 ? 11.422 -9.547 3.318 1 98.12 123 GLU B N 1
ATOM 2652 C CA . GLU B 1 123 ? 12.406 -9.188 4.332 1 98.12 123 GLU B CA 1
ATOM 2653 C C . GLU B 1 123 ? 12.32 -7.703 4.68 1 98.12 123 GLU B C 1
ATOM 2655 O O . GLU B 1 123 ? 12.578 -7.309 5.816 1 98.12 123 GLU B O 1
ATOM 2660 N N . SER B 1 124 ? 11.922 -6.938 3.721 1 97.75 124 SER B N 1
ATOM 2661 C CA . SER B 1 124 ? 11.797 -5.496 3.918 1 97.75 124 SER B CA 1
ATOM 2662 C C . SER B 1 124 ? 10.477 -5.141 4.586 1 97.75 124 SER B C 1
ATOM 2664 O O . SER B 1 124 ? 10.25 -3.988 4.961 1 97.75 124 SER B O 1
ATOM 2666 N N . ALA B 1 125 ? 9.555 -6.098 4.711 1 98.25 125 ALA B N 1
ATOM 2667 C CA . ALA B 1 125 ? 8.195 -5.82 5.172 1 98.25 125 ALA B CA 1
ATOM 2668 C C . ALA B 1 125 ? 7.91 -6.516 6.5 1 98.25 125 ALA B C 1
ATOM 2670 O O . ALA B 1 125 ? 6.754 -6.789 6.832 1 98.25 125 ALA B O 1
ATOM 2671 N N . GLN B 1 126 ? 8.961 -6.859 7.227 1 97.25 126 GLN B N 1
ATOM 2672 C CA . GLN B 1 126 ? 8.812 -7.574 8.492 1 97.25 126 GLN B CA 1
ATOM 2673 C C . GLN B 1 126 ? 9.641 -6.922 9.594 1 97.25 126 GLN B C 1
ATOM 2675 O O . GLN B 1 126 ? 10.539 -6.133 9.312 1 97.25 126 GLN B O 1
ATOM 2680 N N . GLY B 1 127 ? 9.219 -7.184 10.875 1 96.06 127 GLY B N 1
ATOM 2681 C CA . GLY B 1 127 ? 9.992 -6.699 12.008 1 96.06 127 GLY B CA 1
ATOM 2682 C C . GLY B 1 127 ? 10.188 -5.195 12 1 96.06 127 GLY B C 1
ATOM 2683 O O . GLY B 1 127 ? 9.266 -4.449 11.656 1 96.06 127 GLY B O 1
ATOM 2684 N N . ALA B 1 128 ? 11.352 -4.785 12.406 1 95.38 128 ALA B N 1
ATOM 2685 C CA . ALA B 1 128 ? 11.672 -3.361 12.516 1 95.38 128 ALA B CA 1
ATOM 2686 C C . ALA B 1 128 ? 11.672 -2.693 11.141 1 95.38 128 ALA B C 1
ATOM 2688 O O . ALA B 1 128 ? 11.203 -1.561 10.992 1 95.38 128 ALA B O 1
ATOM 2689 N N . ALA B 1 129 ? 12.172 -3.4 10.148 1 95.25 129 ALA B N 1
ATOM 2690 C CA . ALA B 1 129 ? 12.195 -2.855 8.789 1 95.25 129 ALA B CA 1
ATOM 2691 C C . ALA B 1 129 ? 10.781 -2.592 8.281 1 95.25 129 ALA B C 1
ATOM 2693 O O . ALA B 1 129 ? 10.523 -1.563 7.652 1 95.25 129 ALA B O 1
ATOM 2694 N N . GLY B 1 130 ? 9.898 -3.551 8.578 1 96.5 130 GLY B N 1
ATOM 2695 C CA . GLY B 1 130 ? 8.5 -3.361 8.203 1 96.5 130 GLY B CA 1
ATOM 2696 C C . GLY B 1 130 ? 7.859 -2.164 8.883 1 96.5 130 GLY B C 1
ATOM 2697 O O . GLY B 1 130 ? 7.18 -1.369 8.234 1 96.5 130 GLY B O 1
ATOM 2698 N N . ARG B 1 131 ? 8.156 -2.01 10.109 1 95.12 131 ARG B N 1
ATOM 2699 C CA . ARG B 1 131 ? 7.535 -0.946 10.898 1 95.12 131 ARG B CA 1
ATOM 2700 C C . ARG B 1 131 ? 8.078 0.42 10.492 1 95.12 131 ARG B C 1
ATOM 2702 O O . ARG B 1 131 ? 7.398 1.437 10.648 1 95.12 131 ARG B O 1
ATOM 2709 N N . GLN B 1 132 ? 9.297 0.408 10.031 1 95.31 132 GLN B N 1
ATOM 2710 C CA . GLN B 1 132 ? 9.852 1.659 9.523 1 95.31 132 GLN B CA 1
ATOM 2711 C C . GLN B 1 132 ? 9.094 2.129 8.281 1 95.31 132 GLN B C 1
ATOM 2713 O O . GLN B 1 132 ? 8.883 3.33 8.094 1 95.31 132 GLN B O 1
ATOM 2718 N N . GLY B 1 133 ? 8.773 1.192 7.406 1 96.25 133 GLY B N 1
ATOM 2719 C CA . GLY B 1 133 ? 7.973 1.515 6.234 1 96.25 133 GLY B CA 1
ATOM 2720 C C . GLY B 1 133 ? 8.805 1.705 4.98 1 96.25 133 GLY B C 1
ATOM 2721 O O . GLY B 1 133 ? 10.008 1.437 4.98 1 96.25 133 GLY B O 1
ATOM 2722 N N . CYS B 1 134 ? 8.211 2.076 3.992 1 97.12 134 CYS B N 1
ATOM 2723 C CA . CYS B 1 134 ? 8.773 2.234 2.658 1 97.12 134 CYS B CA 1
ATOM 2724 C C . CYS B 1 134 ? 8.539 3.645 2.129 1 97.12 134 CYS B C 1
ATOM 2726 O O . CYS B 1 134 ? 7.395 4.078 1.996 1 97.12 134 CYS B O 1
ATOM 2728 N N . LEU B 1 135 ? 9.562 4.285 1.757 1 96.69 135 LEU B N 1
ATOM 2729 C CA . LEU B 1 135 ? 9.469 5.676 1.322 1 96.69 135 LEU B CA 1
ATOM 2730 C C . LEU B 1 135 ? 8.703 5.777 0.008 1 96.69 135 LEU B C 1
ATOM 2732 O O . LEU B 1 135 ? 7.965 6.742 -0.21 1 96.69 135 LEU B O 1
ATOM 2736 N N . VAL B 1 136 ? 8.82 4.781 -0.829 1 96.25 136 VAL B N 1
ATOM 2737 C CA . VAL B 1 136 ? 8.117 4.785 -2.107 1 96.25 136 VAL B CA 1
ATOM 2738 C C . VAL B 1 136 ? 6.621 4.637 -1.873 1 96.25 136 VAL B C 1
ATOM 2740 O O . VAL B 1 136 ? 5.824 5.406 -2.414 1 96.25 136 VAL B O 1
ATOM 2743 N N . VAL B 1 137 ? 6.195 3.709 -1.05 1 96.94 137 VAL B N 1
ATOM 2744 C CA . VAL B 1 137 ? 4.777 3.467 -0.795 1 96.94 137 VAL B CA 1
ATOM 2745 C C . VAL B 1 137 ? 4.164 4.68 -0.096 1 96.94 137 VAL B C 1
ATOM 2747 O O . VAL B 1 137 ? 3.094 5.148 -0.482 1 96.94 137 VAL B O 1
ATOM 2750 N N . SER B 1 138 ? 4.852 5.215 0.928 1 95.19 138 SER B N 1
ATOM 2751 C CA . SER B 1 138 ? 4.344 6.383 1.645 1 95.19 138 SER B CA 1
ATOM 2752 C C . SER B 1 138 ? 4.18 7.578 0.712 1 95.19 138 SER B C 1
ATOM 2754 O O . SER B 1 138 ? 3.256 8.375 0.874 1 95.19 138 SER B O 1
ATOM 2756 N N . SER B 1 139 ? 5.066 7.73 -0.263 1 95.31 139 SER B N 1
ATOM 2757 C CA . SER B 1 139 ? 4.992 8.82 -1.228 1 95.31 139 SER B CA 1
ATOM 2758 C C . SER B 1 139 ? 3.889 8.578 -2.252 1 95.31 139 SER B C 1
ATOM 2760 O O . SER B 1 139 ? 3.176 9.508 -2.633 1 95.31 139 SER B O 1
ATOM 2762 N N . ALA B 1 140 ? 3.742 7.316 -2.658 1 95.5 140 ALA B N 1
ATOM 2763 C CA . ALA B 1 140 ? 2.746 6.965 -3.668 1 95.5 140 ALA B CA 1
ATOM 2764 C C . ALA B 1 140 ? 1.334 7.246 -3.162 1 95.5 140 ALA B C 1
ATOM 2766 O O . ALA B 1 140 ? 0.499 7.777 -3.898 1 95.5 140 ALA B O 1
ATOM 2767 N N . VAL B 1 141 ? 1.069 6.957 -1.916 1 94.88 141 VAL B N 1
ATOM 2768 C CA . VAL B 1 141 ? -0.28 7.102 -1.38 1 94.88 141 VAL B CA 1
ATOM 2769 C C . VAL B 1 141 ? -0.585 8.578 -1.147 1 94.88 141 VAL B C 1
ATOM 2771 O O . VAL B 1 141 ? -1.748 8.969 -1.005 1 94.88 141 VAL B O 1
ATOM 2774 N N . ALA B 1 142 ? 0.404 9.398 -1.115 1 91.94 142 ALA B N 1
ATOM 2775 C CA . ALA B 1 142 ? 0.245 10.836 -0.912 1 91.94 142 ALA B CA 1
ATOM 2776 C C . ALA B 1 142 ? 0.6 11.617 -2.178 1 91.94 142 ALA B C 1
ATOM 2778 O O . ALA B 1 142 ? 0.955 12.797 -2.111 1 91.94 142 ALA B O 1
ATOM 2779 N N . ILE B 1 143 ? 0.562 11 -3.293 1 93.06 143 ILE B N 1
ATOM 2780 C CA . ILE B 1 143 ? 1.184 11.484 -4.52 1 93.06 143 ILE B CA 1
ATOM 2781 C C . ILE B 1 143 ? 0.541 12.805 -4.938 1 93.06 143 ILE B C 1
ATOM 2783 O O . ILE B 1 143 ? 1.202 13.672 -5.523 1 93.06 143 ILE B O 1
ATOM 2787 N N . THR B 1 144 ? -0.707 13.055 -4.633 1 89.12 144 THR B N 1
ATOM 2788 C CA . THR B 1 144 ? -1.433 14.258 -5.027 1 89.12 144 THR B CA 1
ATOM 2789 C C . THR B 1 144 ? -0.899 15.477 -4.285 1 89.12 144 THR B C 1
ATOM 2791 O O . THR B 1 144 ? -1.158 16.609 -4.68 1 89.12 144 THR B O 1
ATOM 2794 N N . GLY B 1 145 ? -0.156 15.281 -3.217 1 86.75 145 GLY B N 1
ATOM 2795 C CA . GLY B 1 145 ? 0.381 16.375 -2.43 1 86.75 145 GLY B CA 1
ATOM 2796 C C . GLY B 1 145 ? 1.709 16.891 -2.953 1 86.75 145 GLY B C 1
ATOM 2797 O O . GLY B 1 145 ? 2.248 17.875 -2.434 1 86.75 145 GLY B O 1
ATOM 2798 N N . PHE B 1 146 ? 2.141 16.281 -4.027 1 91.25 146 PHE B N 1
ATOM 2799 C CA . PHE B 1 146 ? 3.438 16.672 -4.574 1 91.25 146 PHE B CA 1
ATOM 2800 C C . PHE B 1 146 ? 3.268 17.453 -5.871 1 91.25 146 PHE B C 1
ATOM 2802 O O . PHE B 1 146 ? 2.252 17.312 -6.555 1 91.25 146 PHE B O 1
ATOM 2809 N N . GLU B 1 147 ? 4.328 18.25 -6.133 1 92.44 147 GLU B N 1
ATOM 2810 C CA . GLU B 1 147 ? 4.387 18.859 -7.457 1 92.44 147 GLU B CA 1
ATOM 2811 C C . GLU B 1 147 ? 4.453 17.797 -8.555 1 92.44 147 GLU B C 1
ATOM 2813 O O . GLU B 1 147 ? 4.973 16.703 -8.336 1 92.44 147 GLU B O 1
ATOM 2818 N N . PRO B 1 148 ? 3.971 18.141 -9.695 1 93.56 148 PRO B N 1
ATOM 2819 C CA . PRO B 1 148 ? 3.854 17.172 -10.781 1 93.56 148 PRO B CA 1
ATOM 2820 C C . PRO B 1 148 ? 5.176 16.469 -11.102 1 93.56 148 PRO B C 1
ATOM 2822 O O . PRO B 1 148 ? 5.199 15.273 -11.367 1 93.56 148 PRO B O 1
ATOM 2825 N N . SER B 1 149 ? 6.238 17.203 -11.039 1 92.94 149 SER B N 1
ATOM 2826 C CA . SER B 1 149 ? 7.531 16.609 -11.359 1 92.94 149 SER B CA 1
ATOM 2827 C C . SER B 1 149 ? 7.91 15.539 -10.352 1 92.94 149 SER B C 1
ATOM 2829 O O . SER B 1 149 ? 8.43 14.484 -10.727 1 92.94 149 SER B O 1
ATOM 2831 N N . VAL B 1 150 ? 7.621 15.789 -9.086 1 92.62 150 VAL B N 1
ATOM 2832 C CA . VAL B 1 150 ? 7.906 14.828 -8.023 1 92.62 150 VAL B CA 1
ATOM 2833 C C . VAL B 1 150 ? 6.949 13.641 -8.133 1 92.62 150 VAL B C 1
ATOM 2835 O O . VAL B 1 150 ? 7.367 12.492 -8.016 1 92.62 150 VAL B O 1
ATOM 2838 N N . ALA B 1 151 ? 5.707 13.961 -8.422 1 94.19 151 ALA B N 1
ATOM 2839 C CA . ALA B 1 151 ? 4.703 12.914 -8.602 1 94.19 151 ALA B CA 1
ATOM 2840 C C . ALA B 1 151 ? 5.102 11.961 -9.719 1 94.19 151 ALA B C 1
ATOM 2842 O O . ALA B 1 151 ? 4.961 10.742 -9.586 1 94.19 151 ALA B O 1
ATOM 2843 N N . THR B 1 152 ? 5.605 12.453 -10.75 1 94.25 152 THR B N 1
ATOM 2844 C CA . THR B 1 152 ? 6.039 11.656 -11.891 1 94.25 152 THR B CA 1
ATOM 2845 C C . THR B 1 152 ? 7.207 10.75 -11.508 1 94.25 152 THR B C 1
ATOM 2847 O O . THR B 1 152 ? 7.277 9.602 -11.945 1 94.25 152 THR B O 1
ATOM 2850 N N . GLN B 1 153 ? 8.055 11.242 -10.688 1 92.06 153 GLN B N 1
ATOM 2851 C CA . GLN B 1 153 ? 9.188 10.445 -10.242 1 92.06 153 GLN B CA 1
ATOM 2852 C C . GLN B 1 153 ? 8.734 9.273 -9.383 1 92.06 153 GLN B C 1
ATOM 2854 O O . GLN B 1 153 ? 9.227 8.156 -9.539 1 92.06 153 GLN B O 1
ATOM 2859 N N . ILE B 1 154 ? 7.797 9.539 -8.531 1 93.81 154 ILE B N 1
ATOM 2860 C CA . ILE B 1 154 ? 7.25 8.5 -7.668 1 93.81 154 ILE B CA 1
ATOM 2861 C C . ILE B 1 154 ? 6.566 7.434 -8.523 1 93.81 154 ILE B C 1
ATOM 2863 O O . ILE B 1 154 ? 6.84 6.238 -8.367 1 93.81 154 ILE B O 1
ATOM 2867 N N . ALA B 1 155 ? 5.758 7.859 -9.469 1 95.31 155 ALA B N 1
ATOM 2868 C CA . ALA B 1 155 ? 5.035 6.949 -10.352 1 95.31 155 ALA B CA 1
ATOM 2869 C C . ALA B 1 155 ? 6 6.133 -11.203 1 95.31 155 ALA B C 1
ATOM 2871 O O . ALA B 1 155 ? 5.758 4.957 -11.484 1 95.31 155 ALA B O 1
ATOM 2872 N N . SER B 1 156 ? 7.102 6.715 -11.547 1 95.19 156 SER B N 1
ATOM 2873 C CA . SER B 1 156 ? 8.086 6.043 -12.391 1 95.19 156 SER B CA 1
ATOM 2874 C C . SER B 1 156 ? 8.766 4.906 -11.633 1 95.19 156 SER B C 1
ATOM 2876 O O . SER B 1 156 ? 9.18 3.914 -12.242 1 95.19 156 SER B O 1
ATOM 2878 N N . THR B 1 157 ? 8.906 5.074 -10.336 1 94.88 157 THR B N 1
ATOM 2879 C CA . THR B 1 157 ? 9.492 4.012 -9.531 1 94.88 157 THR B CA 1
ATOM 2880 C C . THR B 1 157 ? 8.633 2.756 -9.578 1 94.88 157 THR B C 1
ATOM 2882 O O . THR B 1 157 ? 9.141 1.649 -9.75 1 94.88 157 THR B O 1
ATOM 2885 N N . LEU B 1 158 ? 7.324 2.9 -9.5 1 96.81 158 LEU B N 1
ATOM 2886 C CA . LEU B 1 158 ? 6.395 1.781 -9.602 1 96.81 158 LEU B CA 1
ATOM 2887 C C . LEU B 1 158 ? 6.441 1.154 -10.992 1 96.81 158 LEU B C 1
ATOM 2889 O O . LEU B 1 158 ? 6.484 -0.071 -11.117 1 96.81 158 LEU B O 1
ATOM 2893 N N . ALA B 1 159 ? 6.516 2.025 -11.977 1 96.81 159 ALA B N 1
ATOM 2894 C CA . ALA B 1 159 ? 6.562 1.551 -13.359 1 96.81 159 ALA B CA 1
ATOM 2895 C C . ALA B 1 159 ? 7.836 0.752 -13.625 1 96.81 159 ALA B C 1
ATOM 2897 O O . ALA B 1 159 ? 7.801 -0.268 -14.312 1 96.81 159 ALA B O 1
ATOM 2898 N N . ARG B 1 160 ? 8.906 1.2 -13.102 1 96.12 160 ARG B N 1
ATOM 2899 C CA . ARG B 1 160 ? 10.18 0.514 -13.273 1 96.12 160 ARG B CA 1
ATOM 2900 C C . ARG B 1 160 ? 10.156 -0.858 -12.609 1 96.12 160 ARG B C 1
ATOM 2902 O O . ARG B 1 160 ? 10.695 -1.827 -13.148 1 96.12 160 ARG B O 1
ATOM 2909 N N . ASN B 1 161 ? 9.602 -0.924 -11.391 1 97.31 161 ASN B N 1
ATOM 2910 C CA . ASN B 1 161 ? 9.469 -2.203 -10.703 1 97.31 161 ASN B CA 1
ATOM 2911 C C . ASN B 1 161 ? 8.594 -3.178 -11.492 1 97.31 161 ASN B C 1
ATOM 2913 O O . ASN B 1 161 ? 8.922 -4.359 -11.594 1 97.31 161 ASN B O 1
ATOM 2917 N N . GLU B 1 162 ? 7.527 -2.666 -12.055 1 98.12 162 GLU B N 1
ATOM 2918 C CA . GLU B 1 162 ? 6.637 -3.504 -12.844 1 98.12 162 GLU B CA 1
ATOM 2919 C C . GLU B 1 162 ? 7.336 -4.023 -14.102 1 98.12 162 GLU B C 1
ATOM 2921 O O . GLU B 1 162 ? 7.199 -5.195 -14.453 1 98.12 162 GLU B O 1
ATOM 2926 N N . ALA B 1 163 ? 8.07 -3.152 -14.75 1 98.31 163 ALA B N 1
ATOM 2927 C CA . ALA B 1 163 ? 8.82 -3.533 -15.938 1 98.31 163 ALA B CA 1
ATOM 2928 C C . ALA B 1 163 ? 9.844 -4.617 -15.617 1 98.31 163 ALA B C 1
ATOM 2930 O O . ALA B 1 163 ? 10.016 -5.562 -16.391 1 98.31 163 ALA B O 1
ATOM 2931 N N . LEU B 1 164 ? 10.508 -4.449 -14.531 1 98.25 164 LEU B N 1
ATOM 2932 C CA . LEU B 1 164 ? 11.492 -5.441 -14.102 1 98.25 164 LEU B CA 1
ATOM 2933 C C . LEU B 1 164 ? 10.828 -6.793 -13.859 1 98.25 164 LEU B C 1
ATOM 2935 O O . LEU B 1 164 ? 11.344 -7.824 -14.297 1 98.25 164 LEU B O 1
ATOM 2939 N N . LEU B 1 165 ? 9.727 -6.805 -13.211 1 98.69 165 LEU B N 1
ATOM 2940 C CA . LEU B 1 165 ? 8.977 -8.031 -12.984 1 98.69 165 LEU B CA 1
ATOM 2941 C C . LEU B 1 165 ? 8.586 -8.688 -14.305 1 98.69 165 LEU B C 1
ATOM 2943 O O . LEU B 1 165 ? 8.727 -9.898 -14.469 1 98.69 165 LEU B O 1
ATOM 2947 N N . GLY B 1 166 ? 8.078 -7.863 -15.219 1 98.75 166 GLY B N 1
ATOM 2948 C CA . GLY B 1 166 ? 7.738 -8.383 -16.531 1 98.75 166 GLY B CA 1
ATOM 2949 C C . GLY B 1 166 ? 8.914 -9.023 -17.234 1 98.75 166 GLY B C 1
ATOM 2950 O O . GLY B 1 166 ? 8.773 -10.086 -17.859 1 98.75 166 GLY B O 1
ATOM 2951 N N . GLU B 1 167 ? 10.039 -8.398 -17.109 1 98.62 167 GLU B N 1
ATOM 2952 C CA . GLU B 1 167 ? 11.258 -8.938 -17.703 1 98.62 167 GLU B CA 1
ATOM 2953 C C . GLU B 1 167 ? 11.625 -10.281 -17.094 1 98.62 167 GLU B C 1
ATOM 2955 O O . GLU B 1 167 ? 12 -11.219 -17.812 1 98.62 167 GLU B O 1
ATOM 2960 N N . LEU B 1 168 ? 11.562 -10.406 -15.844 1 98.75 168 LEU B N 1
ATOM 2961 C CA . LEU B 1 168 ? 11.906 -11.641 -15.156 1 98.75 168 LEU B CA 1
ATOM 2962 C C . LEU B 1 168 ? 10.93 -12.758 -15.523 1 98.75 168 LEU B C 1
ATOM 2964 O O . LEU B 1 168 ? 11.336 -13.922 -15.656 1 98.75 168 LEU B O 1
ATOM 2968 N N . ILE B 1 169 ? 9.633 -12.445 -15.664 1 98.81 169 ILE B N 1
ATOM 2969 C CA . ILE B 1 169 ? 8.625 -13.43 -16.078 1 98.81 169 ILE B CA 1
ATOM 2970 C C . ILE B 1 169 ? 8.945 -13.938 -17.469 1 98.81 169 ILE B C 1
ATOM 2972 O O . ILE B 1 169 ? 8.93 -15.148 -17.719 1 98.81 169 ILE B O 1
ATOM 2976 N N . ARG B 1 170 ? 9.297 -13.055 -18.391 1 98.75 170 ARG B N 1
ATOM 2977 C CA . ARG B 1 170 ? 9.641 -13.445 -19.75 1 98.75 170 ARG B CA 1
ATOM 2978 C C . ARG B 1 170 ? 10.898 -14.32 -19.75 1 98.75 170 ARG B C 1
ATOM 2980 O O . ARG B 1 170 ? 10.977 -15.281 -20.516 1 98.75 170 ARG B O 1
ATOM 2987 N N . GLN B 1 171 ? 11.883 -13.977 -18.953 1 98.56 171 GLN B N 1
ATOM 2988 C CA . GLN B 1 171 ? 13.07 -14.812 -18.812 1 98.56 171 GLN B CA 1
ATOM 2989 C C . GLN B 1 171 ? 12.695 -16.219 -18.344 1 98.56 171 GLN B C 1
ATOM 2991 O O . GLN B 1 171 ? 13.219 -17.203 -18.859 1 98.56 171 GLN B O 1
ATOM 2996 N N . GLY B 1 172 ? 11.82 -16.234 -17.344 1 98.75 172 GLY B N 1
ATOM 2997 C CA . GLY B 1 172 ? 11.352 -17.531 -16.859 1 98.75 172 GLY B CA 1
ATOM 2998 C C . GLY B 1 172 ? 10.617 -18.328 -17.906 1 98.75 172 GLY B C 1
ATOM 2999 O O . GLY B 1 172 ? 10.734 -19.562 -17.969 1 98.75 172 GLY B O 1
ATOM 3000 N N . GLN B 1 173 ? 9.836 -17.672 -18.719 1 98.69 173 GLN B N 1
ATOM 3001 C CA . GLN B 1 173 ? 9.164 -18.359 -19.828 1 98.69 173 GLN B CA 1
ATOM 3002 C C . GLN B 1 173 ? 10.172 -18.891 -20.844 1 98.69 173 GLN B C 1
ATOM 3004 O O . GLN B 1 173 ? 10.023 -20 -21.344 1 98.69 173 GLN B O 1
ATOM 3009 N N . GLN B 1 174 ? 11.203 -18.156 -21.094 1 98.44 174 GLN B N 1
ATOM 3010 C CA . GLN B 1 174 ? 12.25 -18.547 -22.031 1 98.44 174 GLN B CA 1
ATOM 3011 C C . GLN B 1 174 ? 13.031 -19.75 -21.516 1 98.44 174 GLN B C 1
ATOM 3013 O O . GLN B 1 174 ? 13.359 -20.656 -22.281 1 98.44 174 GLN B O 1
ATOM 3018 N N . ASP B 1 175 ? 13.312 -19.797 -20.219 1 98.44 175 ASP B N 1
ATOM 3019 C CA . ASP B 1 175 ? 14.133 -20.875 -19.688 1 98.44 175 ASP B CA 1
ATOM 3020 C C . ASP B 1 175 ? 13.266 -22.047 -19.188 1 98.44 175 ASP B C 1
ATOM 3022 O O . ASP B 1 175 ? 13.789 -23.031 -18.672 1 98.44 175 ASP B O 1
ATOM 3026 N N . GLY B 1 176 ? 11.945 -21.859 -19.266 1 98.5 176 GLY B N 1
ATOM 3027 C CA . GLY B 1 176 ? 11.008 -22.938 -18.984 1 98.5 176 GLY B CA 1
ATOM 3028 C C . GLY B 1 176 ? 10.602 -23.016 -17.531 1 98.5 176 GLY B C 1
ATOM 3029 O O . GLY B 1 176 ? 9.797 -23.859 -17.141 1 98.5 176 GLY B O 1
ATOM 3030 N N . SER B 1 177 ? 11.047 -22.078 -16.688 1 98.5 177 SER B N 1
ATOM 3031 C CA . SER B 1 177 ? 10.789 -22.125 -15.258 1 98.5 177 SER B CA 1
ATOM 3032 C C . SER B 1 177 ? 9.469 -21.453 -14.906 1 98.5 177 SER B C 1
ATOM 3034 O O . SER B 1 177 ? 8.969 -21.594 -13.781 1 98.5 177 SER B O 1
ATOM 3036 N N . VAL B 1 178 ? 8.898 -20.703 -15.844 1 98.5 178 VAL B N 1
ATOM 3037 C CA . VAL B 1 178 ? 7.57 -20.094 -15.734 1 98.5 178 VAL B CA 1
ATOM 3038 C C . VAL B 1 178 ? 6.68 -20.609 -16.859 1 98.5 178 VAL B C 1
ATOM 3040 O O . VAL B 1 178 ? 7.137 -20.781 -18 1 98.5 178 VAL B O 1
ATOM 3043 N N . ALA B 1 179 ? 5.398 -20.891 -16.531 1 98.06 179 ALA B N 1
ATOM 3044 C CA . ALA B 1 179 ? 4.465 -21.453 -17.516 1 98.06 179 ALA B CA 1
ATOM 3045 C C . ALA B 1 179 ? 4.348 -20.547 -18.734 1 98.06 179 ALA B C 1
ATOM 3047 O O . ALA B 1 179 ? 4.258 -19.328 -18.609 1 98.06 179 ALA B O 1
ATOM 3048 N N . ALA B 1 180 ? 4.211 -21.047 -19.875 1 97.19 180 ALA B N 1
ATOM 3049 C CA . ALA B 1 180 ? 4.141 -20.328 -21.141 1 97.19 180 ALA B CA 1
ATOM 3050 C C . ALA B 1 180 ? 2.83 -19.547 -21.25 1 97.19 180 ALA B C 1
ATOM 3052 O O . ALA B 1 180 ? 2.779 -18.484 -21.875 1 97.19 180 ALA B O 1
ATOM 3053 N N . HIS B 1 181 ? 1.854 -19.984 -20.578 1 95.12 181 HIS B N 1
ATOM 3054 C CA . HIS B 1 181 ? 0.533 -19.391 -20.719 1 95.12 181 HIS B CA 1
ATOM 3055 C C . HIS B 1 181 ? 0.348 -18.219 -19.766 1 95.12 181 HIS B C 1
ATOM 3057 O O . HIS B 1 181 ? -0.648 -17.5 -19.844 1 95.12 181 HIS B O 1
ATOM 3063 N N . ALA B 1 182 ? 1.311 -18.109 -18.844 1 95.25 182 ALA B N 1
ATOM 3064 C CA . ALA B 1 182 ? 1.225 -16.938 -17.953 1 95.25 182 ALA B CA 1
ATOM 3065 C C . ALA B 1 182 ? 1.319 -15.641 -18.75 1 95.25 182 ALA B C 1
ATOM 3067 O O . ALA B 1 182 ? 2.174 -15.508 -19.625 1 95.25 182 ALA B O 1
ATOM 3068 N N . ASP B 1 183 ? 0.396 -14.719 -18.531 1 96.56 183 ASP B N 1
ATOM 3069 C CA . ASP B 1 183 ? 0.418 -13.414 -19.172 1 96.56 183 ASP B CA 1
ATOM 3070 C C . ASP B 1 183 ? 1.392 -12.469 -18.469 1 96.56 183 ASP B C 1
ATOM 3072 O O . ASP B 1 183 ? 1.121 -12 -17.359 1 96.56 183 ASP B O 1
ATOM 3076 N N . PRO B 1 184 ? 2.492 -12.117 -19.109 1 97.81 184 PRO B N 1
ATOM 3077 C CA . PRO B 1 184 ? 3.541 -11.383 -18.406 1 97.81 184 PRO B CA 1
ATOM 3078 C C . PRO B 1 184 ? 3.055 -10.039 -17.859 1 97.81 184 PRO B C 1
ATOM 3080 O O . PRO B 1 184 ? 3.287 -9.711 -16.703 1 97.81 184 PRO B O 1
ATOM 3083 N N . PRO B 1 185 ? 2.299 -9.195 -18.609 1 97.56 185 PRO B N 1
ATOM 3084 C CA . PRO B 1 185 ? 1.877 -7.895 -18.094 1 97.56 185 PRO B CA 1
ATOM 3085 C C . PRO B 1 185 ? 0.979 -8.016 -16.859 1 97.56 185 PRO B C 1
ATOM 3087 O O . PRO B 1 185 ? 1.215 -7.348 -15.852 1 97.56 185 PRO B O 1
ATOM 3090 N N . SER B 1 186 ? 0.005 -8.906 -16.891 1 97.88 186 SER B N 1
ATOM 3091 C CA . SER B 1 186 ? -0.925 -9.047 -15.773 1 97.88 186 SER B CA 1
ATOM 3092 C C . SER B 1 186 ? -0.247 -9.688 -14.57 1 97.88 186 SER B C 1
ATOM 3094 O O . SER B 1 186 ? -0.507 -9.297 -13.43 1 97.88 186 SER B O 1
ATOM 3096 N N . THR B 1 187 ? 0.603 -10.641 -14.883 1 98.5 187 THR B N 1
ATOM 3097 C CA . THR B 1 187 ? 1.325 -11.289 -13.789 1 98.5 187 THR B CA 1
ATOM 3098 C C . THR B 1 187 ? 2.295 -10.312 -13.133 1 98.5 187 THR B C 1
ATOM 3100 O O . THR B 1 187 ? 2.426 -10.289 -11.906 1 98.5 187 THR B O 1
ATOM 3103 N N . ALA B 1 188 ? 2.943 -9.5 -13.914 1 98.69 188 ALA B N 1
ATOM 3104 C CA . ALA B 1 188 ? 3.85 -8.484 -13.391 1 98.69 188 ALA B CA 1
ATOM 3105 C C . ALA B 1 188 ? 3.098 -7.473 -12.531 1 98.69 188 ALA B C 1
ATOM 3107 O O . ALA B 1 188 ? 3.564 -7.094 -11.461 1 98.69 188 ALA B O 1
ATOM 3108 N N . ARG B 1 189 ? 1.963 -7.051 -13.008 1 98.44 189 ARG B N 1
ATOM 3109 C CA . ARG B 1 189 ? 1.147 -6.094 -12.266 1 98.44 189 ARG B CA 1
ATOM 3110 C C . ARG B 1 189 ? 0.677 -6.688 -10.945 1 98.44 189 ARG B C 1
ATOM 3112 O O . ARG B 1 189 ? 0.664 -6 -9.922 1 98.44 189 ARG B O 1
ATOM 3119 N N . LEU B 1 190 ? 0.298 -7.945 -11 1 98.69 190 LEU B N 1
ATOM 3120 C CA . LEU B 1 190 ? -0.103 -8.641 -9.781 1 98.69 190 LEU B CA 1
ATOM 3121 C C . LEU B 1 190 ? 1.036 -8.656 -8.766 1 98.69 190 LEU B C 1
ATOM 3123 O O . LEU B 1 190 ? 0.837 -8.32 -7.594 1 98.69 190 LEU B O 1
ATOM 3127 N N . LEU B 1 191 ? 2.209 -9.039 -9.211 1 98.88 191 LEU B N 1
ATOM 3128 C CA . LEU B 1 191 ? 3.348 -9.141 -8.305 1 98.88 191 LEU B CA 1
ATOM 3129 C C . LEU B 1 191 ? 3.777 -7.762 -7.812 1 98.88 191 LEU B C 1
ATOM 3131 O O . LEU B 1 191 ? 4.23 -7.617 -6.676 1 98.88 191 LEU B O 1
ATOM 3135 N N . LEU B 1 192 ? 3.633 -6.738 -8.672 1 98.75 192 LEU B N 1
ATOM 3136 C CA . LEU B 1 192 ? 3.859 -5.371 -8.219 1 98.75 192 LEU B CA 1
ATOM 3137 C C . LEU B 1 192 ? 2.916 -5.012 -7.074 1 98.75 192 LEU B C 1
ATOM 3139 O O . LEU B 1 192 ? 3.355 -4.539 -6.023 1 98.75 192 LEU B O 1
ATOM 3143 N N . CYS B 1 193 ? 1.617 -5.242 -7.27 1 98.75 193 CYS B N 1
ATOM 3144 C CA . CYS B 1 193 ? 0.641 -4.969 -6.223 1 98.75 193 CYS B CA 1
ATOM 3145 C C . CYS B 1 193 ? 0.973 -5.738 -4.953 1 98.75 193 CYS B C 1
ATOM 3147 O O . CYS B 1 193 ? 0.888 -5.195 -3.85 1 98.75 193 CYS B O 1
ATOM 3149 N N . LEU B 1 194 ? 1.402 -6.93 -5.121 1 98.81 194 LEU B N 1
ATOM 3150 C CA . LEU B 1 194 ? 1.74 -7.762 -3.969 1 98.81 194 LEU B CA 1
ATOM 3151 C C . LEU B 1 194 ? 2.893 -7.148 -3.18 1 98.81 194 LEU B C 1
ATOM 3153 O O . LEU B 1 194 ? 2.809 -7.012 -1.956 1 98.81 194 LEU B O 1
ATOM 3157 N N . THR B 1 195 ? 3.955 -6.762 -3.85 1 98.62 195 THR B N 1
ATOM 3158 C CA . THR B 1 195 ? 5.133 -6.242 -3.164 1 98.62 195 THR B CA 1
ATOM 3159 C C . THR B 1 195 ? 4.816 -4.914 -2.479 1 98.62 195 THR B C 1
ATOM 3161 O O . THR B 1 195 ? 5.277 -4.66 -1.364 1 98.62 195 THR B O 1
ATOM 3164 N N . GLN B 1 196 ? 4.004 -4.109 -3.131 1 98.31 196 GLN B N 1
ATOM 3165 C CA . GLN B 1 196 ? 3.588 -2.867 -2.486 1 98.31 196 GLN B CA 1
ATOM 3166 C C . GLN B 1 196 ? 2.703 -3.145 -1.275 1 98.31 196 GLN B C 1
ATOM 3168 O O . GLN B 1 196 ? 2.85 -2.506 -0.232 1 98.31 196 GLN B O 1
ATOM 3173 N N . GLY B 1 197 ? 1.831 -4.113 -1.418 1 98.69 197 GLY B N 1
ATOM 3174 C CA . GLY B 1 197 ? 0.966 -4.484 -0.31 1 98.69 197 GLY B CA 1
ATOM 3175 C C . GLY B 1 197 ? 1.724 -5.059 0.873 1 98.69 197 GLY B C 1
ATOM 3176 O O . GLY B 1 197 ? 1.344 -4.84 2.025 1 98.69 197 GLY B O 1
ATOM 3177 N N . MET B 1 198 ? 2.811 -5.793 0.615 1 98.62 198 MET B N 1
ATOM 3178 C CA . MET B 1 198 ? 3.666 -6.285 1.69 1 98.62 198 MET B CA 1
ATOM 3179 C C . MET B 1 198 ? 4.18 -5.133 2.547 1 98.62 198 MET B C 1
ATOM 3181 O O . MET B 1 198 ? 4.195 -5.227 3.775 1 98.62 198 MET B O 1
ATOM 3185 N N . ARG B 1 199 ? 4.527 -4.102 1.847 1 98.19 199 ARG B N 1
ATOM 3186 C CA . ARG B 1 199 ? 5.074 -2.955 2.564 1 98.19 199 ARG B CA 1
ATOM 3187 C C . ARG B 1 199 ? 4 -2.268 3.398 1 98.19 199 ARG B C 1
ATOM 3189 O O . ARG B 1 199 ? 4.262 -1.825 4.52 1 98.19 199 ARG B O 1
ATOM 3196 N N . VAL B 1 200 ? 2.775 -2.178 2.93 1 98.12 200 VAL B N 1
ATOM 3197 C CA . VAL B 1 200 ? 1.666 -1.59 3.672 1 98.12 200 VAL B CA 1
ATOM 3198 C C . VAL B 1 200 ? 1.368 -2.434 4.91 1 98.12 200 VAL B C 1
ATOM 3200 O O . VAL B 1 200 ? 1.343 -1.918 6.031 1 98.12 200 VAL B O 1
ATOM 3203 N N . VAL B 1 201 ? 1.19 -3.715 4.703 1 98.06 201 VAL B N 1
ATOM 3204 C CA . VAL B 1 201 ? 0.816 -4.625 5.777 1 98.06 201 VAL B CA 1
ATOM 3205 C C . VAL B 1 201 ? 1.966 -4.746 6.777 1 98.06 201 VAL B C 1
ATOM 3207 O O . VAL B 1 201 ? 1.739 -4.82 7.988 1 98.06 201 VAL B O 1
ATOM 3210 N N . GLY B 1 202 ? 3.178 -4.766 6.266 1 97.56 202 GLY B N 1
ATOM 3211 C CA . GLY B 1 202 ? 4.355 -4.828 7.121 1 97.56 202 GLY B CA 1
ATOM 3212 C C . GLY B 1 202 ? 4.469 -3.645 8.062 1 97.56 202 GLY B C 1
ATOM 3213 O O . GLY B 1 202 ? 4.973 -3.781 9.18 1 97.56 202 GLY B O 1
ATOM 3214 N N . LYS B 1 203 ? 4.031 -2.516 7.602 1 96.81 203 LYS B N 1
ATOM 3215 C CA . LYS B 1 203 ? 4.074 -1.31 8.422 1 96.81 203 LYS B CA 1
ATOM 3216 C C . LYS B 1 203 ? 3.215 -1.466 9.672 1 96.81 203 LYS B C 1
ATOM 3218 O O . LYS B 1 203 ? 3.514 -0.875 10.711 1 96.81 203 LYS B O 1
ATOM 3223 N N . ALA B 1 204 ? 2.188 -2.24 9.547 1 93.88 204 ALA B N 1
ATOM 3224 C CA . ALA B 1 204 ? 1.287 -2.471 10.672 1 93.88 204 ALA B CA 1
ATOM 3225 C C . ALA B 1 204 ? 1.815 -3.578 11.586 1 93.88 204 ALA B C 1
ATOM 3227 O O . ALA B 1 204 ? 1.188 -3.916 12.586 1 93.88 204 ALA B O 1
ATOM 3228 N N . GLY B 1 205 ? 2.895 -4.125 11.211 1 93 205 GLY B N 1
ATOM 3229 C CA . GLY B 1 205 ? 3.537 -5.098 12.078 1 93 205 GLY B CA 1
ATOM 3230 C C . GLY B 1 205 ? 3.273 -6.535 11.664 1 93 205 GLY B C 1
ATOM 3231 O O . GLY B 1 205 ? 2.137 -7.008 11.734 1 93 205 GLY B O 1
ATOM 3232 N N . ARG B 1 206 ? 4.211 -7.164 11.125 1 95.69 206 ARG B N 1
ATOM 3233 C CA . ARG B 1 206 ? 4.176 -8.586 10.781 1 95.69 206 ARG B CA 1
ATOM 3234 C C . ARG B 1 206 ? 5.512 -9.25 11.07 1 95.69 206 ARG B C 1
ATOM 3236 O O . ARG B 1 206 ? 6.562 -8.609 10.992 1 95.69 206 ARG B O 1
ATOM 3243 N N . SER B 1 207 ? 5.434 -10.539 11.414 1 97.38 207 SER B N 1
ATOM 3244 C CA . SER B 1 207 ? 6.656 -11.289 11.688 1 97.38 207 SER B CA 1
ATOM 3245 C C . SER B 1 207 ? 7.312 -11.766 10.398 1 97.38 207 SER B C 1
ATOM 3247 O O . SER B 1 207 ? 6.676 -11.797 9.344 1 97.38 207 SER B O 1
ATOM 3249 N N . ARG B 1 208 ? 8.555 -12.078 10.555 1 97.25 208 ARG B N 1
ATOM 3250 C CA . ARG B 1 208 ? 9.32 -12.633 9.438 1 97.25 208 ARG B CA 1
ATOM 3251 C C . ARG B 1 208 ? 8.672 -13.906 8.914 1 97.25 208 ARG B C 1
ATOM 3253 O O . ARG B 1 208 ? 8.516 -14.078 7.699 1 97.25 208 ARG B O 1
ATOM 3260 N N . LYS B 1 209 ? 8.281 -14.758 9.789 1 97.38 209 LYS B N 1
ATOM 3261 C CA . LYS B 1 209 ? 7.676 -16.031 9.406 1 97.38 209 LYS B CA 1
ATOM 3262 C C . LYS B 1 209 ? 6.41 -15.82 8.586 1 97.38 209 LYS B C 1
ATOM 3264 O O . LYS B 1 209 ? 6.219 -16.469 7.555 1 97.38 209 LYS B O 1
ATOM 3269 N N . GLU B 1 210 ? 5.602 -14.914 8.992 1 96.19 210 GLU B N 1
ATOM 3270 C CA . GLU B 1 210 ? 4.352 -14.617 8.297 1 96.19 210 GLU B CA 1
ATOM 3271 C C . GLU B 1 210 ? 4.609 -14.109 6.883 1 96.19 210 GLU B C 1
ATOM 3273 O O . GLU B 1 210 ? 3.953 -14.547 5.934 1 96.19 210 GLU B O 1
ATOM 3278 N N . MET B 1 211 ? 5.605 -13.25 6.73 1 97.44 211 MET B N 1
ATOM 3279 C CA . MET B 1 211 ? 5.836 -12.602 5.445 1 97.44 211 MET B CA 1
ATOM 3280 C C . MET B 1 211 ? 6.539 -13.555 4.477 1 97.44 211 MET B C 1
ATOM 3282 O O . MET B 1 211 ? 6.254 -13.547 3.277 1 97.44 211 MET B O 1
ATOM 3286 N N . LEU B 1 212 ? 7.41 -14.406 4.988 1 97 212 LEU B N 1
ATOM 3287 C CA . LEU B 1 212 ? 8.117 -15.344 4.121 1 97 212 LEU B CA 1
ATOM 3288 C C . LEU B 1 212 ? 7.168 -16.422 3.609 1 97 212 LEU B C 1
ATOM 3290 O O . LEU B 1 212 ? 7.316 -16.906 2.482 1 97 212 LEU B O 1
ATOM 3294 N N . ALA B 1 213 ? 6.176 -16.766 4.395 1 96.38 213 ALA B N 1
ATOM 3295 C CA . ALA B 1 213 ? 5.242 -17.828 4.023 1 96.38 213 ALA B CA 1
ATOM 3296 C C . ALA B 1 213 ? 4.422 -17.438 2.801 1 96.38 213 ALA B C 1
ATOM 3298 O O . ALA B 1 213 ? 4.055 -18.281 1.988 1 96.38 213 ALA B O 1
ATOM 3299 N N . LEU B 1 214 ? 4.184 -16.188 2.623 1 95.62 214 LEU B N 1
ATOM 3300 C CA . LEU B 1 214 ? 3.314 -15.805 1.514 1 95.62 214 LEU B CA 1
ATOM 3301 C C . LEU B 1 214 ? 4.078 -15.828 0.194 1 95.62 214 LEU B C 1
ATOM 3303 O O . LEU B 1 214 ? 3.471 -15.883 -0.878 1 95.62 214 LEU B O 1
ATOM 3307 N N . VAL B 1 215 ? 5.434 -15.805 0.261 1 97.69 215 VAL B N 1
ATOM 3308 C CA . VAL B 1 215 ? 6.238 -15.82 -0.955 1 97.69 215 VAL B CA 1
ATOM 3309 C C . VAL B 1 215 ? 6.035 -17.141 -1.695 1 97.69 215 VAL B C 1
ATOM 3311 O O . VAL B 1 215 ? 5.855 -17.156 -2.916 1 97.69 215 VAL B O 1
ATOM 3314 N N . GLU B 1 216 ? 6.004 -18.219 -0.948 1 94.62 216 GLU B N 1
ATOM 3315 C CA . GLU B 1 216 ? 5.84 -19.531 -1.572 1 94.62 216 GLU B CA 1
ATOM 3316 C C . GLU B 1 216 ? 4.465 -19.656 -2.221 1 94.62 216 GLU B C 1
ATOM 3318 O O . GLU B 1 216 ? 4.336 -20.266 -3.289 1 94.62 216 GLU B O 1
ATOM 3323 N N . VAL B 1 217 ? 3.506 -19.125 -1.615 1 96.75 217 VAL B N 1
ATOM 3324 C CA . VAL B 1 217 ? 2.16 -19.156 -2.178 1 96.75 217 VAL B CA 1
ATOM 3325 C C . VAL B 1 217 ? 2.119 -18.297 -3.449 1 96.75 217 VAL B C 1
ATOM 3327 O O . VAL B 1 217 ? 1.501 -18.688 -4.441 1 96.75 217 VAL B O 1
ATOM 3330 N N . ALA B 1 218 ? 2.789 -17.156 -3.451 1 98.19 218 ALA B N 1
ATOM 3331 C CA . ALA B 1 218 ? 2.785 -16.219 -4.562 1 98.19 218 ALA B CA 1
ATOM 3332 C C . ALA B 1 218 ? 3.363 -16.844 -5.824 1 98.19 218 ALA B C 1
ATOM 3334 O O . ALA B 1 218 ? 2.924 -16.531 -6.938 1 98.19 218 ALA B O 1
ATOM 3335 N N . LEU B 1 219 ? 4.289 -17.75 -5.637 1 97.31 219 LEU B N 1
ATOM 3336 C CA . LEU B 1 219 ? 4.977 -18.344 -6.781 1 97.31 219 LEU B CA 1
ATOM 3337 C C . LEU B 1 219 ? 4.035 -19.219 -7.59 1 97.31 219 LEU B C 1
ATOM 3339 O O . LEU B 1 219 ? 4.324 -19.562 -8.742 1 97.31 219 LEU B O 1
ATOM 3343 N N . LYS B 1 220 ? 2.861 -19.578 -7.09 1 95.81 220 LYS B N 1
ATOM 3344 C CA . LYS B 1 220 ? 1.893 -20.438 -7.777 1 95.81 220 LYS B CA 1
ATOM 3345 C C . LYS B 1 220 ? 1.342 -19.734 -9.023 1 95.81 220 LYS B C 1
ATOM 3347 O O . LYS B 1 220 ? 0.907 -20.406 -9.961 1 95.81 220 LYS B O 1
ATOM 3352 N N . VAL B 1 221 ? 1.409 -18.406 -9.055 1 96.69 221 VAL B N 1
ATOM 3353 C CA . VAL B 1 221 ? 0.837 -17.688 -10.188 1 96.69 221 VAL B CA 1
ATOM 3354 C C . VAL B 1 221 ? 1.717 -17.875 -11.422 1 96.69 221 VAL B C 1
ATOM 3356 O O . VAL B 1 221 ? 1.308 -17.547 -12.539 1 96.69 221 VAL B O 1
ATOM 3359 N N . LEU B 1 222 ? 2.885 -18.438 -11.188 1 97.38 222 LEU B N 1
ATOM 3360 C CA . LEU B 1 222 ? 3.842 -18.625 -12.266 1 97.38 222 LEU B CA 1
ATOM 3361 C C . LEU B 1 222 ? 3.656 -19.984 -12.922 1 97.38 222 LEU B C 1
ATOM 3363 O O . LEU B 1 222 ? 4.324 -20.297 -13.914 1 97.38 222 LEU B O 1
ATOM 3367 N N . ASP B 1 223 ? 2.781 -20.812 -12.406 1 93.19 223 ASP B N 1
ATOM 3368 C CA . ASP B 1 223 ? 2.586 -22.188 -12.891 1 93.19 223 ASP B CA 1
ATOM 3369 C C . ASP B 1 223 ? 1.438 -22.25 -13.891 1 93.19 223 ASP B C 1
ATOM 3371 O O . ASP B 1 223 ? 0.53 -21.422 -13.859 1 93.19 223 ASP B O 1
#

Sequence (446 aa):
MDIFGSNHFQINIFMPASSSSSAPSSRRRNPGRPREFDADQALDGAVRVFSERGYAGASISDLSEAMQLAQGSLYKAFRDKQSLFLAALERYRTQRSEKLRRAIDAGATGRERLRNMLLFYAESAQGAAGRQGCLVVSSAVAITGFEPSVATQIASTLARNEALLGELIRQGQQDGSVAAHADPPSTARLLLCLTQGMRVVGKAGRSRKEMLALVEVALKVLDMDIFGSNHFQINIFMPASSSSSAPSSRRRNPGRPREFDADQALDGAVRVFSERGYAGASISDLSEAMQLAQGSLYKAFRDKQSLFLAALERYRTQRSEKLRRAIDAGATGRERLRNMLLFYAESAQGAAGRQGCLVVSSAVAITGFEPSVATQIASTLARNEALLGELIRQGQQDGSVAAHADPPSTARLLLCLTQGMRVVGKAGRSRKEMLALVEVALKVLD